Protein AF-0000000083608979 (afdb_homodimer)

Structure (mmCIF, N/CA/C/O backbone):
data_AF-0000000083608979-model_v1
#
loop_
_entity.id
_entity.type
_entity.pdbx_description
1 polymer 'PDZ domain-containing protein'
#
loop_
_atom_site.group_PDB
_atom_site.id
_atom_site.type_symbol
_atom_site.label_atom_id
_atom_site.label_alt_id
_atom_site.label_comp_id
_atom_site.label_asym_id
_atom_site.label_entity_id
_atom_site.label_seq_id
_atom_site.pdbx_PDB_ins_code
_atom_site.Cartn_x
_atom_site.Cartn_y
_atom_site.Cartn_z
_atom_site.occupancy
_atom_site.B_iso_or_equiv
_atom_site.auth_seq_id
_atom_site.auth_comp_id
_atom_site.auth_asym_id
_atom_site.auth_atom_id
_atom_site.pdbx_PDB_model_num
ATOM 1 N N . MET A 1 1 ? -14.203 8.484 -12.984 1 26.94 1 MET A N 1
ATOM 2 C CA . MET A 1 1 ? -12.914 8.047 -12.461 1 26.94 1 MET A CA 1
ATOM 3 C C . MET A 1 1 ? -12.672 6.574 -12.781 1 26.94 1 MET A C 1
ATOM 5 O O . MET A 1 1 ? -13.586 5.754 -12.656 1 26.94 1 MET A O 1
ATOM 9 N N . PRO A 1 2 ? -11.672 6.344 -13.438 1 26.47 2 PRO A N 1
ATOM 10 C CA . PRO A 1 2 ? -11.617 4.941 -13.859 1 26.47 2 PRO A CA 1
ATOM 11 C C . PRO A 1 2 ? -11.516 3.975 -12.68 1 26.47 2 PRO A C 1
ATOM 13 O O . PRO A 1 2 ? -10.891 4.293 -11.672 1 26.47 2 PRO A O 1
ATOM 16 N N . ALA A 1 3 ? -12.555 3.27 -12.516 1 31.02 3 ALA A N 1
ATOM 17 C CA . ALA A 1 3 ? -12.617 2.189 -11.531 1 31.02 3 ALA A CA 1
ATOM 18 C C . ALA A 1 3 ? -11.352 1.342 -11.57 1 31.02 3 ALA A C 1
ATOM 20 O O . ALA A 1 3 ? -10.711 1.218 -12.617 1 31.02 3 ALA A O 1
ATOM 21 N N . GLN A 1 4 ? -10.586 1.137 -10.508 1 33.25 4 GLN A N 1
ATOM 22 C CA . GLN A 1 4 ? -9.484 0.177 -10.461 1 33.25 4 GLN A CA 1
ATOM 23 C C . GLN A 1 4 ? -9.898 -1.164 -11.055 1 33.25 4 GLN A C 1
ATOM 25 O O . GLN A 1 4 ? -11.07 -1.535 -11.008 1 33.25 4 GLN A O 1
ATOM 30 N N . SER A 1 5 ? -9.109 -1.757 -11.891 1 32.31 5 SER A N 1
ATOM 31 C CA . SER A 1 5 ? -9.406 -3.043 -12.516 1 32.31 5 SER A CA 1
ATOM 32 C C . SER A 1 5 ? -9.789 -4.086 -11.477 1 32.31 5 SER A C 1
ATOM 34 O O . SER A 1 5 ? -9.211 -4.137 -10.391 1 32.31 5 SER A O 1
ATOM 36 N N . SER A 1 6 ? -11.078 -4.602 -11.57 1 34.38 6 SER A N 1
ATOM 37 C CA . SER A 1 6 ? -11.609 -5.625 -10.68 1 34.38 6 SER A CA 1
ATOM 38 C C . SER A 1 6 ? -11.664 -6.984 -11.367 1 34.38 6 SER A C 1
ATOM 40 O O . SER A 1 6 ? -11.641 -7.062 -12.594 1 34.38 6 SER A O 1
ATOM 42 N N . LEU A 1 7 ? -11.445 -8.031 -10.648 1 36.66 7 LEU A N 1
ATOM 43 C CA . LEU A 1 7 ? -11.617 -9.391 -11.164 1 36.66 7 LEU A CA 1
ATOM 44 C C . LEU A 1 7 ? -12.906 -9.508 -11.961 1 36.66 7 LEU A C 1
ATOM 46 O O . LEU A 1 7 ? -12.938 -10.156 -13.008 1 36.66 7 LEU A O 1
ATOM 50 N N . GLU A 1 8 ? -13.891 -8.867 -11.438 1 40.06 8 GLU A N 1
ATOM 51 C CA . GLU A 1 8 ? -15.188 -8.93 -12.109 1 40.06 8 GLU A CA 1
ATOM 52 C C . GLU A 1 8 ? -15.102 -8.336 -13.516 1 40.06 8 GLU A C 1
ATOM 54 O O . GLU A 1 8 ? -15.695 -8.867 -14.453 1 40.06 8 GLU A O 1
ATOM 59 N N . GLY A 1 9 ? -14.383 -7.234 -13.492 1 37.88 9 GLY A N 1
ATOM 60 C CA . GLY A 1 9 ? -14.203 -6.605 -14.797 1 37.88 9 GLY A CA 1
ATOM 61 C C . GLY A 1 9 ? -13.469 -7.488 -15.781 1 37.88 9 GLY A C 1
ATOM 62 O O . GLY A 1 9 ? -13.859 -7.59 -16.953 1 37.88 9 GLY A O 1
ATOM 63 N N . VAL A 1 10 ? -12.477 -8.188 -15.281 1 40.25 10 VAL A N 1
ATOM 64 C CA . VAL A 1 10 ? -11.688 -9.062 -16.141 1 40.25 10 VAL A CA 1
ATOM 65 C C . VAL A 1 10 ? -12.539 -10.234 -16.609 1 40.25 10 VAL A C 1
ATOM 67 O O . VAL A 1 10 ? -12.5 -10.602 -17.781 1 40.25 10 VAL A O 1
ATOM 70 N N . ILE A 1 11 ? -13.289 -10.773 -15.742 1 42.16 11 ILE A N 1
ATOM 71 C CA . ILE A 1 11 ? -14.125 -11.914 -16.078 1 42.16 11 ILE A CA 1
ATOM 72 C C . ILE A 1 11 ? -15.188 -11.5 -17.078 1 42.16 11 ILE A C 1
ATOM 74 O O . ILE A 1 11 ? -15.445 -12.211 -18.062 1 42.16 11 ILE A O 1
ATOM 78 N N . ALA A 1 12 ? -15.758 -10.344 -16.797 1 42.16 12 ALA A N 1
ATOM 79 C CA . ALA A 1 12 ? -16.797 -9.852 -17.688 1 42.16 12 ALA A CA 1
ATOM 80 C C . ALA A 1 12 ? -16.25 -9.602 -19.094 1 42.16 12 ALA A C 1
ATOM 82 O O . ALA A 1 12 ? -16.906 -9.898 -20.094 1 42.16 12 ALA A O 1
ATOM 83 N N . ALA A 1 13 ? -15.031 -9.047 -19.078 1 39.06 13 ALA A N 1
ATOM 84 C CA . ALA A 1 13 ? -14.406 -8.766 -20.375 1 39.06 13 ALA A CA 1
ATOM 85 C C . ALA A 1 13 ? -14.148 -10.055 -21.141 1 39.06 13 ALA A C 1
ATOM 87 O O . ALA A 1 13 ? -14.297 -10.086 -22.375 1 39.06 13 ALA A O 1
ATOM 88 N N . LYS A 1 14 ? -13.82 -11.023 -20.406 1 43.75 14 LYS A N 1
ATOM 89 C CA . LYS A 1 14 ? -13.57 -12.312 -21.047 1 43.75 14 LYS A CA 1
ATOM 90 C C . LYS A 1 14 ? -14.859 -12.922 -21.594 1 43.75 14 LYS A C 1
ATOM 92 O O . LYS A 1 14 ? -14.875 -13.516 -22.672 1 43.75 14 LYS A O 1
ATOM 97 N N . GLU A 1 15 ? -15.875 -12.922 -20.75 1 41.62 15 GLU A N 1
ATOM 98 C CA . GLU A 1 15 ? -17.156 -13.484 -21.172 1 41.62 15 GLU A CA 1
ATOM 99 C C . GLU A 1 15 ? -17.688 -12.766 -22.422 1 41.62 15 GLU A C 1
ATOM 101 O O . GLU A 1 15 ? -18.25 -13.406 -23.312 1 41.62 15 GLU A O 1
ATOM 106 N N . ASN A 1 16 ? -17.438 -11.523 -22.453 1 40.31 16 ASN A N 1
ATOM 107 C CA . ASN A 1 16 ? -17.875 -10.75 -23.609 1 40.31 16 ASN A CA 1
ATOM 108 C C . ASN A 1 16 ? -17.062 -11.078 -24.844 1 40.31 16 ASN A C 1
ATOM 110 O O . ASN A 1 16 ? -17.594 -11.148 -25.953 1 40.31 16 ASN A O 1
ATOM 114 N N . ALA A 1 17 ? -15.703 -11.383 -24.625 1 39.22 17 ALA A N 1
ATOM 115 C CA . ALA A 1 17 ? -14.844 -11.727 -25.766 1 39.22 17 ALA A CA 1
ATOM 116 C C . ALA A 1 17 ? -15.203 -13.094 -26.328 1 39.22 17 ALA A C 1
ATOM 118 O O . ALA A 1 17 ? -15.133 -13.305 -27.547 1 39.22 17 ALA A O 1
ATOM 119 N N . LYS A 1 18 ? -15.555 -13.977 -25.531 1 40.38 18 LYS A N 1
ATOM 120 C CA . LYS A 1 18 ? -15.969 -15.305 -25.984 1 40.38 18 LYS A CA 1
ATOM 121 C C . LYS A 1 18 ? -17.281 -15.227 -26.766 1 40.38 18 LYS A C 1
ATOM 123 O O . LYS A 1 18 ? -17.453 -15.922 -27.766 1 40.38 18 LYS A O 1
ATOM 128 N N . ASN A 1 19 ? -18.234 -14.523 -26.188 1 36.91 19 ASN A N 1
ATOM 129 C CA . ASN A 1 19 ? -19.531 -14.422 -26.844 1 36.91 19 ASN A CA 1
ATOM 130 C C . ASN A 1 19 ? -19.422 -13.711 -28.188 1 36.91 19 ASN A C 1
ATOM 132 O O . ASN A 1 19 ? -20.266 -13.914 -29.078 1 36.91 19 ASN A O 1
ATOM 136 N N . ASN A 1 20 ? -18.5 -12.789 -28.359 1 34.84 20 ASN A N 1
ATOM 137 C CA . ASN A 1 20 ? -18.406 -12.07 -29.641 1 34.84 20 ASN A CA 1
ATOM 138 C C . ASN A 1 20 ? -17.766 -12.93 -30.719 1 34.84 20 ASN A C 1
ATOM 140 O O . ASN A 1 20 ? -17.641 -12.5 -31.859 1 34.84 20 ASN A O 1
ATOM 144 N N . SER A 1 21 ? -17.062 -13.984 -30.609 1 32.53 21 SER A N 1
ATOM 145 C CA . SER A 1 21 ? -16.531 -14.711 -31.75 1 32.53 21 SER A CA 1
ATOM 146 C C . SER A 1 21 ? -17.656 -15.422 -32.5 1 32.53 21 SER A C 1
ATOM 148 O O . SER A 1 21 ? -17.5 -15.766 -33.688 1 32.53 21 SER A O 1
ATOM 150 N N . ASN A 1 22 ? -18.656 -16.109 -32.062 1 29.25 22 ASN A N 1
ATOM 151 C CA . ASN A 1 22 ? -19.562 -16.875 -32.938 1 29.25 22 ASN A CA 1
ATOM 152 C C . ASN A 1 22 ? -20.562 -15.953 -33.625 1 29.25 22 ASN A C 1
ATOM 154 O O . ASN A 1 22 ? -21.094 -16.297 -34.688 1 29.25 22 ASN A O 1
ATOM 158 N N . ASP A 1 23 ? -21.75 -15.375 -33.156 1 29.44 23 ASP A N 1
ATOM 159 C CA . ASP A 1 23 ? -22.859 -14.82 -33.906 1 29.44 23 ASP A CA 1
ATOM 160 C C . ASP A 1 23 ? -22.422 -13.594 -34.719 1 29.44 23 ASP A C 1
ATOM 162 O O . ASP A 1 23 ? -21.688 -12.758 -34.219 1 29.44 23 ASP A O 1
ATOM 166 N N . SER A 1 24 ? -22.594 -13.383 -36.281 1 27.92 24 SER A N 1
ATOM 167 C CA . SER A 1 24 ? -22.938 -12.383 -37.281 1 27.92 24 SER A CA 1
ATOM 168 C C . SER A 1 24 ? -23.828 -11.289 -36.719 1 27.92 24 SER A C 1
ATOM 170 O O . SER A 1 24 ? -23.562 -10.102 -36.875 1 27.92 24 SER A O 1
ATOM 172 N N . GLN A 1 25 ? -25.375 -11.422 -37.062 1 26.45 25 GLN A N 1
ATOM 173 C CA . GLN A 1 25 ? -26.438 -10.414 -37.031 1 26.45 25 GLN A CA 1
ATOM 174 C C . GLN A 1 25 ? -26.531 -9.742 -35.688 1 26.45 25 GLN A C 1
ATOM 176 O O . GLN A 1 25 ? -27.016 -8.609 -35.562 1 26.45 25 GLN A O 1
ATOM 181 N N . LYS A 1 26 ? -27.156 -10.531 -34.812 1 26.34 26 LYS A N 1
ATOM 182 C CA . LYS A 1 26 ? -28.078 -10.102 -33.781 1 26.34 26 LYS A CA 1
ATOM 183 C C . LYS A 1 26 ? -27.422 -9.109 -32.812 1 26.34 26 LYS A C 1
ATOM 185 O O . LYS A 1 26 ? -26.234 -9.234 -32.5 1 26.34 26 LYS A O 1
ATOM 190 N N . SER A 1 27 ? -28.156 -7.906 -32.688 1 27.09 27 SER A N 1
ATOM 191 C CA . SER A 1 27 ? -28.047 -6.621 -32 1 27.09 27 SER A CA 1
ATOM 192 C C . SER A 1 27 ? -27.719 -6.805 -30.531 1 27.09 27 SER A C 1
ATOM 194 O O . SER A 1 27 ? -28.578 -7.168 -29.734 1 27.09 27 SER A O 1
ATOM 196 N N . ASN A 1 28 ? -27.047 -7.664 -30.219 1 25.19 28 ASN A N 1
ATOM 197 C CA . ASN A 1 28 ? -26.797 -8.07 -28.844 1 25.19 28 ASN A CA 1
ATOM 198 C C . ASN A 1 28 ? -26.609 -6.863 -27.922 1 25.19 28 ASN A C 1
ATOM 200 O O . ASN A 1 28 ? -25.672 -6.09 -28.094 1 25.19 28 ASN A O 1
ATOM 204 N N . THR A 1 29 ? -27.75 -6.277 -27.391 1 26.02 29 THR A N 1
ATOM 205 C CA . THR A 1 29 ? -28.094 -5.254 -26.422 1 26.02 29 THR A CA 1
ATOM 206 C C . THR A 1 29 ? -27.234 -5.383 -25.156 1 26.02 29 THR A C 1
ATOM 208 O O . THR A 1 29 ? -27.391 -6.34 -24.391 1 26.02 29 THR A O 1
ATOM 211 N N . PHE A 1 30 ? -26.094 -5.574 -25.078 1 26.06 30 PHE A N 1
ATOM 212 C CA . PHE A 1 30 ? -25.234 -5.82 -23.922 1 26.06 30 PHE A CA 1
ATOM 213 C C . PHE A 1 30 ? -24.906 -4.512 -23.203 1 26.06 30 PHE A C 1
ATOM 215 O O . PHE A 1 30 ? -24.438 -3.562 -23.828 1 26.06 30 PHE A O 1
ATOM 222 N N . LEU A 1 31 ? -25.062 -4.262 -21.938 1 28.84 31 LEU A N 1
ATOM 223 C CA . LEU A 1 31 ? -24.938 -3.242 -20.906 1 28.84 31 LEU A CA 1
ATOM 224 C C . LEU A 1 31 ? -26.047 -2.201 -21.016 1 28.84 31 LEU A C 1
ATOM 226 O O . LEU A 1 31 ? -25.766 -0.998 -20.984 1 28.84 31 LEU A O 1
ATOM 230 N N . GLY A 1 32 ? -27.562 -2.838 -21.156 1 29.17 32 GLY A N 1
ATOM 231 C CA . GLY A 1 32 ? -28.906 -2.303 -21.297 1 29.17 32 GLY A CA 1
ATOM 232 C C . GLY A 1 32 ? -29.172 -1.709 -22.672 1 29.17 32 GLY A C 1
ATOM 233 O O . GLY A 1 32 ? -30.234 -1.149 -22.922 1 29.17 32 GLY A O 1
ATOM 234 N N . LEU A 1 33 ? -28.109 -1.417 -23.344 1 28.31 33 LEU A N 1
ATOM 235 C CA . LEU A 1 33 ? -28.422 -0.936 -24.688 1 28.31 33 LEU A CA 1
ATOM 236 C C . LEU A 1 33 ? -28.781 -2.096 -25.609 1 28.31 33 LEU A C 1
ATOM 238 O O . LEU A 1 33 ? -28.062 -3.1 -25.656 1 28.31 33 LEU A O 1
ATOM 242 N N . ASP A 1 34 ? -30.078 -2.539 -25.625 1 28.5 34 ASP A N 1
ATOM 243 C CA . ASP A 1 34 ? -30.672 -3.457 -26.594 1 28.5 34 ASP A CA 1
ATOM 244 C 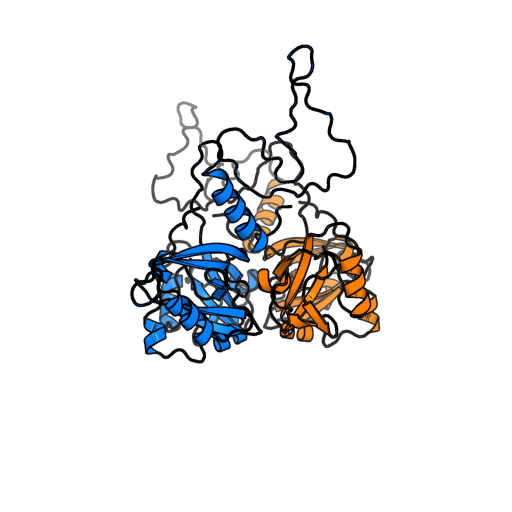C . ASP A 1 34 ? -30.281 -3.08 -28.016 1 28.5 34 ASP A C 1
ATOM 246 O O . ASP A 1 34 ? -30.734 -2.062 -28.547 1 28.5 34 ASP A O 1
ATOM 250 N N . TRP A 1 35 ? -29.25 -3.465 -28.516 1 28.09 35 TRP A N 1
ATOM 251 C CA . TRP A 1 35 ? -28.922 -3.164 -29.906 1 28.09 35 TRP A CA 1
ATOM 252 C C . TRP A 1 35 ? -29.953 -3.773 -30.859 1 28.09 35 TRP A C 1
ATOM 254 O O . TRP A 1 35 ? -29.969 -3.451 -32.062 1 28.09 35 TRP A O 1
ATOM 264 N N . ASN A 1 36 ? -30.5 -4.855 -30.484 1 29.59 36 ASN A N 1
ATOM 265 C CA . ASN A 1 36 ? -31.266 -5.523 -31.531 1 29.59 36 ASN A CA 1
ATOM 266 C C . ASN A 1 36 ? -32.5 -4.73 -31.922 1 29.59 36 ASN A C 1
ATOM 268 O O . ASN A 1 36 ? -33.156 -5.023 -32.938 1 29.59 36 ASN A O 1
ATOM 272 N N . ASN A 1 37 ? -33.156 -4.188 -30.891 1 30.67 37 ASN A N 1
ATOM 273 C CA . ASN A 1 37 ? -34.5 -3.73 -31.266 1 30.67 37 ASN A CA 1
ATOM 274 C C . ASN A 1 37 ? -34.438 -2.451 -32.094 1 30.67 37 ASN A C 1
ATOM 276 O O . ASN A 1 37 ? -34.875 -1.394 -31.641 1 30.67 37 ASN A O 1
ATOM 280 N N . LEU A 1 38 ? -33.438 -2.297 -32.906 1 29.14 38 LEU A N 1
ATOM 281 C CA . LEU A 1 38 ? -33.562 -1.244 -33.906 1 29.14 38 LEU A CA 1
ATOM 282 C C . LEU A 1 38 ? -34.562 -1.628 -34.969 1 29.14 38 LEU A C 1
ATOM 284 O O . LEU A 1 38 ? -34.312 -2.557 -35.75 1 29.14 38 LEU A O 1
ATOM 288 N N . LYS A 1 39 ? -35.812 -1.814 -34.594 1 28.31 39 LYS A N 1
ATOM 289 C CA . LYS A 1 39 ? -36.781 -2.025 -35.688 1 28.31 39 LYS A CA 1
ATOM 290 C C . LYS A 1 39 ? -36.812 -0.816 -36.625 1 28.31 39 LYS A C 1
ATOM 292 O O . LYS A 1 39 ? -36.531 0.305 -36.219 1 28.31 39 LYS A O 1
ATOM 297 N N . ASN A 1 40 ? -37 -1.123 -37.906 1 30.22 40 ASN A N 1
ATOM 298 C CA . ASN A 1 40 ? -37.188 -0.237 -39.062 1 30.22 40 ASN A CA 1
ATOM 299 C C . ASN A 1 40 ? -38.438 0.624 -38.906 1 30.22 40 ASN A C 1
ATOM 301 O O . ASN A 1 40 ? -39.469 0.158 -38.375 1 30.22 40 ASN A O 1
ATOM 305 N N . ASN A 1 41 ? -38.406 1.827 -38.594 1 30.7 41 ASN A N 1
ATOM 306 C CA . ASN A 1 41 ? -39.656 2.562 -38.719 1 30.7 41 ASN A CA 1
ATOM 307 C C . ASN A 1 41 ? -40.281 2.426 -40.094 1 30.7 41 ASN A C 1
ATOM 309 O O . ASN A 1 41 ? -39.625 1.933 -41.031 1 30.7 41 ASN A O 1
ATOM 313 N N . GLU A 1 42 ? -41.531 2.512 -40.344 1 32.53 42 GLU A N 1
ATOM 314 C CA . GLU A 1 42 ? -42.281 2.408 -41.594 1 32.53 42 GLU A CA 1
ATOM 315 C C . GLU A 1 42 ? -41.5 3.066 -42.75 1 32.53 42 GLU A C 1
ATOM 317 O O . GLU A 1 42 ? -41.594 2.637 -43.875 1 32.53 42 GLU A O 1
ATOM 322 N N . ASN A 1 43 ? -41.312 4.375 -42.531 1 34.75 43 ASN A N 1
ATOM 323 C CA . ASN A 1 43 ? -40.844 5.168 -43.656 1 34.75 43 ASN A CA 1
ATOM 324 C C . ASN A 1 43 ? -39.375 4.875 -43.938 1 34.75 43 ASN A C 1
ATOM 326 O O . ASN A 1 43 ? -38.719 5.609 -44.688 1 34.75 43 ASN A O 1
ATOM 330 N N . GLY A 1 44 ? -38.781 3.543 -43.781 1 31.22 44 GLY A N 1
ATOM 331 C CA . GLY A 1 44 ? -37.5 2.854 -43.906 1 31.22 44 GLY A CA 1
ATOM 332 C C . GLY A 1 44 ? -36.469 3.33 -42.906 1 31.22 44 GLY A C 1
ATOM 333 O O . GLY A 1 44 ? -35.312 2.908 -42.938 1 31.22 44 GLY A O 1
ATOM 334 N N . ASP A 1 45 ? -36.594 4.496 -42.375 1 27.92 45 ASP A N 1
ATOM 335 C CA . ASP A 1 45 ? -35.531 5.168 -41.625 1 27.92 45 ASP A CA 1
ATOM 336 C C . ASP A 1 45 ? -35.375 4.566 -40.219 1 27.92 45 ASP A C 1
ATOM 338 O O . ASP A 1 45 ? -36.375 4.273 -39.562 1 27.92 45 ASP A O 1
ATOM 342 N N . LYS A 1 46 ? -34.531 3.812 -40 1 27.28 46 LYS A N 1
ATOM 343 C CA . LYS A 1 46 ? -34.375 3.152 -38.719 1 27.28 46 LYS A CA 1
ATOM 344 C C . LYS A 1 46 ? -34.406 4.168 -37.562 1 27.28 46 LYS A C 1
ATOM 346 O O . LYS A 1 46 ? -33.625 5.133 -37.594 1 27.28 46 LYS A O 1
ATOM 351 N N . VAL A 1 47 ? -35.438 4.703 -37 1 25.23 47 VAL A N 1
ATOM 352 C CA . VAL A 1 47 ? -35.5 5.773 -36 1 25.23 47 VAL A CA 1
ATOM 353 C C . VAL A 1 47 ? -35.125 5.227 -34.625 1 25.23 47 VAL A C 1
ATOM 355 O O . VAL A 1 47 ? -35.625 4.188 -34.219 1 25.23 47 VAL A O 1
ATOM 358 N N . HIS A 1 48 ? -33.938 5.445 -34.188 1 24.73 48 HIS A N 1
ATOM 359 C CA . HIS A 1 48 ? -33.344 5.02 -32.906 1 24.73 48 HIS A CA 1
ATOM 360 C C . HIS A 1 48 ? -34.094 5.582 -31.719 1 24.73 48 HIS A C 1
ATOM 362 O O . HIS A 1 48 ? -34.531 6.742 -31.734 1 24.73 48 HIS A O 1
ATOM 368 N N . PHE A 1 49 ? -34.812 4.836 -31.016 1 25.23 49 PHE A N 1
ATOM 369 C CA . PHE A 1 49 ? -35.625 5.328 -29.922 1 25.23 49 PHE A CA 1
ATOM 370 C C . PHE A 1 49 ? -34.781 6.098 -28.906 1 25.23 49 PHE A C 1
ATOM 372 O O . PHE A 1 49 ? -33.625 5.75 -28.672 1 25.23 49 PHE A O 1
ATOM 379 N N . PRO A 1 50 ? -35.219 7.285 -28.406 1 25.3 50 PRO A N 1
ATOM 380 C CA . PRO A 1 50 ? -34.719 8.281 -27.453 1 25.3 50 PRO A CA 1
ATOM 381 C C . PRO A 1 50 ? -34.562 7.727 -26.047 1 25.3 50 PRO A C 1
ATOM 383 O O . PRO A 1 50 ? -35.562 7.258 -25.469 1 25.3 50 PRO A O 1
ATOM 386 N N . MET A 1 51 ? -33.625 6.918 -25.672 1 25.97 51 MET A N 1
ATOM 387 C CA . MET A 1 51 ? -33.5 6.371 -24.312 1 25.97 51 MET A CA 1
ATOM 388 C C . MET A 1 51 ? -33.719 7.445 -23.266 1 25.97 51 MET A C 1
ATOM 390 O O . MET A 1 51 ? -33.25 8.578 -23.406 1 25.97 51 MET A O 1
ATOM 394 N N . PRO A 1 52 ? -34.562 7.27 -22.297 1 25.59 52 PRO A N 1
ATOM 395 C CA . PRO A 1 52 ? -34.969 8.328 -21.375 1 25.59 52 PRO A CA 1
ATOM 396 C C . PRO A 1 52 ? -33.781 8.992 -20.688 1 25.59 52 PRO A C 1
ATOM 398 O O . PRO A 1 52 ? -32.688 8.406 -20.594 1 25.59 52 PRO A O 1
ATOM 401 N N . GLU A 1 53 ? -33.719 10.312 -20.266 1 24.19 53 GLU A N 1
ATOM 402 C CA . GLU A 1 53 ? -32.906 11.445 -19.812 1 24.19 53 GLU A CA 1
ATOM 403 C C . GLU A 1 53 ? -32.188 11.141 -18.5 1 24.19 53 GLU A C 1
ATOM 405 O O . GLU A 1 53 ? -31.312 11.883 -18.078 1 24.19 53 GLU A O 1
ATOM 410 N N . ASN A 1 54 ? -32.781 10.484 -17.5 1 25.11 54 ASN A N 1
ATOM 411 C CA . ASN A 1 54 ? -32.469 10.68 -16.078 1 25.11 54 ASN A CA 1
ATOM 412 C C . ASN A 1 54 ? -31.047 10.203 -15.75 1 25.11 54 ASN A C 1
ATOM 414 O O . ASN A 1 54 ? -30.438 9.492 -16.547 1 25.11 54 ASN A O 1
ATOM 418 N N . GLY A 1 55 ? -30.703 9.969 -14.258 1 24.02 55 GLY A N 1
ATOM 419 C CA . GLY A 1 55 ? -29.406 10.125 -13.602 1 24.02 55 GLY A CA 1
ATOM 420 C C . GLY A 1 55 ? -28.406 9.055 -13.992 1 24.02 55 GLY A C 1
ATOM 421 O O . GLY A 1 55 ? -28.484 7.914 -13.523 1 24.02 55 GLY A O 1
ATOM 422 N N . ALA A 1 56 ? -28.031 8.828 -15.141 1 23.77 56 ALA A N 1
ATOM 423 C CA . ALA A 1 56 ? -27.062 7.953 -15.797 1 23.77 56 ALA A CA 1
ATOM 424 C C . ALA A 1 56 ? -25.719 7.98 -15.07 1 23.77 56 ALA A C 1
ATOM 426 O O . ALA A 1 56 ? -25.062 9.016 -15.016 1 23.77 56 ALA A O 1
ATOM 427 N N . THR A 1 57 ? -25.766 7.293 -13.969 1 25.31 57 THR A N 1
ATOM 428 C CA . THR A 1 57 ? -24.5 7.16 -13.25 1 25.31 57 THR A CA 1
ATOM 429 C C . THR A 1 57 ? -23.375 6.742 -14.203 1 25.31 57 THR A C 1
ATOM 431 O O . THR A 1 57 ? -23.453 5.684 -14.82 1 25.31 57 THR A O 1
ATOM 434 N N . LEU A 1 58 ? -22.828 7.641 -14.953 1 22.81 58 LEU A N 1
ATOM 435 C CA . LEU A 1 58 ? -21.625 7.574 -15.789 1 22.81 58 LEU A CA 1
ATOM 436 C C . LEU A 1 58 ? -20.562 6.699 -15.148 1 22.81 58 LEU A C 1
ATOM 438 O O . LEU A 1 58 ? -20.078 7 -14.055 1 22.81 58 LEU A O 1
ATOM 442 N N . PHE A 1 59 ? -20.781 5.441 -15.266 1 24.38 59 PHE A N 1
ATOM 443 C CA . PHE A 1 59 ? -19.609 4.59 -15.047 1 24.38 59 PHE A CA 1
ATOM 444 C C . PHE A 1 59 ? -18.391 5.16 -15.75 1 24.38 59 PHE A C 1
ATOM 446 O O . PHE A 1 59 ? -18.406 5.375 -16.969 1 24.38 59 PHE A O 1
ATOM 453 N N . ASN A 1 60 ? -17.812 6.168 -15.289 1 24.16 60 ASN A N 1
ATOM 454 C CA . ASN A 1 60 ? -16.516 6.602 -15.82 1 24.16 60 ASN A CA 1
ATOM 455 C C . ASN A 1 60 ? -15.648 5.414 -16.219 1 24.16 60 ASN A C 1
ATOM 457 O O . ASN A 1 60 ? -15.289 4.59 -15.367 1 24.16 60 ASN A O 1
ATOM 461 N N . THR A 1 61 ? -15.867 4.836 -17.469 1 24.27 61 THR A N 1
ATOM 462 C CA . THR A 1 61 ? -14.992 4.055 -18.344 1 24.27 61 THR A CA 1
ATOM 463 C C . THR A 1 61 ? -13.531 4.461 -18.156 1 24.27 61 THR A C 1
ATOM 465 O O . THR A 1 61 ? -13.141 5.57 -18.516 1 24.27 61 THR A O 1
ATOM 468 N N . MET A 1 62 ? -12.844 4.441 -17.172 1 25.73 62 MET A N 1
ATOM 469 C CA . MET A 1 62 ? -11.391 4.523 -17.297 1 25.73 62 MET A CA 1
ATOM 470 C C . MET A 1 62 ? -10.922 3.922 -18.609 1 25.73 62 MET A C 1
ATOM 472 O O . MET A 1 62 ? -11.609 3.088 -19.203 1 25.73 62 MET A O 1
ATOM 476 N N . GLY A 1 63 ? -9.57 4.027 -19.172 1 25.67 63 GLY A N 1
ATOM 477 C CA . GLY A 1 63 ? -9 3.891 -20.5 1 25.67 63 GLY A CA 1
ATOM 478 C C . GLY A 1 63 ? -9.32 2.559 -21.156 1 25.67 63 GLY A C 1
ATOM 479 O O . GLY A 1 63 ? -8.742 1.53 -20.781 1 25.67 63 GLY A O 1
ATOM 480 N N . ILE A 1 64 ? -10.422 2.051 -21.25 1 23.09 64 ILE A N 1
ATOM 481 C CA . ILE A 1 64 ? -10.445 1.302 -22.516 1 23.09 64 ILE A CA 1
ATOM 482 C C . ILE A 1 64 ? -9.984 2.197 -23.656 1 23.09 64 ILE A C 1
ATOM 484 O O . ILE A 1 64 ? -10.648 3.186 -23.984 1 23.09 64 ILE A O 1
ATOM 488 N N . ALA A 1 65 ? -8.672 2.434 -23.859 1 26.05 65 ALA A N 1
ATOM 489 C CA . ALA A 1 65 ? -8.312 2.828 -25.219 1 26.05 65 ALA A CA 1
ATOM 490 C C . ALA A 1 65 ? -9.188 2.113 -26.25 1 26.05 65 ALA A C 1
ATOM 492 O O . ALA A 1 65 ? -9.25 0.881 -26.281 1 26.05 65 ALA A O 1
ATOM 493 N N . ILE A 1 66 ? -10.289 2.355 -26.516 1 25.17 66 ILE A N 1
ATOM 494 C CA . ILE A 1 66 ? -10.586 2.135 -27.922 1 25.17 66 ILE A CA 1
ATOM 495 C C . ILE A 1 66 ? -9.383 2.535 -28.781 1 25.17 66 ILE A C 1
ATOM 497 O O . ILE A 1 66 ? -8.914 3.672 -28.703 1 25.17 66 ILE A O 1
ATOM 501 N N . PRO A 1 67 ? -8.539 1.484 -29.281 1 26.56 67 PRO A N 1
ATOM 502 C CA . PRO A 1 67 ? -7.52 1.779 -30.281 1 26.56 67 PRO A CA 1
ATOM 503 C C . PRO A 1 67 ? -8.008 2.768 -31.344 1 26.56 67 PRO A C 1
ATOM 505 O O . PRO A 1 67 ? -9.07 2.568 -31.938 1 26.56 67 PRO A O 1
ATOM 508 N N . GLY A 1 68 ? -8.172 3.881 -31.344 1 27.91 68 GLY A N 1
ATOM 509 C CA . GLY A 1 68 ? -7.594 4.113 -32.656 1 27.91 68 GLY A CA 1
ATOM 510 C C . GLY A 1 68 ? -6.426 3.197 -32.969 1 27.91 68 GLY A C 1
ATOM 511 O O . GLY A 1 68 ? -5.922 2.502 -32.094 1 27.91 68 GLY A O 1
ATOM 512 N N . ASN A 1 69 ? -5.883 2.883 -34.219 1 29.8 69 ASN A N 1
ATOM 513 C CA . ASN A 1 69 ? -4.789 1.993 -34.594 1 29.8 69 ASN A CA 1
ATOM 514 C C . ASN A 1 69 ? -3.703 1.955 -33.531 1 29.8 69 ASN A C 1
ATOM 516 O O . ASN A 1 69 ? -2.547 1.642 -33.812 1 29.8 69 ASN A O 1
ATOM 520 N N . LYS A 1 70 ? -3.762 2.693 -32.406 1 31.75 70 LYS A N 1
ATOM 521 C CA . LYS A 1 70 ? -2.463 2.629 -31.734 1 31.75 70 LYS A CA 1
ATOM 522 C C . LYS A 1 70 ? -2.314 1.336 -30.938 1 31.75 70 LYS A C 1
ATOM 524 O O . LYS A 1 70 ? -3.262 0.892 -30.297 1 31.75 70 LYS A O 1
ATOM 529 N N . THR A 1 71 ? -1.514 0.367 -31.094 1 33.66 71 THR A N 1
ATOM 530 C CA . THR A 1 71 ? -1.011 -0.879 -30.531 1 33.66 71 THR A CA 1
ATOM 531 C C . THR A 1 71 ? -0.926 -0.787 -29.016 1 33.66 71 THR A C 1
ATOM 533 O O . THR A 1 71 ? -0.408 0.192 -28.469 1 33.66 71 THR A O 1
ATOM 536 N N . PRO A 1 72 ? -1.786 -1.372 -28.203 1 43.72 72 PRO A N 1
ATOM 537 C CA . PRO A 1 72 ? -1.666 -1.439 -26.75 1 43.72 72 PRO A CA 1
ATOM 538 C C . PRO A 1 72 ? -0.221 -1.315 -26.266 1 43.72 72 PRO A C 1
ATOM 540 O O . PRO A 1 72 ? 0.665 -2.002 -26.781 1 43.72 72 PRO A O 1
ATOM 543 N N . GLU A 1 73 ? 0.228 -0.148 -25.859 1 46.19 73 GLU A N 1
ATOM 544 C CA . GLU A 1 73 ? 1.603 0.037 -25.406 1 46.19 73 GLU A CA 1
ATOM 545 C C . GLU A 1 73 ? 1.927 -0.893 -24.25 1 46.19 73 GLU A C 1
ATOM 547 O O . GLU A 1 73 ? 1.063 -1.176 -23.406 1 46.19 73 GLU A O 1
ATOM 552 N N . PRO A 1 74 ? 2.877 -1.667 -24.391 1 54.22 74 PRO A N 1
ATOM 553 C CA . PRO A 1 74 ? 3.383 -2.537 -23.312 1 54.22 74 PRO A CA 1
ATOM 554 C C . PRO A 1 74 ? 3.467 -1.828 -21.969 1 54.22 74 PRO A C 1
ATOM 556 O O . PRO A 1 74 ? 3.789 -0.639 -21.906 1 54.22 74 PRO A O 1
ATOM 559 N N . ARG A 1 75 ? 2.791 -2.385 -21 1 60.16 75 ARG A N 1
ATOM 560 C CA . ARG A 1 75 ? 2.758 -1.847 -19.641 1 60.16 75 ARG A CA 1
ATOM 561 C C . ARG A 1 75 ? 4.117 -1.979 -18.969 1 60.16 75 ARG A C 1
ATOM 563 O O . ARG A 1 75 ? 4.805 -2.99 -19.125 1 60.16 75 ARG A O 1
ATOM 570 N N . ASP A 1 76 ? 4.57 -0.89 -18.312 1 65.94 76 ASP A N 1
ATOM 571 C CA . ASP A 1 76 ? 5.754 -0.942 -17.453 1 65.94 76 ASP A CA 1
ATOM 572 C C . ASP A 1 76 ? 5.48 -1.735 -16.188 1 65.94 76 ASP A C 1
ATOM 574 O O . ASP A 1 76 ? 4.586 -1.386 -15.406 1 65.94 76 ASP A O 1
ATOM 578 N N . PRO A 1 77 ? 6.066 -2.787 -15.977 1 71.5 77 PRO A N 1
ATOM 579 C CA . PRO A 1 77 ? 5.785 -3.639 -14.82 1 71.5 77 PRO A CA 1
ATOM 580 C C . PRO A 1 77 ? 6.344 -3.068 -13.516 1 71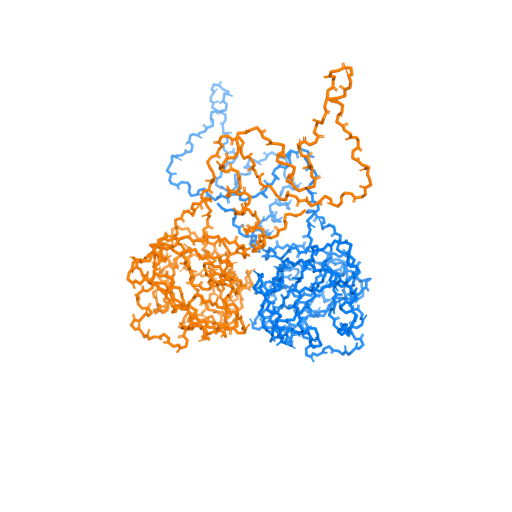.5 77 PRO A C 1
ATOM 582 O O . PRO A 1 77 ? 6.094 -3.617 -12.445 1 71.5 77 PRO A O 1
ATOM 585 N N . ILE A 1 78 ? 6.945 -1.987 -13.531 1 72.56 78 ILE A N 1
ATOM 586 C CA . ILE A 1 78 ? 7.629 -1.503 -12.344 1 72.56 78 ILE A CA 1
ATOM 587 C C . ILE A 1 78 ? 6.621 -0.832 -11.406 1 72.56 78 ILE A C 1
ATOM 589 O O . ILE A 1 78 ? 6.559 -1.154 -10.219 1 72.56 78 ILE A O 1
ATOM 593 N N . PRO A 1 79 ? 5.789 -0.043 -11.992 1 73.06 79 PRO A N 1
ATOM 594 C CA . PRO A 1 79 ? 4.816 0.582 -11.094 1 73.06 79 PRO A CA 1
ATOM 595 C C . PRO A 1 79 ? 3.84 -0.425 -10.484 1 73.06 79 PRO A C 1
ATOM 597 O O . PRO A 1 79 ? 3.439 -1.381 -11.148 1 73.06 79 PRO A O 1
ATOM 600 N N . VAL A 1 80 ? 3.645 -0.248 -9.227 1 78.19 80 VAL A N 1
ATOM 601 C CA . VAL A 1 80 ? 2.656 -1.05 -8.516 1 78.19 80 VAL A CA 1
ATOM 602 C C . VAL A 1 80 ? 1.303 -0.343 -8.539 1 78.19 80 VAL A C 1
ATOM 604 O O . VAL A 1 80 ? 1.086 0.622 -7.801 1 78.19 80 VAL A O 1
ATOM 607 N N . ASN A 1 81 ? 0.474 -0.748 -9.438 1 70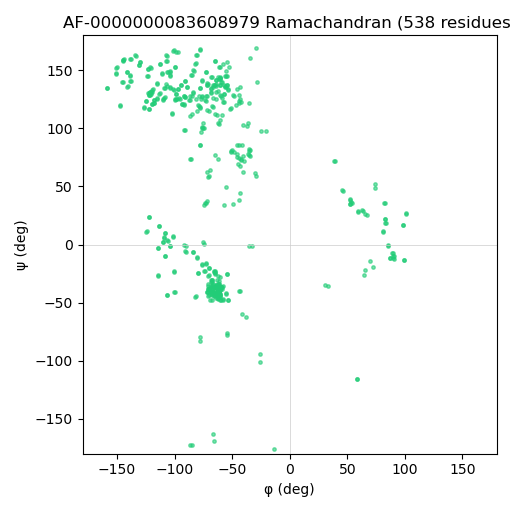.69 81 ASN A N 1
ATOM 608 C CA . ASN A 1 81 ? -0.806 -0.07 -9.609 1 70.69 81 ASN A CA 1
ATOM 609 C C . ASN A 1 81 ? -1.955 -0.879 -9.016 1 70.69 81 ASN A C 1
ATOM 611 O O . ASN A 1 81 ? -3.113 -0.465 -9.086 1 70.69 81 ASN A O 1
ATOM 615 N N . GLN A 1 82 ? -1.714 -1.993 -8.484 1 76.81 82 GLN A N 1
ATOM 616 C CA . GLN A 1 82 ? -2.691 -2.859 -7.836 1 76.81 82 GLN A CA 1
ATOM 617 C C . GLN A 1 82 ? -3.803 -3.258 -8.805 1 76.81 82 GLN A C 1
ATOM 619 O O . GLN A 1 82 ? -4.93 -3.527 -8.383 1 76.81 82 GLN A O 1
ATOM 624 N N . GLU A 1 83 ? -3.496 -3.303 -10.016 1 73.56 83 GLU A N 1
ATOM 625 C CA . GLU A 1 83 ? -4.477 -3.691 -11.023 1 73.56 83 GLU A CA 1
ATOM 626 C C . GLU A 1 83 ? -4.609 -5.211 -11.109 1 73.56 83 GLU A C 1
ATOM 628 O O . GLU A 1 83 ? -3.688 -5.938 -10.742 1 73.56 83 GLU A O 1
ATOM 633 N N . VAL A 1 84 ? -5.836 -5.562 -11.617 1 80.5 84 VAL A N 1
ATOM 634 C CA . VAL A 1 84 ? -6.086 -6.98 -11.836 1 80.5 84 VAL A CA 1
ATOM 635 C C . VAL A 1 84 ? -5.828 -7.328 -13.305 1 80.5 84 VAL A C 1
ATOM 637 O O . VAL A 1 84 ? -6.238 -6.59 -14.203 1 80.5 84 VAL A O 1
ATOM 640 N N . ARG A 1 85 ? -5.09 -8.461 -13.508 1 79.31 85 ARG A N 1
ATOM 641 C CA . ARG A 1 85 ? -4.824 -8.891 -14.883 1 79.31 85 ARG A CA 1
ATOM 642 C C . ARG A 1 85 ? -4.812 -10.406 -14.992 1 79.31 85 ARG A C 1
ATOM 644 O O . ARG A 1 85 ? -4.609 -11.109 -14 1 79.31 85 ARG A O 1
ATOM 651 N N . GLU A 1 86 ? -5.051 -10.812 -16.234 1 84.75 86 GLU A N 1
ATOM 652 C CA . GLU A 1 86 ? -5.023 -12.25 -16.5 1 84.75 86 GLU A CA 1
ATOM 653 C C . GLU A 1 86 ? -3.703 -12.664 -17.141 1 84.75 86 GLU A C 1
ATOM 655 O O . GLU A 1 86 ? -3.203 -11.992 -18.031 1 84.75 86 GLU A O 1
ATOM 660 N N . LEU A 1 87 ? -3.154 -13.758 -16.578 1 87.44 87 LEU A N 1
ATOM 661 C CA . LEU A 1 87 ? -1.953 -14.367 -17.141 1 87.44 87 LEU A CA 1
ATOM 662 C C . LEU A 1 87 ? -2.225 -15.805 -17.578 1 87.44 87 LEU A C 1
ATOM 664 O O . LEU A 1 87 ? -2.896 -16.562 -16.859 1 87.44 87 LEU A O 1
ATOM 668 N N . ILE A 1 88 ? -1.756 -16.078 -18.781 1 90.31 88 ILE A N 1
ATOM 669 C CA . ILE A 1 88 ? -1.81 -17.453 -19.25 1 90.31 88 ILE A CA 1
ATOM 670 C C . ILE A 1 88 ? -0.426 -18.094 -19.141 1 90.31 88 ILE A C 1
ATOM 672 O O . ILE A 1 88 ? 0.501 -17.703 -19.859 1 90.31 88 ILE A O 1
ATOM 676 N N . ILE A 1 89 ? -0.323 -19.047 -18.266 1 92.62 89 ILE A N 1
ATOM 677 C CA . ILE A 1 89 ? 0.974 -19.656 -17.984 1 92.62 89 ILE A CA 1
ATOM 678 C C . ILE A 1 89 ? 1.005 -21.078 -18.547 1 92.62 89 ILE A C 1
ATOM 680 O O . ILE A 1 89 ? 0.132 -21.891 -18.25 1 92.62 89 ILE A O 1
ATOM 684 N N . LYS A 1 90 ? 1.984 -21.281 -19.312 1 90.81 90 LYS A N 1
ATOM 685 C CA . LYS A 1 90 ? 2.15 -22.609 -19.891 1 90.81 90 LYS A CA 1
ATOM 686 C C . LYS A 1 90 ? 2.598 -23.609 -18.828 1 90.81 90 LYS A C 1
ATOM 688 O O . LYS A 1 90 ? 3.451 -23.312 -18 1 90.81 90 LYS A O 1
ATOM 693 N N . SER A 1 91 ? 1.897 -24.609 -18.797 1 80.88 91 SER A N 1
ATOM 694 C CA . SER A 1 91 ? 2.158 -25.641 -17.797 1 80.88 91 SER A CA 1
ATOM 695 C C . SER A 1 91 ? 3.211 -26.625 -18.266 1 80.88 91 SER A C 1
ATOM 697 O O . SER A 1 91 ? 2.959 -27.406 -19.188 1 80.88 91 SER A O 1
ATOM 699 N N . LYS A 1 92 ? 4.434 -26.125 -18.25 1 67.44 92 LYS A N 1
ATOM 700 C CA . LYS A 1 92 ? 5.488 -27.094 -18.531 1 67.44 92 LYS A CA 1
ATOM 701 C C . LYS A 1 92 ? 5.922 -27.797 -17.25 1 67.44 92 LYS A C 1
ATOM 703 O O . LYS A 1 92 ? 6.699 -27.266 -16.469 1 67.44 92 LYS A O 1
ATOM 708 N N . CYS A 1 93 ? 5.621 -29.172 -17.047 1 68.62 93 CYS A N 1
ATOM 709 C CA . CYS A 1 93 ? 5.891 -30 -15.883 1 68.62 93 CYS A CA 1
ATOM 710 C C . CYS A 1 93 ? 5.801 -29.188 -14.594 1 68.62 93 CYS A C 1
ATOM 712 O O . CYS A 1 93 ? 5.344 -29.703 -13.57 1 68.62 93 CYS A O 1
ATOM 714 N N . ASN A 1 94 ? 6.238 -27.797 -14.57 1 86 94 ASN A N 1
ATOM 715 C CA . ASN A 1 94 ? 6.141 -26.906 -13.414 1 86 94 ASN A CA 1
ATOM 716 C C . ASN A 1 94 ? 5.98 -25.453 -13.836 1 86 94 ASN A C 1
ATOM 718 O O . ASN A 1 94 ? 6.5 -25.047 -14.875 1 86 94 ASN A O 1
ATOM 722 N N . PHE A 1 95 ? 5.289 -24.641 -13.117 1 93.81 95 PHE A N 1
ATOM 723 C CA . PHE A 1 95 ? 5.066 -23.234 -13.453 1 93.81 95 PHE A CA 1
ATOM 724 C C . PHE A 1 95 ? 6.281 -22.391 -13.086 1 93.81 95 PHE A C 1
ATOM 726 O O . PHE A 1 95 ? 6.484 -21.312 -13.641 1 93.81 95 PHE A O 1
ATOM 733 N N . GLY A 1 96 ? 7.078 -22.891 -12.102 1 94.69 96 GLY A N 1
ATOM 734 C CA . GLY A 1 96 ? 8.258 -22.156 -11.656 1 94.69 96 GLY A CA 1
ATOM 735 C C . GLY A 1 96 ? 7.949 -21.062 -10.664 1 94.69 96 GLY A C 1
ATOM 736 O O . GLY A 1 96 ? 8.555 -19.984 -10.703 1 94.69 96 GLY A O 1
ATOM 737 N N . MET A 1 97 ? 6.984 -21.375 -9.836 1 95.62 97 MET A N 1
ATOM 738 C CA . MET A 1 97 ? 6.609 -20.391 -8.82 1 95.62 97 MET A CA 1
ATOM 739 C C . MET A 1 97 ? 6.348 -21.062 -7.48 1 95.62 97 MET A C 1
ATOM 741 O O . MET A 1 97 ? 6.125 -22.281 -7.418 1 95.62 97 MET A O 1
ATOM 745 N N . THR A 1 98 ? 6.422 -20.297 -6.453 1 96.62 98 THR A N 1
ATOM 746 C CA . THR A 1 98 ? 6.02 -20.703 -5.113 1 96.62 98 THR A CA 1
ATOM 747 C C . THR A 1 98 ? 4.914 -19.797 -4.578 1 96.62 98 THR A C 1
ATOM 749 O O . THR A 1 98 ? 4.984 -18.578 -4.715 1 96.62 98 THR A O 1
ATOM 752 N N . LEU A 1 99 ? 3.902 -20.438 -4.082 1 97.38 99 LEU A N 1
ATOM 753 C CA . LEU A 1 99 ? 2.764 -19.703 -3.547 1 97.38 99 LEU A CA 1
ATOM 754 C C . LEU A 1 99 ? 2.684 -19.859 -2.031 1 97.38 99 LEU A C 1
ATOM 756 O O . LEU A 1 99 ? 2.994 -20.922 -1.487 1 97.38 99 LEU A O 1
ATOM 760 N N . ARG A 1 100 ? 2.211 -18.797 -1.401 1 97.44 100 ARG A N 1
ATOM 761 C CA . ARG A 1 100 ? 2.01 -18.781 0.044 1 97.44 100 ARG A CA 1
ATOM 762 C C . ARG A 1 100 ? 0.691 -18.094 0.404 1 97.44 100 ARG A C 1
ATOM 764 O O . ARG A 1 100 ? 0.257 -17.172 -0.281 1 97.44 100 ARG A O 1
ATOM 771 N N . ASN A 1 101 ? 0.101 -18.641 1.468 1 96.12 101 ASN A N 1
ATOM 772 C CA . ASN A 1 101 ? -1.118 -18.016 1.974 1 96.12 101 ASN A CA 1
ATOM 773 C C . ASN A 1 101 ? -0.811 -16.969 3.039 1 96.12 101 ASN A C 1
ATOM 775 O O . ASN A 1 101 ? 0.098 -17.156 3.852 1 96.12 101 ASN A O 1
ATOM 779 N N . PHE A 1 102 ? -1.526 -15.922 2.979 1 94.44 102 PHE A N 1
ATOM 780 C CA . PHE A 1 102 ? -1.462 -14.852 3.967 1 94.44 102 PHE A CA 1
ATOM 781 C C . PHE A 1 102 ? -2.826 -14.195 4.145 1 94.44 102 PHE A C 1
ATOM 783 O O . PHE A 1 102 ? -3.373 -13.617 3.201 1 94.44 102 PHE A O 1
ATOM 790 N N . GLU A 1 103 ? -3.396 -14.242 5.344 1 92.94 103 GLU A N 1
ATOM 791 C CA . GLU A 1 103 ? -4.645 -13.578 5.703 1 92.94 103 GLU A CA 1
ATOM 792 C C . GLU A 1 103 ? -5.719 -13.805 4.645 1 92.94 103 GLU A C 1
ATOM 794 O O . GLU A 1 103 ? -6.316 -12.859 4.137 1 92.94 103 GLU A O 1
ATOM 799 N N . ASN A 1 104 ? -5.879 -14.945 4.223 1 92.94 104 ASN A N 1
ATOM 800 C CA . ASN A 1 104 ? -6.945 -15.414 3.34 1 92.94 104 ASN A CA 1
ATOM 801 C C . ASN A 1 104 ? -6.594 -15.188 1.872 1 92.94 104 ASN A C 1
ATOM 803 O O . ASN A 1 104 ? -7.434 -15.383 0.992 1 92.94 104 ASN A O 1
ATOM 807 N N . GLY A 1 105 ? -5.449 -14.625 1.602 1 94.38 105 GLY A N 1
ATOM 808 C CA . GLY A 1 105 ? -4.984 -14.438 0.235 1 94.38 105 GLY A CA 1
ATOM 809 C C . GLY A 1 105 ? -3.848 -15.375 -0.139 1 94.38 105 GLY A C 1
ATOM 810 O O . GLY A 1 105 ? -3.219 -15.977 0.734 1 94.38 105 GLY A O 1
ATOM 811 N N . ILE A 1 106 ? -3.715 -15.562 -1.446 1 96.69 106 ILE A N 1
ATOM 812 C CA . ILE A 1 106 ? -2.602 -16.344 -1.987 1 96.69 106 ILE A CA 1
ATOM 813 C C . ILE A 1 106 ? -1.635 -15.414 -2.719 1 96.69 106 ILE A C 1
ATOM 815 O O . ILE A 1 106 ? -2.033 -14.68 -3.629 1 96.69 106 ILE A O 1
ATOM 819 N N . PHE A 1 107 ? -0.374 -15.484 -2.289 1 97.81 107 PHE A N 1
ATOM 820 C CA . PHE A 1 107 ? 0.621 -14.562 -2.834 1 97.81 107 PHE A CA 1
ATOM 821 C C . PHE A 1 107 ? 1.79 -15.336 -3.439 1 97.81 107 PHE A C 1
ATOM 823 O O . PHE A 1 107 ? 2.113 -16.438 -2.992 1 97.81 107 PHE A O 1
ATOM 830 N N . VAL A 1 108 ? 2.389 -14.703 -4.438 1 97.88 108 VAL A N 1
ATOM 831 C CA . VAL A 1 108 ? 3.588 -15.258 -5.059 1 97.88 108 VAL A CA 1
ATOM 832 C C . VAL A 1 108 ? 4.805 -14.961 -4.184 1 97.88 108 VAL A C 1
ATOM 834 O O . VAL A 1 108 ? 5.141 -13.797 -3.953 1 97.88 108 VAL A O 1
ATOM 837 N N . SER A 1 109 ? 5.469 -15.992 -3.74 1 97.88 109 SER A N 1
ATOM 838 C CA . SER A 1 109 ? 6.617 -15.836 -2.855 1 97.88 109 SER A CA 1
ATOM 839 C C . SER A 1 109 ? 7.93 -15.977 -3.621 1 97.88 109 SER A C 1
ATOM 841 O O . SER A 1 109 ? 8.969 -15.5 -3.172 1 97.88 109 SER A O 1
ATOM 843 N N . HIS A 1 110 ? 7.848 -16.641 -4.719 1 97.5 110 HIS A N 1
ATOM 844 C CA . HIS A 1 110 ? 9.055 -16.906 -5.496 1 97.5 110 HIS A CA 1
ATOM 845 C C . HIS A 1 110 ? 8.719 -17.219 -6.949 1 97.5 110 HIS A C 1
ATOM 847 O O . HIS A 1 110 ? 7.762 -17.938 -7.23 1 97.5 110 HIS A O 1
ATOM 853 N N . VAL A 1 111 ? 9.461 -16.609 -7.816 1 96.94 111 VAL A N 1
ATOM 854 C CA . VAL A 1 111 ? 9.422 -16.906 -9.242 1 96.94 111 VAL A CA 1
ATOM 855 C C . VAL A 1 111 ? 10.82 -17.266 -9.742 1 96.94 111 VAL A C 1
ATOM 857 O O . VAL A 1 111 ? 11.734 -16.438 -9.672 1 96.94 111 VAL A O 1
ATOM 860 N N . ARG A 1 112 ? 10.93 -18.375 -10.297 1 95.81 112 ARG A N 1
ATOM 861 C CA . ARG A 1 112 ? 12.234 -18.875 -10.727 1 95.81 112 ARG A CA 1
ATOM 862 C C . ARG A 1 112 ? 12.586 -18.344 -12.117 1 95.81 112 ARG A C 1
ATOM 864 O O . ARG A 1 112 ? 11.719 -18.266 -12.992 1 95.81 112 ARG A O 1
ATOM 871 N N . ALA A 1 113 ? 13.883 -18.125 -12.289 1 95 113 ALA A N 1
ATOM 872 C CA . ALA A 1 113 ? 14.375 -17.641 -13.578 1 95 113 ALA A CA 1
ATOM 873 C C . ALA A 1 113 ? 14.164 -18.688 -14.672 1 95 113 ALA A C 1
ATOM 875 O O . ALA A 1 113 ? 14.344 -19.891 -14.445 1 95 113 ALA A O 1
ATOM 876 N N . GLY A 1 114 ? 13.719 -18.203 -15.836 1 92.31 114 GLY A N 1
ATOM 877 C CA . GLY A 1 114 ? 13.641 -19.062 -17 1 92.31 114 GLY A CA 1
ATOM 878 C C . GLY A 1 114 ? 12.406 -19.938 -17.016 1 92.31 114 GLY A C 1
ATOM 879 O O . GLY A 1 114 ? 12.32 -20.891 -17.797 1 92.31 114 GLY A O 1
ATOM 880 N N . THR A 1 115 ? 11.477 -19.734 -16.188 1 93.62 115 THR A N 1
ATOM 881 C CA . THR A 1 115 ? 10.266 -20.547 -16.109 1 93.62 115 THR A CA 1
ATOM 882 C C . THR A 1 115 ? 9.102 -19.844 -16.812 1 93.62 115 THR A C 1
ATOM 884 O O . THR A 1 115 ? 9.18 -18.672 -17.141 1 93.62 115 THR A O 1
ATOM 887 N N . PRO A 1 116 ? 8.031 -20.609 -17.031 1 93.44 116 PRO A N 1
ATOM 888 C CA . PRO A 1 116 ? 6.844 -20 -17.656 1 93.44 116 PRO A CA 1
ATOM 889 C C . PRO A 1 116 ? 6.281 -18.844 -16.844 1 93.44 116 PRO A C 1
ATOM 891 O O . PRO A 1 116 ? 5.844 -17.828 -17.406 1 93.44 116 PRO A O 1
ATOM 894 N N . ALA A 1 117 ? 6.305 -18.969 -15.547 1 94.19 117 ALA A N 1
ATOM 895 C CA . ALA A 1 117 ? 5.824 -17.891 -14.688 1 94.19 117 ALA A CA 1
ATOM 896 C C . ALA A 1 117 ? 6.633 -16.609 -14.906 1 94.19 117 ALA A C 1
ATOM 898 O O . ALA A 1 117 ? 6.066 -15.523 -14.984 1 94.19 117 ALA A O 1
ATOM 899 N N . ALA A 1 118 ? 7.941 -16.781 -15.008 1 93.25 118 ALA A N 1
ATOM 900 C CA . ALA A 1 118 ? 8.812 -15.633 -15.242 1 93.25 118 ALA A CA 1
ATOM 901 C C . ALA A 1 118 ? 8.539 -15 -16.609 1 93.25 118 ALA A C 1
ATOM 903 O O . ALA A 1 118 ? 8.539 -13.773 -16.734 1 93.25 118 ALA A O 1
ATOM 904 N N . LYS A 1 119 ? 8.258 -15.797 -17.562 1 89.5 119 LYS A N 1
ATOM 905 C CA . LYS A 1 119 ? 8.086 -15.336 -18.938 1 89.5 119 LYS A CA 1
ATOM 906 C C . LYS A 1 119 ? 6.84 -14.469 -19.078 1 89.5 119 LYS A C 1
ATOM 908 O O . LYS A 1 119 ? 6.805 -13.555 -19.891 1 89.5 119 LYS A O 1
ATOM 913 N N . VAL A 1 120 ? 5.879 -14.789 -18.25 1 88.94 120 VAL A N 1
ATOM 914 C CA . VAL A 1 120 ? 4.629 -14.047 -18.375 1 88.94 120 VAL A CA 1
ATOM 915 C C . VAL A 1 120 ? 4.664 -12.812 -17.469 1 88.94 120 VAL A C 1
ATOM 917 O O . VAL A 1 120 ? 3.686 -12.062 -17.391 1 88.94 120 VAL A O 1
ATOM 920 N N . GLY A 1 121 ? 5.676 -12.656 -16.656 1 89.94 121 GLY A N 1
ATOM 921 C CA . GLY A 1 121 ? 5.852 -11.43 -15.898 1 89.94 121 GLY A CA 1
ATOM 922 C C . GLY A 1 121 ? 5.34 -11.539 -14.469 1 89.94 121 GLY A C 1
ATOM 923 O O . GLY A 1 121 ? 5.098 -10.523 -13.812 1 89.94 121 GLY A O 1
ATOM 924 N N . LEU A 1 122 ? 5.141 -12.68 -14.008 1 92.88 122 LEU A N 1
ATOM 925 C CA . LEU A 1 122 ? 4.777 -12.852 -12.602 1 92.88 122 LEU A CA 1
ATOM 926 C C . LEU A 1 122 ? 5.902 -12.391 -11.688 1 92.88 122 LEU A C 1
ATOM 928 O O . LEU A 1 122 ? 7.078 -12.617 -11.977 1 92.88 122 LEU A O 1
ATOM 932 N N . ARG A 1 123 ? 5.535 -11.773 -10.617 1 94.12 123 ARG A N 1
ATOM 933 C CA . ARG A 1 123 ? 6.543 -11.211 -9.719 1 94.12 123 ARG A CA 1
ATOM 934 C C . ARG A 1 123 ? 6.234 -11.57 -8.266 1 94.12 123 ARG A C 1
ATOM 936 O O . ARG A 1 123 ? 5.105 -11.93 -7.934 1 94.12 123 ARG A O 1
ATOM 943 N N . PHE A 1 124 ? 7.281 -11.414 -7.457 1 96.25 124 PHE A N 1
ATOM 944 C CA . PHE A 1 124 ? 7.105 -11.531 -6.016 1 96.25 124 PHE A CA 1
ATOM 945 C C . PHE A 1 124 ? 6.059 -10.539 -5.516 1 96.25 124 PHE A C 1
ATOM 947 O O . PHE A 1 124 ? 6.082 -9.367 -5.883 1 96.25 124 PHE A O 1
ATOM 954 N N . GLY A 1 125 ? 5.109 -11.031 -4.746 1 96.38 125 GLY A N 1
ATOM 955 C CA . GLY A 1 125 ? 4.145 -10.141 -4.125 1 96.38 125 GLY A CA 1
ATOM 956 C C . GLY A 1 125 ? 2.826 -10.07 -4.871 1 96.38 125 GLY A C 1
ATOM 957 O O . GLY A 1 125 ? 1.836 -9.555 -4.348 1 96.38 125 GLY A O 1
ATOM 958 N N . ASP A 1 126 ? 2.816 -10.57 -6.059 1 94.62 126 ASP A N 1
ATOM 959 C CA . ASP A 1 126 ? 1.54 -10.664 -6.762 1 94.62 126 ASP A CA 1
ATOM 960 C C . ASP A 1 126 ? 0.544 -11.516 -5.98 1 94.62 126 ASP A C 1
ATOM 962 O O . ASP A 1 126 ? 0.915 -12.539 -5.402 1 94.62 126 ASP A O 1
ATOM 966 N N . GLN A 1 127 ? -0.671 -11.055 -5.996 1 95 127 GLN A N 1
ATOM 967 C CA . GLN A 1 127 ? -1.73 -11.836 -5.371 1 95 127 GLN A CA 1
ATOM 968 C C . GLN A 1 127 ? -2.52 -12.62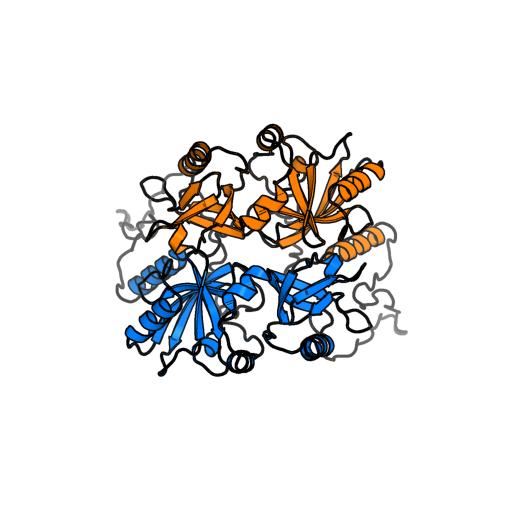5 -6.414 1 95 127 GLN A C 1
ATOM 970 O O . GLN A 1 127 ? -3.02 -12.047 -7.383 1 95 127 GLN A O 1
ATOM 975 N N . ILE A 1 128 ? -2.613 -13.953 -6.223 1 95.69 128 ILE A N 1
ATOM 976 C CA . ILE A 1 128 ? -3.412 -14.789 -7.109 1 95.69 128 ILE A CA 1
ATOM 977 C C . ILE A 1 128 ? -4.859 -14.828 -6.621 1 95.69 128 ILE A C 1
ATOM 979 O O . ILE A 1 128 ? -5.125 -15.211 -5.48 1 95.69 128 ILE A O 1
ATOM 983 N N . LEU A 1 129 ? -5.719 -14.469 -7.516 1 91.81 129 LEU A N 1
ATOM 984 C CA . LEU A 1 129 ? -7.129 -14.414 -7.152 1 91.81 129 LEU A CA 1
ATOM 985 C C . LEU A 1 129 ? -7.863 -15.656 -7.637 1 91.81 129 LEU A C 1
ATOM 987 O O . LEU A 1 129 ? -8.695 -16.219 -6.91 1 91.81 129 LEU A O 1
ATOM 991 N N . ARG A 1 130 ? -7.52 -16.047 -8.82 1 90.62 130 ARG A N 1
ATOM 992 C CA . ARG A 1 130 ? -8.219 -17.156 -9.461 1 90.62 130 ARG A CA 1
ATOM 993 C C . ARG A 1 130 ? -7.258 -17.984 -10.312 1 90.62 130 ARG A C 1
ATOM 995 O O . ARG A 1 130 ? -6.375 -17.438 -10.977 1 90.62 130 ARG A O 1
ATOM 1002 N N . ILE A 1 131 ? -7.414 -19.234 -10.258 1 93.56 131 ILE A N 1
ATOM 1003 C CA . ILE A 1 131 ? -6.738 -20.188 -11.141 1 93.56 131 ILE A CA 1
ATOM 1004 C C . ILE A 1 131 ? -7.77 -20.984 -11.938 1 93.56 131 ILE A C 1
ATOM 1006 O O . ILE A 1 131 ? -8.602 -21.688 -11.352 1 93.56 131 ILE A O 1
ATOM 1010 N N . GLY A 1 132 ? -7.621 -20.844 -13.211 1 90.25 132 GLY A N 1
ATOM 1011 C CA . GLY A 1 132 ? -8.695 -21.453 -13.984 1 90.25 132 GLY A CA 1
ATOM 1012 C C . GLY A 1 132 ? -10.062 -20.891 -13.641 1 90.25 132 GLY A C 1
ATOM 1013 O O . GLY A 1 132 ? -10.305 -19.688 -13.789 1 90.25 132 GLY A O 1
ATOM 1014 N N . ASP A 1 133 ? -10.93 -21.688 -13.117 1 86 133 ASP A N 1
ATOM 1015 C CA . ASP A 1 133 ? -12.289 -21.266 -12.797 1 86 133 ASP A CA 1
ATOM 1016 C C . ASP A 1 133 ? -12.523 -21.281 -11.289 1 86 133 ASP A C 1
ATOM 1018 O O . ASP A 1 133 ? -13.664 -21.156 -10.836 1 86 133 ASP A O 1
ATOM 1022 N N . LYS A 1 134 ? -11.438 -21.328 -10.602 1 89.88 134 LYS A N 1
ATOM 1023 C CA . LYS A 1 134 ? -11.594 -21.438 -9.148 1 89.88 134 LYS A CA 1
ATOM 1024 C C . LYS A 1 134 ? -10.93 -20.266 -8.43 1 89.88 134 LYS A C 1
ATOM 1026 O O . LYS A 1 134 ? -9.766 -19.953 -8.688 1 89.88 134 LYS A O 1
ATOM 1031 N N . ASN A 1 135 ? -11.734 -19.672 -7.559 1 89.69 135 ASN A N 1
ATOM 1032 C CA . ASN A 1 135 ? -11.148 -18.719 -6.637 1 89.69 135 ASN A CA 1
ATOM 1033 C C . ASN A 1 135 ? -10.281 -19.391 -5.582 1 89.69 135 ASN A C 1
ATOM 1035 O O . ASN A 1 135 ? -10.68 -20.406 -5.012 1 89.69 135 ASN A O 1
ATOM 1039 N N . VAL A 1 136 ? -9.172 -18.781 -5.324 1 93.69 136 VAL A N 1
ATOM 1040 C CA . VAL A 1 136 ? -8.227 -19.531 -4.508 1 93.69 136 VAL A CA 1
ATOM 1041 C C . VAL A 1 136 ? -8.125 -18.906 -3.119 1 93.69 136 VAL A C 1
ATOM 1043 O O . VAL A 1 136 ? -7.367 -19.391 -2.27 1 93.69 136 VAL A O 1
ATOM 1046 N N . ALA A 1 137 ? -8.883 -17.891 -2.898 1 91.56 137 ALA A N 1
ATOM 1047 C CA . ALA A 1 137 ? -8.859 -17.266 -1.577 1 91.56 137 ALA A CA 1
ATOM 1048 C C . ALA A 1 137 ? -9.195 -18.281 -0.49 1 91.56 137 ALA A C 1
ATOM 1050 O O . ALA A 1 137 ? -10.109 -19.094 -0.653 1 91.56 137 ALA A O 1
ATOM 1051 N N . GLY A 1 138 ? -8.406 -18.203 0.614 1 91.25 138 GLY A N 1
ATOM 1052 C CA . GLY A 1 138 ? -8.68 -19.078 1.741 1 91.25 138 GLY A CA 1
ATOM 1053 C C . GLY A 1 138 ? -7.934 -20.391 1.666 1 91.25 138 GLY A C 1
ATOM 1054 O O . GLY A 1 138 ? -7.859 -21.125 2.654 1 91.25 138 GLY A O 1
ATOM 1055 N N . MET A 1 139 ? -7.352 -20.719 0.555 1 93.88 139 MET A N 1
ATOM 1056 C CA . MET A 1 139 ? -6.562 -21.938 0.407 1 93.88 139 MET A CA 1
ATOM 1057 C C . MET A 1 139 ? -5.18 -21.766 1.035 1 93.88 139 MET A C 1
ATOM 1059 O O . MET A 1 139 ? -4.781 -20.656 1.376 1 93.88 139 MET A O 1
ATOM 1063 N N . LYS A 1 140 ? -4.578 -22.891 1.142 1 96.19 140 LYS A N 1
ATOM 1064 C CA . LYS A 1 140 ? -3.143 -22.875 1.4 1 96.19 140 LYS A CA 1
ATOM 1065 C C . LYS A 1 140 ? -2.355 -22.688 0.106 1 96.19 140 LYS A C 1
ATOM 1067 O O . LYS A 1 140 ? -2.803 -23.109 -0.962 1 96.19 140 LYS A O 1
ATOM 1072 N N . GLY A 1 141 ? -1.222 -22.047 0.263 1 96.25 141 GLY A N 1
ATOM 1073 C CA . GLY A 1 141 ? -0.39 -21.828 -0.908 1 96.25 141 GLY A CA 1
ATOM 1074 C C . GLY A 1 141 ? -0.081 -23.094 -1.678 1 96.25 141 GLY A C 1
ATOM 1075 O O . GLY A 1 141 ? -0.25 -23.141 -2.898 1 96.25 141 GLY A O 1
ATOM 1076 N N . LYS A 1 142 ? 0.328 -24.109 -0.961 1 95.44 142 LYS A N 1
ATOM 1077 C CA . LYS A 1 142 ? 0.669 -25.391 -1.58 1 95.44 142 LYS A CA 1
ATOM 1078 C C . LYS A 1 142 ? -0.541 -26 -2.279 1 95.44 142 LYS A C 1
ATOM 1080 O O . LYS A 1 142 ? -0.417 -26.562 -3.373 1 95.44 142 LYS A O 1
ATOM 1085 N N . ASP A 1 143 ? -1.675 -25.875 -1.653 1 97 143 ASP A N 1
ATOM 1086 C CA . ASP A 1 143 ? -2.898 -26.438 -2.219 1 97 143 ASP A CA 1
ATOM 1087 C C . ASP A 1 143 ? -3.293 -25.703 -3.502 1 97 143 ASP A C 1
ATOM 1089 O O . ASP A 1 143 ? -3.75 -26.344 -4.461 1 97 143 ASP A O 1
ATOM 1093 N N . ALA A 1 144 ? -3.143 -24.422 -3.475 1 96.56 144 ALA A N 1
ATOM 1094 C CA . ALA A 1 144 ? -3.436 -23.641 -4.676 1 96.56 144 ALA A CA 1
ATOM 1095 C C . ALA A 1 144 ? -2.525 -24.062 -5.832 1 96.56 144 ALA A C 1
ATOM 1097 O O . ALA A 1 144 ? -2.982 -24.219 -6.965 1 96.56 144 ALA A O 1
ATOM 1098 N N . TYR A 1 145 ? -1.288 -24.234 -5.535 1 95.81 145 TYR A N 1
ATOM 1099 C CA . TYR A 1 145 ? -0.33 -24.641 -6.551 1 95.81 145 TYR A CA 1
ATOM 1100 C C . TYR A 1 145 ? -0.675 -26.031 -7.09 1 95.81 145 TYR A C 1
ATOM 1102 O O . TYR A 1 145 ? -0.667 -26.25 -8.305 1 95.81 145 TYR A O 1
ATOM 1110 N N . GLU A 1 146 ? -0.96 -26.938 -6.199 1 95 146 GLU A N 1
ATOM 1111 C CA . GLU A 1 146 ? -1.322 -28.297 -6.59 1 95 146 GLU A CA 1
ATOM 1112 C C . GLU A 1 146 ? -2.598 -28.312 -7.426 1 95 146 GLU A C 1
ATOM 1114 O O . GLU A 1 146 ? -2.732 -29.125 -8.352 1 95 146 GLU A O 1
ATOM 1119 N N . TYR A 1 147 ? -3.461 -27.469 -7.074 1 95.5 147 TYR A N 1
ATOM 1120 C CA . TYR A 1 147 ? -4.676 -27.344 -7.875 1 95.5 147 TYR A CA 1
ATOM 1121 C C . TYR A 1 147 ? -4.348 -26.938 -9.305 1 95.5 147 TYR A C 1
ATOM 1123 O O . TYR A 1 147 ? -4.867 -27.516 -10.258 1 95.5 147 TYR A O 1
ATOM 1131 N N . ALA A 1 148 ? -3.531 -25.953 -9.484 1 94.62 148 ALA A N 1
ATOM 1132 C CA . ALA A 1 148 ? -3.119 -25.5 -10.82 1 94.62 148 ALA A CA 1
ATOM 1133 C C . ALA A 1 148 ? -2.521 -26.656 -11.617 1 94.62 148 ALA A C 1
ATOM 1135 O O . ALA A 1 148 ? -2.824 -26.812 -12.805 1 94.62 148 ALA A O 1
ATOM 1136 N N . LEU A 1 149 ? -1.714 -27.469 -10.969 1 93.06 149 LEU A N 1
ATOM 1137 C CA . LEU A 1 149 ? -1.083 -28.609 -11.625 1 93.06 149 LEU A CA 1
ATOM 1138 C C . LEU A 1 149 ? -2.119 -29.656 -12 1 93.06 149 LEU A C 1
ATOM 1140 O O . LEU A 1 149 ? -2.002 -30.312 -13.039 1 93.06 149 LEU A O 1
ATOM 1144 N N . SER A 1 150 ? -3.07 -29.781 -11.188 1 93.25 150 SER A N 1
ATOM 1145 C CA . SER A 1 150 ? -4.059 -30.844 -11.352 1 93.25 150 SER A CA 1
ATOM 1146 C C . SER A 1 150 ? -4.945 -30.578 -12.57 1 93.25 150 SER A C 1
ATOM 1148 O O . SER A 1 150 ? -5.609 -31.484 -13.062 1 93.25 150 SER A O 1
ATOM 1150 N N . LEU A 1 151 ? -4.996 -29.375 -13 1 91.19 151 LEU A N 1
ATOM 1151 C CA . LEU A 1 151 ? -5.824 -29.047 -14.156 1 91.19 151 LEU A CA 1
ATOM 1152 C C . LEU A 1 151 ? -5.305 -29.734 -15.414 1 91.19 151 LEU A C 1
ATOM 1154 O O . LEU A 1 151 ? -6.059 -29.938 -16.359 1 91.19 151 LEU A O 1
ATOM 1158 N N . LYS A 1 152 ? -4.047 -30.141 -15.547 1 89.56 152 LYS A N 1
ATOM 1159 C CA . LYS A 1 152 ? -3.428 -30.891 -16.641 1 89.56 152 LYS A CA 1
ATOM 1160 C C . LYS A 1 152 ? -3.699 -30.219 -17.984 1 89.56 152 LYS A C 1
ATOM 1162 O O . LYS A 1 152 ? -4.07 -30.875 -18.953 1 89.56 152 LYS A O 1
ATOM 1167 N N . LEU A 1 153 ? -3.662 -28.922 -17.969 1 89.38 153 LEU A N 1
ATOM 1168 C CA . LEU A 1 153 ? -3.803 -28.125 -19.188 1 89.38 153 LEU A CA 1
ATOM 1169 C C . LEU A 1 153 ? -2.439 -27.672 -19.703 1 89.38 153 LEU A C 1
ATOM 1171 O O . LEU A 1 153 ? -1.476 -27.609 -18.938 1 89.38 153 LEU A O 1
ATOM 1175 N N . ARG A 1 154 ? -2.416 -27.484 -20.984 1 90.19 154 ARG A N 1
ATOM 1176 C CA . ARG A 1 154 ? -1.179 -26.984 -21.578 1 90.19 154 ARG A CA 1
ATOM 1177 C C . ARG A 1 154 ? -0.856 -25.578 -21.078 1 90.19 154 ARG A C 1
ATOM 1179 O O . ARG A 1 154 ? 0.314 -25.219 -20.953 1 90.19 154 ARG A O 1
ATOM 1186 N N . ALA A 1 155 ? -1.944 -24.875 -20.891 1 92.81 155 ALA A N 1
ATOM 1187 C CA . ALA A 1 155 ? -1.823 -23.531 -20.344 1 92.81 155 ALA A CA 1
ATOM 1188 C C . ALA A 1 155 ? -2.949 -23.234 -19.344 1 92.81 155 ALA A C 1
ATOM 1190 O O . ALA A 1 155 ? -4.098 -23.625 -19.578 1 92.81 155 ALA A O 1
ATOM 1191 N N . VAL A 1 156 ? -2.564 -22.656 -18.297 1 93.94 156 VAL A N 1
ATOM 1192 C CA . VAL A 1 156 ? -3.531 -22.375 -17.234 1 93.94 156 VAL A CA 1
ATOM 1193 C C . VAL A 1 156 ? -3.684 -20.859 -17.062 1 93.94 156 VAL A C 1
ATOM 1195 O O . VAL A 1 156 ? -2.693 -20.125 -17.094 1 93.94 156 VAL A O 1
ATOM 1198 N N . SER A 1 157 ? -4.875 -20.438 -16.891 1 90 157 SER A N 1
ATOM 1199 C CA . SER A 1 157 ? -5.184 -19.031 -16.672 1 90 157 SER A CA 1
ATOM 1200 C C . SER A 1 157 ? -5.055 -18.656 -15.195 1 90 157 SER A C 1
ATOM 1202 O O . SER A 1 157 ? -5.605 -19.344 -14.328 1 90 157 SER A O 1
ATOM 1204 N N . PHE A 1 158 ? -4.301 -17.625 -14.961 1 90.94 158 PHE A N 1
ATOM 1205 C CA . PHE A 1 158 ? -4.168 -17.031 -13.641 1 90.94 158 PHE A CA 1
ATOM 1206 C C . PHE A 1 158 ? -4.668 -15.586 -13.648 1 90.94 158 PHE A C 1
ATOM 1208 O O . PHE A 1 158 ? -4.23 -14.781 -14.469 1 90.94 158 PHE A O 1
ATOM 1215 N N . ILE A 1 159 ? -5.582 -15.281 -12.812 1 87.94 159 ILE A N 1
ATOM 1216 C CA . ILE A 1 159 ? -5.965 -13.891 -12.586 1 87.94 159 ILE A CA 1
ATOM 1217 C C . ILE A 1 159 ? -5.273 -13.367 -11.328 1 87.94 159 ILE A C 1
ATOM 1219 O O . ILE A 1 159 ? -5.402 -13.953 -10.25 1 87.94 159 ILE A O 1
ATOM 1223 N N . ILE A 1 160 ? -4.562 -12.266 -11.523 1 90.69 160 ILE A N 1
ATOM 1224 C CA . ILE A 1 160 ? -3.725 -11.82 -10.414 1 90.69 160 ILE A CA 1
ATOM 1225 C C . ILE A 1 160 ? -3.959 -10.328 -10.164 1 90.69 160 ILE A C 1
ATOM 1227 O O . ILE A 1 160 ? -4.465 -9.617 -11.031 1 90.69 160 ILE A O 1
ATOM 1231 N N . ARG A 1 161 ? -3.713 -9.938 -8.977 1 88.44 161 ARG A N 1
ATOM 1232 C CA . ARG A 1 161 ? -3.625 -8.523 -8.617 1 88.44 161 ARG A CA 1
ATOM 1233 C C . ARG A 1 161 ? -2.174 -8.102 -8.422 1 88.44 161 ARG A C 1
ATOM 1235 O O . ARG A 1 161 ? -1.409 -8.781 -7.734 1 88.44 161 ARG A O 1
ATOM 1242 N N . ASP A 1 162 ? -1.849 -7.016 -8.969 1 88.69 162 ASP A N 1
ATOM 1243 C CA . ASP A 1 162 ? -0.474 -6.527 -9 1 88.69 162 ASP A CA 1
ATOM 1244 C C . ASP A 1 162 ? -0.047 -5.988 -7.641 1 88.69 162 ASP A C 1
ATOM 1246 O O . ASP A 1 162 ? -0.33 -4.84 -7.301 1 88.69 162 ASP A O 1
ATOM 1250 N N . ARG A 1 163 ? 0.685 -6.777 -6.898 1 91.75 163 ARG A N 1
ATOM 1251 C CA . ARG A 1 163 ? 1.475 -6.5 -5.703 1 91.75 163 ARG A CA 1
ATOM 1252 C C . ARG A 1 163 ? 0.758 -5.508 -4.789 1 91.75 163 ARG A C 1
ATOM 1254 O O . ARG A 1 163 ? 1.277 -4.426 -4.512 1 91.75 163 ARG A O 1
ATOM 1261 N N . PRO A 1 164 ? -0.301 -5.969 -4.148 1 88.88 164 PRO A N 1
ATOM 1262 C CA . PRO A 1 164 ? -1.138 -5.051 -3.373 1 88.88 164 PRO A CA 1
ATOM 1263 C C . PRO A 1 164 ? -0.465 -4.586 -2.08 1 88.88 164 PRO A C 1
ATOM 1265 O O . PRO A 1 164 ? -0.887 -3.596 -1.481 1 88.88 164 PRO A O 1
ATOM 1268 N N . LEU A 1 165 ? 0.546 -5.254 -1.665 1 90.75 165 LEU A N 1
ATOM 1269 C CA . LEU A 1 165 ? 1.16 -4.906 -0.389 1 90.75 165 LEU A CA 1
ATOM 1270 C C . LEU A 1 165 ? 2.494 -4.203 -0.602 1 90.75 165 LEU A C 1
ATOM 1272 O O . LEU A 1 165 ? 3.199 -3.893 0.362 1 90.75 165 LEU A O 1
ATOM 1276 N N . GLU A 1 166 ? 2.803 -3.979 -1.811 1 92.81 166 GLU A N 1
ATOM 1277 C CA . GLU A 1 166 ? 4.055 -3.305 -2.145 1 92.81 166 GLU A CA 1
ATOM 1278 C C . GLU A 1 166 ? 3.803 -1.876 -2.615 1 92.81 166 GLU A C 1
ATOM 1280 O O . GLU A 1 166 ? 2.67 -1.514 -2.939 1 92.81 166 GLU A O 1
ATOM 1285 N N . ARG A 1 167 ? 4.824 -1.11 -2.586 1 89.44 167 ARG A N 1
ATOM 1286 C CA . ARG A 1 167 ? 4.777 0.222 -3.178 1 89.44 167 ARG A CA 1
ATOM 1287 C C . ARG A 1 167 ? 6.113 0.586 -3.816 1 89.44 167 ARG A C 1
ATOM 1289 O O . ARG A 1 167 ? 7.145 -0.001 -3.484 1 89.44 167 ARG A O 1
ATOM 1296 N N . VAL A 1 168 ? 6.055 1.504 -4.676 1 88.38 168 VAL A N 1
ATOM 1297 C CA . VAL A 1 168 ? 7.254 1.975 -5.359 1 88.38 168 VAL A CA 1
ATOM 1298 C C . VAL A 1 168 ? 7.605 3.379 -4.879 1 88.38 168 VAL A C 1
ATOM 1300 O O . VAL A 1 168 ? 6.727 4.23 -4.727 1 88.38 168 VAL A O 1
ATOM 1303 N N . VAL A 1 169 ? 8.844 3.564 -4.617 1 86.88 169 VAL A N 1
ATOM 1304 C CA . VAL A 1 169 ? 9.352 4.883 -4.262 1 86.88 169 VAL A CA 1
ATOM 1305 C C . VAL A 1 169 ? 10.461 5.285 -5.23 1 86.88 169 VAL A C 1
ATOM 1307 O O . VAL A 1 169 ? 11.375 4.504 -5.492 1 86.88 169 VAL A O 1
ATOM 1310 N N . ASP A 1 170 ? 10.367 6.422 -5.742 1 84.44 170 ASP A N 1
ATOM 1311 C CA . ASP A 1 170 ? 11.398 6.965 -6.617 1 84.44 170 ASP A CA 1
ATOM 1312 C C . ASP A 1 170 ? 12.43 7.766 -5.82 1 84.44 170 ASP A C 1
ATOM 1314 O O . ASP A 1 170 ? 12.078 8.742 -5.152 1 84.44 170 ASP A O 1
ATOM 1318 N N . LEU A 1 171 ? 13.633 7.34 -5.914 1 87.19 171 LEU A N 1
ATOM 1319 C CA .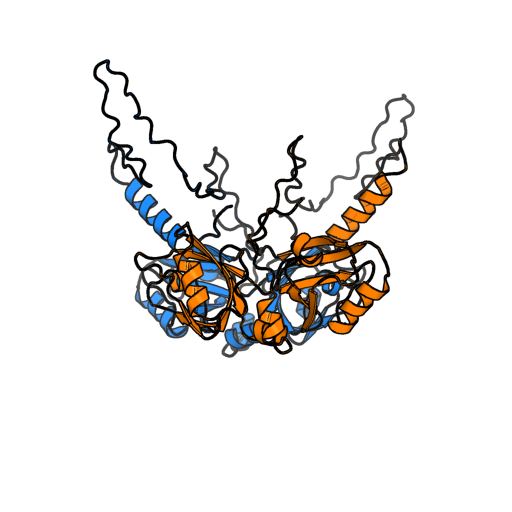 LEU A 1 171 ? 14.711 7.965 -5.16 1 87.19 171 LEU A CA 1
ATOM 1320 C C . LEU A 1 171 ? 15.797 8.492 -6.098 1 87.19 171 LEU A C 1
ATOM 1322 O O . LEU A 1 171 ? 16 7.945 -7.184 1 87.19 171 LEU A O 1
ATOM 1326 N N . THR A 1 172 ? 16.469 9.5 -5.602 1 87 172 THR A N 1
ATOM 1327 C CA . THR A 1 172 ? 17.562 10.078 -6.367 1 87 172 THR A CA 1
ATOM 1328 C C . THR A 1 172 ? 18.891 9.828 -5.664 1 87 172 THR A C 1
ATOM 1330 O O . THR A 1 172 ? 19.031 10.102 -4.473 1 87 172 THR A O 1
ATOM 1333 N N . ARG A 1 173 ? 19.766 9.336 -6.426 1 89.31 173 ARG A N 1
ATOM 1334 C CA . ARG A 1 173 ? 21.094 9.109 -5.887 1 89.31 173 ARG A CA 1
ATOM 1335 C C . ARG A 1 173 ? 21.875 10.414 -5.762 1 89.31 173 ARG A C 1
ATOM 1337 O O . ARG A 1 173 ? 21.797 11.273 -6.645 1 89.31 173 ARG A O 1
ATOM 1344 N N . ASN A 1 174 ? 22.594 10.516 -4.699 1 85.56 174 ASN A N 1
ATOM 1345 C CA . ASN A 1 174 ? 23.469 11.672 -4.543 1 85.56 174 ASN A CA 1
ATOM 1346 C C . ASN A 1 174 ? 24.812 11.453 -5.223 1 85.56 174 ASN A C 1
ATOM 1348 O O . ASN A 1 174 ? 25 10.461 -5.93 1 85.56 174 ASN A O 1
ATOM 1352 N N . ASP A 1 175 ? 25.75 12.398 -5.008 1 85.5 175 ASP A N 1
ATOM 1353 C CA . ASP A 1 175 ? 27.047 12.375 -5.676 1 85.5 175 ASP A CA 1
ATOM 1354 C C . ASP A 1 175 ? 27.859 11.164 -5.238 1 85.5 175 ASP A C 1
ATOM 1356 O O . ASP A 1 175 ? 28.734 10.695 -5.984 1 85.5 175 ASP A O 1
ATOM 1360 N N . GLN A 1 176 ? 27.609 10.633 -4.082 1 86.38 176 GLN A N 1
ATOM 1361 C CA . GLN A 1 176 ? 28.328 9.477 -3.557 1 86.38 176 GLN A CA 1
ATOM 1362 C C . GLN A 1 176 ? 27.656 8.172 -3.963 1 86.38 176 GLN A C 1
ATOM 1364 O O . GLN A 1 176 ? 28.094 7.09 -3.564 1 86.38 176 GLN A O 1
ATOM 1369 N N . GLY A 1 177 ? 26.547 8.312 -4.688 1 87.88 177 GLY A N 1
ATOM 1370 C CA . GLY A 1 177 ? 25.828 7.133 -5.148 1 87.88 177 GLY A CA 1
ATOM 1371 C C . GLY A 1 177 ? 24.891 6.562 -4.109 1 87.88 177 GLY A C 1
ATOM 1372 O O . GLY A 1 177 ? 24.469 5.406 -4.207 1 87.88 177 GLY A O 1
ATOM 1373 N N . GLN A 1 178 ? 24.594 7.371 -3.158 1 89.25 178 GLN A N 1
ATOM 1374 C CA . GLN A 1 178 ? 23.75 6.898 -2.066 1 89.25 178 GLN A CA 1
ATOM 1375 C C . GLN A 1 178 ? 22.328 7.469 -2.172 1 89.25 178 GLN A C 1
ATOM 1377 O O . GLN A 1 178 ? 22.141 8.578 -2.674 1 89.25 178 GLN A O 1
ATOM 1382 N N . VAL A 1 179 ? 21.375 6.645 -1.695 1 92.31 179 VAL A N 1
ATOM 1383 C CA . VAL A 1 179 ? 20 7.098 -1.714 1 92.31 179 VAL A CA 1
ATOM 1384 C C . VAL A 1 179 ? 19.531 7.414 -0.292 1 92.31 179 VAL A C 1
ATOM 1386 O O . VAL A 1 179 ? 18.438 7.934 -0.09 1 92.31 179 VAL A O 1
ATOM 1389 N N . GLY A 1 180 ? 20.297 7.066 0.708 1 93.25 180 GLY A N 1
ATOM 1390 C CA . GLY A 1 180 ? 20.047 7.492 2.074 1 93.25 180 GLY A CA 1
ATOM 1391 C C . GLY A 1 180 ? 19.391 6.41 2.92 1 93.25 180 GLY A C 1
ATOM 1392 O O . GLY A 1 180 ? 18.688 6.711 3.887 1 93.25 180 GLY A O 1
ATOM 1393 N N . MET A 1 181 ? 19.578 5.18 2.615 1 94.75 181 MET A N 1
ATOM 1394 C CA . MET A 1 181 ? 19.047 4.07 3.395 1 94.75 181 MET A CA 1
ATOM 1395 C C . MET A 1 181 ? 20.156 3.178 3.924 1 94.75 181 MET A C 1
ATOM 1397 O O . MET A 1 181 ? 21.094 2.859 3.195 1 94.75 181 MET A O 1
ATOM 1401 N N . PHE A 1 182 ? 20.047 2.916 5.156 1 95.88 182 PHE A N 1
ATOM 1402 C CA . PHE A 1 182 ? 20.875 1.853 5.73 1 95.88 182 PHE A CA 1
ATOM 1403 C C . PHE A 1 182 ? 20.094 0.543 5.789 1 95.88 182 PHE A C 1
ATOM 1405 O O . PHE A 1 182 ? 19 0.49 6.355 1 95.88 182 PHE A O 1
ATOM 1412 N N . ILE A 1 183 ? 20.719 -0.484 5.184 1 97 183 ILE A N 1
ATOM 1413 C CA . ILE A 1 183 ? 19.953 -1.718 5.047 1 97 183 ILE A CA 1
ATOM 1414 C C . ILE A 1 183 ? 20.719 -2.871 5.699 1 97 183 ILE A C 1
ATOM 1416 O O . ILE A 1 183 ? 21.938 -2.855 5.758 1 97 183 ILE A O 1
ATOM 1420 N N . VAL A 1 184 ? 20.031 -3.77 6.281 1 97.38 184 VAL A N 1
ATOM 1421 C CA . VAL A 1 184 ? 20.5 -5.055 6.777 1 97.38 184 VAL A CA 1
ATOM 1422 C C . VAL A 1 184 ? 19.641 -6.184 6.199 1 97.38 184 VAL A C 1
ATOM 1424 O O . VAL A 1 184 ? 18.438 -6.25 6.457 1 97.38 184 VAL A O 1
ATOM 1427 N N . LYS A 1 185 ? 20.266 -7.043 5.441 1 95.88 185 LYS A N 1
ATOM 1428 C CA . LYS A 1 185 ? 19.562 -8.125 4.754 1 95.88 185 LYS A CA 1
ATOM 1429 C C . LYS A 1 185 ? 18.406 -7.594 3.912 1 95.88 185 LYS A C 1
ATOM 1431 O O . LYS A 1 185 ? 17.297 -8.117 3.975 1 95.88 185 LYS A O 1
ATOM 1436 N N . GLY A 1 186 ? 18.625 -6.441 3.342 1 96.81 186 GLY A N 1
ATOM 1437 C CA . GLY A 1 186 ? 17.656 -5.848 2.428 1 96.81 186 GLY A CA 1
ATOM 1438 C C . GLY A 1 186 ? 16.609 -5.016 3.129 1 96.81 186 GLY A C 1
ATOM 1439 O O . GLY A 1 186 ? 15.797 -4.355 2.477 1 96.81 186 GLY A O 1
ATOM 1440 N N . GLY A 1 187 ? 16.547 -5.117 4.453 1 97.5 187 GLY A N 1
ATOM 1441 C CA . GLY A 1 187 ? 15.594 -4.352 5.238 1 97.5 187 GLY A CA 1
ATOM 1442 C C . GLY A 1 187 ? 16.125 -2.998 5.668 1 97.5 187 GLY A C 1
ATOM 1443 O O . GLY A 1 187 ? 17.281 -2.887 6.102 1 97.5 187 GLY A O 1
ATOM 1444 N N . VAL A 1 188 ? 15.344 -1.987 5.547 1 97.25 188 VAL A N 1
ATOM 1445 C CA . VAL A 1 188 ? 15.734 -0.634 5.93 1 97.25 188 VAL A CA 1
ATOM 1446 C C . VAL A 1 188 ? 15.75 -0.514 7.453 1 97.25 188 VAL A C 1
ATOM 1448 O O . VAL A 1 188 ? 14.727 -0.714 8.109 1 97.25 188 VAL A O 1
ATOM 1451 N N . VAL A 1 189 ? 16.828 -0.13 7.98 1 97.19 189 VAL A N 1
ATOM 1452 C CA . VAL A 1 189 ? 16.953 -0.073 9.43 1 97.19 189 VAL A CA 1
ATOM 1453 C C . VAL A 1 189 ? 17.125 1.376 9.883 1 97.19 189 VAL A C 1
ATOM 1455 O O . VAL A 1 189 ? 16.859 1.712 11.039 1 97.19 189 VAL A O 1
ATOM 1458 N N . GLU A 1 190 ? 17.656 2.156 9 1 95.69 190 GLU A N 1
ATOM 1459 C CA . GLU A 1 190 ? 17.859 3.572 9.297 1 95.69 190 GLU A CA 1
ATOM 1460 C C . GLU A 1 190 ? 17.781 4.418 8.031 1 95.69 190 GLU A C 1
ATOM 1462 O O . GLU A 1 190 ? 18.031 3.922 6.93 1 95.69 190 GLU A O 1
ATOM 1467 N N . ILE A 1 191 ? 17.406 5.594 8.227 1 93.81 191 ILE A N 1
ATOM 1468 C CA . ILE A 1 191 ? 17.281 6.547 7.129 1 93.81 191 ILE A CA 1
ATOM 1469 C C . ILE A 1 191 ? 18.156 7.766 7.395 1 93.81 191 ILE A C 1
ATOM 1471 O O . ILE A 1 191 ? 18.125 8.336 8.484 1 93.81 191 ILE A O 1
ATOM 1475 N N . LEU A 1 192 ? 18.938 8.086 6.449 1 91.25 192 LEU A N 1
ATOM 1476 C CA . LEU A 1 192 ? 19.828 9.234 6.574 1 91.25 192 LEU A CA 1
ATOM 1477 C C . LEU A 1 192 ? 19.047 10.539 6.508 1 91.25 192 LEU A C 1
ATOM 1479 O O . LEU A 1 192 ? 18.141 10.695 5.676 1 91.25 192 LEU A O 1
ATOM 1483 N N . ASN A 1 193 ? 19.406 11.453 7.387 1 87.12 193 ASN A N 1
ATOM 1484 C CA . ASN A 1 193 ? 18.766 12.766 7.371 1 87.12 193 ASN A CA 1
ATOM 1485 C C . ASN A 1 193 ? 19.062 13.508 6.074 1 87.12 193 ASN A C 1
ATOM 1487 O O . ASN A 1 193 ? 20.188 13.461 5.559 1 87.12 193 ASN A O 1
ATOM 1491 N N . GLU A 1 194 ? 18.016 14.164 5.547 1 83.81 194 GLU A N 1
ATOM 1492 C CA . GLU A 1 194 ? 18.125 14.977 4.34 1 83.81 194 GLU A CA 1
ATOM 1493 C C . GLU A 1 194 ? 18.516 14.125 3.135 1 83.81 194 GLU A C 1
ATOM 1495 O O . GLU A 1 194 ? 19.359 14.531 2.338 1 83.81 194 GLU A O 1
ATOM 1500 N N . SER A 1 195 ? 18.141 12.984 3.18 1 87.19 195 SER A N 1
ATOM 1501 C CA . SER A 1 195 ? 18.375 12.078 2.062 1 87.19 195 SER A CA 1
ATOM 1502 C C . SER A 1 195 ? 17.141 11.945 1.176 1 87.19 195 SER A C 1
ATOM 1504 O O . SER A 1 195 ? 16.062 12.414 1.54 1 87.19 195 SER A O 1
ATOM 1506 N N . SER A 1 196 ? 17.391 11.383 0.019 1 88.69 196 SER A N 1
ATOM 1507 C CA . SER A 1 196 ? 16.281 11.133 -0.89 1 88.69 196 SER A CA 1
ATOM 1508 C C . SER A 1 196 ? 15.266 10.18 -0.272 1 88.69 196 SER A C 1
ATOM 1510 O O . SER A 1 196 ? 14.062 10.344 -0.449 1 88.69 196 SER A O 1
ATOM 1512 N N . ALA A 1 197 ? 15.758 9.234 0.468 1 90.75 197 ALA A N 1
ATOM 1513 C CA . ALA A 1 197 ? 14.883 8.273 1.141 1 90.75 197 ALA A CA 1
ATOM 1514 C C . ALA A 1 197 ? 13.977 8.977 2.15 1 90.75 197 ALA A C 1
ATOM 1516 O O . ALA A 1 197 ? 12.773 8.719 2.197 1 90.75 197 ALA A O 1
ATOM 1517 N N . GLU A 1 198 ? 14.547 9.805 2.893 1 87.62 198 GLU A N 1
ATOM 1518 C CA . GLU A 1 198 ? 13.758 10.562 3.861 1 87.62 198 GLU A CA 1
ATOM 1519 C C . GLU A 1 198 ? 12.742 11.461 3.164 1 87.62 198 GLU A C 1
ATOM 1521 O O . GLU A 1 198 ? 11.57 11.484 3.535 1 87.62 198 GLU A O 1
ATOM 1526 N N . ASN A 1 199 ? 13.227 12.094 2.1 1 82.31 199 ASN A N 1
ATOM 1527 C CA . ASN A 1 199 ? 12.398 13.047 1.372 1 82.31 199 ASN A CA 1
ATOM 1528 C C . ASN A 1 199 ? 11.203 12.367 0.71 1 82.31 199 ASN A C 1
ATOM 1530 O O . ASN A 1 199 ? 10.156 12.992 0.512 1 82.31 199 ASN A O 1
ATOM 1534 N N . ASN A 1 200 ? 11.398 11.102 0.485 1 85.88 200 ASN A N 1
ATOM 1535 C CA . ASN A 1 200 ? 10.344 10.406 -0.246 1 85.88 200 ASN A CA 1
ATOM 1536 C C . ASN A 1 200 ? 9.562 9.461 0.659 1 85.88 200 ASN A C 1
ATOM 1538 O O . ASN A 1 200 ? 8.812 8.609 0.176 1 85.88 200 ASN A O 1
ATOM 1542 N N . GLY A 1 201 ? 9.805 9.57 1.89 1 87.94 201 GLY A N 1
ATOM 1543 C CA . GLY A 1 201 ? 8.922 8.945 2.859 1 87.94 201 GLY A CA 1
ATOM 1544 C C . GLY A 1 201 ? 9.219 7.469 3.068 1 87.94 201 GLY A C 1
ATOM 1545 O O . GLY A 1 201 ? 8.328 6.699 3.436 1 87.94 201 GLY A O 1
ATOM 1546 N N . VAL A 1 202 ? 10.375 7.078 2.758 1 91.88 202 VAL A N 1
ATOM 1547 C CA . VAL A 1 202 ? 10.75 5.707 3.084 1 91.88 202 VAL A CA 1
ATOM 1548 C C . VAL A 1 202 ? 10.664 5.492 4.594 1 91.88 202 VAL A C 1
ATOM 1550 O O . VAL A 1 202 ? 11.078 6.352 5.371 1 91.88 202 VAL A O 1
ATOM 1553 N N . ILE A 1 203 ? 10.102 4.324 4.941 1 92.62 203 ILE A N 1
ATOM 1554 C CA . ILE A 1 203 ? 9.977 4.043 6.367 1 92.62 203 ILE A CA 1
ATOM 1555 C C . ILE A 1 203 ? 10.891 2.887 6.75 1 92.62 203 ILE A C 1
ATOM 1557 O O . ILE A 1 203 ? 11.266 2.076 5.902 1 92.62 203 ILE A O 1
ATOM 1561 N N . LYS A 1 204 ? 11.234 2.9 8.031 1 95.5 204 LYS A N 1
ATOM 1562 C CA . LYS A 1 204 ? 11.984 1.754 8.539 1 95.5 204 LYS A CA 1
ATOM 1563 C C . LYS A 1 204 ? 11.148 0.481 8.477 1 95.5 204 LYS A C 1
ATOM 1565 O O . LYS A 1 204 ? 9.922 0.542 8.312 1 95.5 204 LYS A O 1
ATOM 1570 N N . ARG A 1 205 ? 11.867 -0.648 8.469 1 95.25 205 ARG A N 1
ATOM 1571 C CA . ARG A 1 205 ? 11.25 -1.971 8.445 1 95.25 205 ARG A CA 1
ATOM 1572 C C . ARG A 1 205 ? 10.523 -2.211 7.129 1 95.25 205 ARG A C 1
ATOM 1574 O O . ARG A 1 205 ? 9.461 -2.836 7.109 1 95.25 205 ARG A O 1
ATOM 1581 N N . SER A 1 206 ? 10.992 -1.526 6.176 1 96.56 206 SER A N 1
ATOM 1582 C CA . SER A 1 206 ? 10.648 -1.858 4.797 1 96.56 206 SER A CA 1
ATOM 1583 C C . SER A 1 206 ? 11.695 -2.764 4.164 1 96.56 206 SER A C 1
ATOM 1585 O O . SER A 1 206 ? 12.891 -2.607 4.418 1 96.56 206 SER A O 1
ATOM 1587 N N . GLN A 1 207 ? 11.242 -3.715 3.469 1 97.75 207 GLN A N 1
ATOM 1588 C CA . GLN A 1 207 ? 12.133 -4.605 2.73 1 97.75 207 GLN A CA 1
ATOM 1589 C C . GLN A 1 207 ? 12.219 -4.203 1.262 1 97.75 207 GLN A C 1
ATOM 1591 O O . GLN A 1 207 ? 11.188 -4.02 0.602 1 97.75 207 GLN A O 1
ATOM 1596 N N . ILE A 1 208 ? 13.422 -4.074 0.754 1 97.69 208 ILE A N 1
ATOM 1597 C CA . ILE A 1 208 ? 13.617 -3.785 -0.662 1 97.69 208 ILE A CA 1
ATOM 1598 C C . ILE A 1 208 ? 13.375 -5.047 -1.486 1 97.69 208 ILE A C 1
ATOM 1600 O O . ILE A 1 208 ? 13.984 -6.086 -1.236 1 97.69 208 ILE A O 1
ATOM 1604 N N . CYS A 1 209 ? 12.523 -4.93 -2.473 1 97.44 209 CYS A N 1
ATOM 1605 C CA . CYS A 1 209 ? 12.188 -6.074 -3.312 1 97.44 209 CYS A CA 1
ATOM 1606 C C . CYS A 1 209 ? 12.828 -5.949 -4.688 1 97.44 209 CYS A C 1
ATOM 1608 O O . CYS A 1 209 ? 13.328 -6.934 -5.234 1 97.44 209 CYS A O 1
ATOM 1610 N N . GLU A 1 210 ? 12.766 -4.758 -5.262 1 96 210 GLU A N 1
ATOM 1611 C CA . GLU A 1 210 ? 13.273 -4.523 -6.609 1 96 210 GLU A CA 1
ATOM 1612 C C . GLU A 1 210 ? 13.961 -3.162 -6.711 1 96 210 GLU A C 1
ATOM 1614 O O . GLU A 1 210 ? 13.555 -2.209 -6.043 1 96 210 GLU A O 1
ATOM 1619 N N . ILE A 1 211 ? 14.914 -3.094 -7.52 1 94.81 211 ILE A N 1
ATOM 1620 C CA . ILE A 1 211 ? 15.562 -1.849 -7.922 1 94.81 211 ILE A CA 1
ATOM 1621 C C . ILE A 1 211 ? 15.477 -1.69 -9.438 1 94.81 211 ILE A C 1
ATOM 1623 O O . ILE A 1 211 ? 16.016 -2.514 -10.188 1 94.81 211 ILE A O 1
ATOM 1627 N N . ASN A 1 212 ? 14.781 -0.661 -9.828 1 90.56 212 ASN A N 1
ATOM 1628 C CA . ASN A 1 212 ? 14.531 -0.428 -11.25 1 90.56 212 ASN A CA 1
ATOM 1629 C C . ASN A 1 212 ? 13.938 -1.66 -11.922 1 90.56 212 ASN A C 1
ATOM 1631 O O . ASN A 1 212 ? 14.328 -2.018 -13.031 1 90.56 212 ASN A O 1
ATOM 1635 N N . GLY A 1 213 ? 13.148 -2.326 -11.141 1 90.75 213 GLY A N 1
ATOM 1636 C CA . GLY A 1 213 ? 12.438 -3.467 -11.688 1 90.75 213 GLY A CA 1
ATOM 1637 C C . GLY A 1 213 ? 13.203 -4.77 -11.57 1 90.75 213 GLY A C 1
ATOM 1638 O O . GLY A 1 213 ? 12.68 -5.84 -11.875 1 90.75 213 GLY A O 1
ATOM 1639 N N . ILE A 1 214 ? 14.383 -4.738 -11.172 1 92.75 214 ILE A N 1
ATOM 1640 C CA . ILE A 1 214 ? 15.195 -5.941 -11.008 1 92.75 214 ILE A CA 1
ATOM 1641 C C . ILE A 1 214 ? 15.039 -6.477 -9.586 1 92.75 214 ILE A C 1
ATOM 1643 O O . ILE A 1 214 ? 15.266 -5.75 -8.617 1 92.75 214 ILE A O 1
ATOM 1647 N N . ASN A 1 215 ? 14.695 -7.73 -9.508 1 95.62 215 ASN A N 1
ATOM 1648 C CA . ASN A 1 215 ? 14.516 -8.367 -8.211 1 95.62 215 ASN A CA 1
ATOM 1649 C C . ASN A 1 215 ? 15.836 -8.508 -7.465 1 95.62 215 ASN A C 1
ATOM 1651 O O . ASN A 1 215 ? 16.812 -9.008 -8.023 1 95.62 215 ASN A O 1
ATOM 1655 N N . VAL A 1 216 ? 15.844 -8.07 -6.184 1 96.62 216 VAL A N 1
ATOM 1656 C CA . VAL A 1 216 ? 17.094 -8.125 -5.43 1 96.62 216 VAL A CA 1
ATOM 1657 C C . VAL A 1 216 ? 16.891 -8.93 -4.148 1 96.62 216 VAL A C 1
ATOM 1659 O O . VAL A 1 216 ? 17.719 -8.875 -3.238 1 96.62 216 VAL A O 1
ATOM 1662 N N . ILE A 1 217 ? 15.805 -9.609 -4.039 1 96.75 217 ILE A N 1
ATOM 1663 C CA . ILE A 1 217 ? 15.508 -10.422 -2.863 1 96.75 217 ILE A CA 1
ATOM 1664 C C . ILE A 1 217 ? 16.578 -11.492 -2.693 1 96.75 217 ILE A C 1
ATOM 1666 O O . ILE A 1 217 ? 16.922 -12.195 -3.648 1 96.75 217 ILE A O 1
ATOM 1670 N N . GLY A 1 218 ? 17.141 -11.57 -1.458 1 94.5 218 GLY A N 1
ATOM 1671 C CA . GLY A 1 218 ? 18.141 -12.594 -1.171 1 94.5 218 GLY A CA 1
ATOM 1672 C C . GLY A 1 218 ? 19.562 -12.148 -1.457 1 94.5 218 GLY A C 1
ATOM 1673 O O . GLY A 1 218 ? 20.516 -12.836 -1.096 1 94.5 218 GLY A O 1
ATOM 1674 N N . PHE A 1 219 ? 19.75 -11.047 -2.086 1 95.56 219 PHE A N 1
ATOM 1675 C CA . PHE A 1 219 ? 21.094 -10.516 -2.311 1 95.56 219 PHE A CA 1
ATOM 1676 C C . PHE A 1 219 ? 21.719 -10.07 -0.998 1 95.56 219 PHE A C 1
ATOM 1678 O O . PHE A 1 219 ? 21.031 -9.547 -0.117 1 95.56 219 PHE A O 1
ATOM 1685 N N . PRO A 1 220 ? 23.078 -10.305 -0.937 1 95.94 220 PRO A N 1
ATOM 1686 C CA . PRO A 1 220 ? 23.766 -9.609 0.146 1 95.94 220 PRO A CA 1
ATOM 1687 C C . PRO A 1 220 ? 23.656 -8.086 0.037 1 95.94 220 PRO A C 1
ATOM 1689 O O . PRO A 1 220 ? 23.484 -7.555 -1.063 1 95.94 220 PRO A O 1
ATOM 1692 N N . ASP A 1 221 ? 23.719 -7.387 1.111 1 96.81 221 ASP A N 1
ATOM 1693 C CA . ASP A 1 221 ? 23.531 -5.941 1.148 1 96.81 221 ASP A CA 1
ATOM 1694 C C . ASP A 1 221 ? 24.547 -5.227 0.252 1 96.81 221 ASP A C 1
ATOM 1696 O O . ASP A 1 221 ? 24.203 -4.23 -0.392 1 96.81 221 ASP A O 1
ATOM 1700 N N . GLU A 1 222 ? 25.719 -5.719 0.206 1 96.06 222 GLU A N 1
ATOM 1701 C CA . GLU A 1 222 ? 26.75 -5.117 -0.638 1 96.06 222 GLU A CA 1
ATOM 1702 C C . GLU A 1 222 ? 26.359 -5.164 -2.109 1 96.06 222 GLU A C 1
ATOM 1704 O O . GLU A 1 222 ? 26.625 -4.223 -2.859 1 96.06 222 GLU A O 1
ATOM 1709 N N . LYS A 1 223 ? 25.781 -6.262 -2.508 1 95.56 223 LYS A N 1
ATOM 1710 C CA . LYS A 1 223 ? 25.344 -6.406 -3.895 1 95.56 223 LYS A CA 1
ATOM 1711 C C . LYS A 1 223 ? 24.188 -5.465 -4.211 1 95.56 223 LYS A C 1
ATOM 1713 O O . LYS A 1 223 ? 24.109 -4.918 -5.312 1 95.56 223 LYS A O 1
ATOM 1718 N N . ILE A 1 224 ? 23.297 -5.27 -3.277 1 96.44 224 ILE A N 1
ATOM 1719 C CA . ILE A 1 224 ? 22.203 -4.316 -3.447 1 96.44 224 ILE A CA 1
ATOM 1720 C C . ILE A 1 224 ? 22.766 -2.914 -3.656 1 96.44 224 ILE A C 1
ATOM 1722 O O . ILE A 1 224 ? 22.328 -2.191 -4.559 1 96.44 224 ILE A O 1
ATOM 1726 N N . ALA A 1 225 ? 23.719 -2.57 -2.881 1 94.69 225 ALA A N 1
ATOM 1727 C CA . ALA A 1 225 ? 24.359 -1.271 -3.002 1 94.69 225 ALA A CA 1
ATOM 1728 C C . ALA A 1 225 ? 25.031 -1.116 -4.367 1 94.69 225 ALA A C 1
ATOM 1730 O O . ALA A 1 225 ? 24.984 -0.04 -4.969 1 94.69 225 ALA A O 1
ATOM 1731 N N . GLU A 1 226 ? 25.594 -2.176 -4.805 1 93.69 226 GLU A N 1
ATOM 1732 C CA . GLU A 1 226 ? 26.25 -2.16 -6.109 1 93.69 226 GLU A CA 1
ATOM 1733 C C . GLU A 1 226 ? 25.234 -1.939 -7.234 1 93.69 226 GLU A C 1
ATOM 1735 O O . GLU A 1 226 ? 25.516 -1.227 -8.195 1 93.69 226 GLU A O 1
ATOM 1740 N N . VAL A 1 227 ? 24.125 -2.598 -7.102 1 93.31 227 VAL A N 1
ATOM 1741 C CA . VAL A 1 227 ? 23.078 -2.447 -8.102 1 93.31 227 VAL A CA 1
ATOM 1742 C C . VAL A 1 227 ? 22.609 -0.992 -8.156 1 93.31 227 VAL A C 1
ATOM 1744 O O . VAL A 1 227 ? 22.422 -0.437 -9.242 1 93.31 227 VAL A O 1
ATOM 1747 N N . ILE A 1 228 ? 22.469 -0.37 -7.047 1 93.5 228 ILE A N 1
ATOM 1748 C CA . ILE A 1 228 ? 22.047 1.026 -6.961 1 93.5 228 ILE A CA 1
ATOM 1749 C C . ILE A 1 228 ? 23.125 1.92 -7.586 1 93.5 228 ILE A C 1
ATOM 1751 O O . ILE A 1 228 ? 22.812 2.809 -8.383 1 93.5 228 ILE A O 1
ATOM 1755 N N . LYS A 1 229 ? 24.344 1.66 -7.273 1 91.06 229 LYS A N 1
ATOM 1756 C CA . LYS A 1 229 ? 25.453 2.467 -7.762 1 91.06 229 LYS A CA 1
ATOM 1757 C C . LYS A 1 229 ? 25.641 2.307 -9.273 1 91.06 229 LYS A C 1
ATOM 1759 O O . LYS A 1 229 ? 26 3.262 -9.961 1 91.06 229 LYS A O 1
ATOM 1764 N N . ALA A 1 230 ? 25.328 1.131 -9.734 1 89.06 230 ALA A N 1
ATOM 1765 C CA . ALA A 1 230 ? 25.578 0.793 -11.133 1 89.06 230 ALA A CA 1
ATOM 1766 C C . ALA A 1 230 ? 24.438 1.271 -12.031 1 89.06 230 ALA A C 1
ATOM 1768 O O . ALA A 1 230 ? 24.531 1.206 -13.258 1 89.06 230 ALA A O 1
ATOM 1769 N N . ALA A 1 231 ? 23.438 1.75 -11.352 1 88.12 231 ALA A N 1
ATOM 1770 C CA . ALA A 1 231 ? 22.312 2.201 -12.156 1 88.12 231 ALA A CA 1
ATOM 1771 C C . ALA A 1 231 ? 22.719 3.316 -13.109 1 88.12 231 ALA A C 1
ATOM 1773 O O . ALA A 1 231 ? 23.547 4.168 -12.758 1 88.12 231 ALA A O 1
ATOM 1774 N N . GLU A 1 232 ? 22.156 3.279 -14.258 1 83 232 GLU A N 1
ATOM 1775 C CA . GLU A 1 232 ? 22.5 4.25 -15.289 1 83 232 GLU A CA 1
ATOM 1776 C C . GLU A 1 232 ? 21.984 5.641 -14.938 1 83 232 GLU A C 1
ATOM 1778 O O . GLU A 1 232 ? 22.672 6.641 -15.141 1 83 232 GLU A O 1
ATOM 1783 N N . ASN A 1 233 ? 20.828 5.633 -14.391 1 82 233 ASN A N 1
ATOM 1784 C CA . ASN A 1 233 ? 20.188 6.895 -14.039 1 82 233 ASN A CA 1
ATOM 1785 C C . ASN A 1 233 ? 20.266 7.168 -12.539 1 82 233 ASN A C 1
ATOM 1787 O O . ASN A 1 233 ? 20.328 6.238 -11.734 1 82 233 ASN A O 1
ATOM 1791 N N . ASP A 1 234 ? 20.328 8.477 -12.234 1 83.88 234 ASP A N 1
ATOM 1792 C CA . ASP A 1 234 ? 20.359 8.859 -10.828 1 83.88 234 ASP A CA 1
ATOM 1793 C C . ASP A 1 234 ? 19.016 8.609 -10.156 1 83.88 234 ASP A C 1
ATOM 1795 O O . ASP A 1 234 ? 18.938 8.406 -8.945 1 83.88 234 ASP A O 1
ATOM 1799 N N . LEU A 1 235 ? 18.031 8.648 -10.969 1 86.06 235 LEU A N 1
ATOM 1800 C CA . LEU A 1 235 ? 16.719 8.289 -10.445 1 86.06 235 LEU A CA 1
ATOM 1801 C C . LEU A 1 235 ? 16.562 6.777 -10.328 1 86.06 235 LEU A C 1
ATOM 1803 O O . LEU A 1 235 ? 16.719 6.059 -11.32 1 86.06 235 LEU A O 1
ATOM 1807 N N . ILE A 1 236 ? 16.375 6.363 -9.148 1 88.75 236 ILE A N 1
ATOM 1808 C CA . ILE A 1 236 ? 16.297 4.938 -8.844 1 88.75 236 ILE A CA 1
ATOM 1809 C C . ILE A 1 236 ? 14.891 4.605 -8.344 1 88.75 236 ILE A C 1
ATOM 1811 O O . ILE A 1 236 ? 14.391 5.238 -7.406 1 88.75 236 ILE A O 1
ATOM 1815 N N . ARG A 1 237 ? 14.289 3.684 -8.961 1 90.06 237 ARG A N 1
ATOM 1816 C CA . ARG A 1 237 ? 12.984 3.203 -8.516 1 90.06 237 ARG A CA 1
ATOM 1817 C C . ARG A 1 237 ? 13.133 2 -7.59 1 90.06 237 ARG A C 1
ATOM 1819 O O . ARG A 1 237 ? 13.688 0.974 -7.984 1 90.06 237 ARG A O 1
ATOM 1826 N N . VAL A 1 238 ? 12.633 2.164 -6.434 1 93.44 238 VAL A N 1
ATOM 1827 C CA . VAL A 1 238 ? 12.773 1.114 -5.43 1 93.44 238 VAL A CA 1
ATOM 1828 C C . VAL A 1 238 ? 11.398 0.585 -5.031 1 93.44 238 VAL A C 1
ATOM 1830 O O . VAL A 1 238 ? 10.516 1.359 -4.664 1 93.44 238 VAL A O 1
ATOM 1833 N N . THR A 1 239 ? 11.188 -0.699 -5.199 1 94.44 239 THR A N 1
ATOM 1834 C CA . THR A 1 239 ? 9.977 -1.356 -4.719 1 94.44 239 THR A CA 1
ATOM 1835 C C . THR A 1 239 ? 10.18 -1.909 -3.312 1 94.44 239 THR A C 1
ATOM 1837 O O . THR A 1 239 ? 11.148 -2.629 -3.057 1 94.44 239 THR A O 1
ATOM 1840 N N . ILE A 1 240 ? 9.242 -1.523 -2.436 1 95.81 240 ILE A N 1
ATOM 1841 C CA . ILE A 1 240 ? 9.422 -1.941 -1.05 1 95.81 240 ILE A CA 1
ATOM 1842 C C . ILE A 1 240 ? 8.133 -2.578 -0.536 1 95.81 240 ILE A C 1
ATOM 1844 O O . ILE A 1 240 ? 7.055 -2.359 -1.099 1 95.81 240 ILE A O 1
ATOM 1848 N N . ILE A 1 241 ? 8.258 -3.406 0.481 1 96.06 241 ILE A N 1
ATOM 1849 C CA . ILE A 1 241 ? 7.168 -4.082 1.181 1 96.06 241 ILE A CA 1
ATOM 1850 C C . ILE A 1 241 ? 7.426 -4.055 2.686 1 96.06 241 ILE A C 1
ATOM 1852 O O . ILE A 1 241 ? 8.578 -4.117 3.125 1 96.06 241 ILE A O 1
ATOM 1856 N N . PRO A 1 242 ? 6.414 -3.848 3.494 1 94.62 242 PRO A N 1
ATOM 1857 C CA . PRO A 1 242 ? 6.656 -3.957 4.938 1 94.62 242 PRO A CA 1
ATOM 1858 C C . PRO A 1 242 ? 7.285 -5.289 5.328 1 94.62 242 PRO A C 1
ATOM 1860 O O . PRO A 1 242 ? 6.859 -6.344 4.852 1 94.62 242 PRO A O 1
ATOM 1863 N N . GLN A 1 243 ? 8.211 -5.215 6.164 1 96 243 GLN A N 1
ATOM 1864 C CA . GLN A 1 243 ? 9.07 -6.352 6.465 1 96 243 GLN A CA 1
ATOM 1865 C C . GLN A 1 243 ? 8.266 -7.516 7.035 1 96 243 GLN A C 1
ATOM 1867 O O . GLN A 1 243 ? 8.586 -8.68 6.797 1 96 243 GLN A O 1
ATOM 1872 N N . ASP A 1 244 ? 7.262 -7.23 7.777 1 93.62 244 ASP A N 1
ATOM 1873 C CA . ASP A 1 244 ? 6.449 -8.297 8.359 1 93.62 244 ASP A CA 1
ATOM 1874 C C . ASP A 1 244 ? 5.816 -9.156 7.27 1 93.62 244 ASP A C 1
ATOM 1876 O O . ASP A 1 244 ? 5.77 -10.383 7.387 1 93.62 244 ASP A O 1
ATOM 1880 N N . PHE A 1 245 ? 5.387 -8.539 6.223 1 94.56 245 PHE A N 1
ATOM 1881 C CA . PHE A 1 245 ? 4.793 -9.273 5.113 1 94.56 245 PHE A CA 1
ATOM 1882 C C . PHE A 1 245 ? 5.855 -10.055 4.348 1 94.56 245 PHE A C 1
ATOM 1884 O O . PHE A 1 245 ? 5.645 -11.219 3.994 1 94.56 245 PHE A O 1
ATOM 1891 N N . TYR A 1 246 ? 6.949 -9.398 4.188 1 97.12 246 TYR A N 1
ATOM 1892 C CA . TYR A 1 246 ? 8.07 -10.055 3.521 1 97.12 246 TYR A CA 1
ATOM 1893 C C . TYR A 1 246 ? 8.477 -11.328 4.258 1 97.12 246 TYR A C 1
ATOM 1895 O O . TYR A 1 246 ? 8.641 -12.383 3.643 1 97.12 246 TYR A O 1
ATOM 1903 N N . ARG A 1 247 ? 8.602 -11.219 5.539 1 96.12 247 ARG A N 1
ATOM 1904 C CA . ARG A 1 247 ? 9.031 -12.352 6.355 1 96.12 247 ARG A CA 1
ATOM 1905 C C . ARG A 1 247 ? 8.031 -13.5 6.258 1 96.12 247 ARG A C 1
ATOM 1907 O O . ARG A 1 247 ? 8.422 -14.664 6.18 1 96.12 247 ARG A O 1
ATOM 1914 N N . HIS A 1 248 ? 6.848 -13.141 6.25 1 95.88 248 HIS A N 1
ATOM 1915 C CA . HIS A 1 248 ? 5.824 -14.172 6.125 1 95.88 248 HIS A CA 1
ATOM 1916 C C . HIS A 1 248 ? 5.922 -14.891 4.781 1 95.88 248 HIS A C 1
ATOM 1918 O O . HIS A 1 248 ? 5.828 -16.125 4.719 1 95.88 248 HIS A O 1
ATOM 1924 N N . LEU A 1 249 ? 6.137 -14.148 3.729 1 96.12 249 LEU A N 1
ATOM 1925 C CA . LEU A 1 249 ? 6.133 -14.703 2.381 1 96.12 249 LEU A CA 1
ATOM 1926 C C . LEU A 1 249 ? 7.398 -15.516 2.121 1 96.12 249 LEU A C 1
ATOM 1928 O O . LEU A 1 249 ? 7.398 -16.438 1.294 1 96.12 249 LEU A O 1
ATOM 1932 N N . THR A 1 250 ? 8.477 -15.281 2.834 1 96.12 250 THR A N 1
ATOM 1933 C CA . THR A 1 250 ? 9.75 -15.906 2.494 1 96.12 250 THR A CA 1
ATOM 1934 C C . THR A 1 250 ? 10.188 -16.875 3.596 1 96.12 250 THR A C 1
ATOM 1936 O O . THR A 1 250 ? 11.242 -17.5 3.496 1 96.12 250 THR A O 1
ATOM 1939 N N . LYS A 1 251 ? 9.453 -16.969 4.676 1 93.06 251 LYS A N 1
ATOM 1940 C CA . LYS A 1 251 ? 9.859 -17.703 5.875 1 93.06 251 LYS A CA 1
ATOM 1941 C C . LYS A 1 251 ? 10.227 -19.141 5.539 1 93.06 251 LYS A C 1
ATOM 1943 O O . LYS A 1 251 ? 11.07 -19.75 6.207 1 93.06 251 LYS A O 1
ATOM 1948 N N . ARG A 1 252 ? 9.703 -19.734 4.445 1 91.31 252 ARG A N 1
ATOM 1949 C CA . ARG A 1 252 ? 9.961 -21.141 4.156 1 91.31 252 ARG A CA 1
ATOM 1950 C C . ARG A 1 252 ? 10.883 -21.281 2.947 1 91.31 252 ARG A C 1
ATOM 1952 O O . ARG A 1 252 ? 11.102 -22.391 2.463 1 91.31 252 ARG A O 1
ATOM 1959 N N . LEU A 1 253 ? 11.367 -20.203 2.471 1 93.75 253 LEU A N 1
ATOM 1960 C CA . LEU A 1 253 ? 12.273 -20.281 1.334 1 93.75 253 LEU A CA 1
ATOM 1961 C C . LEU A 1 253 ? 13.703 -20.562 1.798 1 93.75 253 LEU A C 1
ATOM 1963 O O . LEU A 1 253 ? 14.211 -19.891 2.697 1 93.75 253 LEU A O 1
ATOM 1967 N N . THR A 1 254 ? 14.328 -21.531 1.188 1 92.75 254 THR A N 1
ATOM 1968 C CA . THR A 1 254 ? 15.711 -21.859 1.501 1 92.75 254 THR A CA 1
ATOM 1969 C C . THR A 1 254 ? 16.672 -20.922 0.78 1 92.75 254 THR A C 1
ATOM 1971 O O . THR A 1 254 ? 16.266 -20.203 -0.149 1 92.75 254 THR A O 1
ATOM 1974 N N . LYS A 1 255 ? 17.875 -20.922 1.255 1 91 255 LYS A N 1
ATOM 1975 C CA . LYS A 1 255 ? 18.891 -20.062 0.654 1 91 255 LYS A CA 1
ATOM 1976 C C . LYS A 1 255 ? 19.094 -20.406 -0.822 1 91 255 LYS A C 1
ATOM 1978 O O . LYS A 1 255 ? 19.312 -19.516 -1.644 1 91 255 LYS A O 1
ATOM 1983 N N . ASP A 1 256 ? 19 -21.641 -1.089 1 92.88 256 ASP A N 1
ATOM 1984 C CA . ASP A 1 256 ? 19.188 -22.094 -2.469 1 92.88 256 ASP A CA 1
ATOM 1985 C C . ASP A 1 256 ? 18.078 -21.531 -3.369 1 92.88 256 ASP A C 1
ATOM 1987 O O . ASP A 1 256 ? 18.344 -21.125 -4.504 1 92.88 256 ASP A O 1
ATOM 1991 N N . VAL A 1 257 ? 16.906 -21.5 -2.881 1 93.62 257 VAL A N 1
ATOM 1992 C CA . VAL A 1 257 ? 15.766 -21 -3.65 1 93.62 257 VAL A CA 1
ATOM 1993 C C . VAL A 1 257 ? 15.914 -19.5 -3.885 1 93.62 257 VAL A C 1
ATOM 1995 O O . VAL A 1 257 ? 15.602 -19 -4.969 1 93.62 257 VAL A O 1
ATOM 1998 N N . LEU A 1 258 ? 16.391 -18.797 -2.916 1 93.69 258 LEU A N 1
ATOM 1999 C CA . LEU A 1 258 ? 16.547 -17.359 -3.004 1 93.69 258 LEU A CA 1
ATOM 2000 C C . LEU A 1 258 ? 17.5 -16.984 -4.137 1 93.69 258 LEU A C 1
ATOM 2002 O O . LEU A 1 258 ? 17.359 -15.914 -4.738 1 93.69 258 LEU A O 1
ATOM 2006 N N . THR A 1 259 ? 18.422 -17.828 -4.473 1 92.75 259 THR A N 1
ATOM 2007 C CA . THR A 1 259 ? 19.406 -17.531 -5.512 1 92.75 259 THR A CA 1
ATOM 2008 C C . THR A 1 259 ? 18.812 -17.766 -6.898 1 92.75 259 THR A C 1
ATOM 2010 O O . THR A 1 259 ? 19.375 -17.344 -7.902 1 92.75 259 THR A O 1
ATOM 2013 N N . THR A 1 260 ? 17.656 -18.375 -6.977 1 94.88 260 THR A N 1
ATOM 2014 C CA . THR A 1 260 ? 17.109 -18.766 -8.266 1 94.88 260 THR A CA 1
ATOM 2015 C C . THR A 1 260 ? 16.031 -17.781 -8.719 1 94.88 260 THR A C 1
ATOM 2017 O O . THR A 1 260 ? 15.414 -17.969 -9.766 1 94.88 260 THR A O 1
ATOM 2020 N N . PHE A 1 261 ? 15.867 -16.734 -8.016 1 95.38 261 PHE A N 1
ATOM 2021 C CA . PHE A 1 261 ? 14.867 -15.734 -8.375 1 95.38 261 PHE A CA 1
ATOM 2022 C C . PHE A 1 261 ? 15.078 -15.25 -9.805 1 95.38 261 PHE A C 1
ATOM 2024 O O . PHE A 1 261 ? 16.219 -15.125 -10.266 1 95.38 261 PHE A O 1
ATOM 2031 N N . ASN A 1 262 ? 14.023 -14.961 -10.508 1 93.62 262 ASN A N 1
ATOM 2032 C CA . ASN A 1 262 ? 14.109 -14.25 -11.773 1 93.62 262 ASN A CA 1
ATOM 2033 C C . ASN A 1 262 ? 14.57 -12.805 -11.586 1 93.62 262 ASN A C 1
ATOM 2035 O O . ASN A 1 262 ? 13.898 -12.016 -10.93 1 93.62 262 ASN A O 1
ATOM 2039 N N . ARG A 1 263 ? 15.68 -12.453 -12.164 1 92.81 263 ARG A N 1
ATOM 2040 C CA . ARG A 1 263 ? 16.25 -11.125 -11.969 1 92.81 263 ARG A CA 1
ATOM 2041 C C . ARG A 1 263 ? 16.422 -10.406 -13.305 1 92.81 263 ARG A C 1
ATOM 2043 O O . ARG A 1 263 ? 17.203 -9.469 -13.414 1 92.81 263 ARG A O 1
ATOM 2050 N N . LEU A 1 264 ? 15.688 -10.789 -14.227 1 87.25 264 LEU A N 1
ATOM 2051 C CA . LEU A 1 264 ? 15.758 -10.156 -15.539 1 87.25 264 LEU A CA 1
ATOM 2052 C C . LEU A 1 264 ? 15.133 -8.766 -15.5 1 87.25 264 LEU A C 1
ATOM 2054 O O . LEU A 1 264 ? 14.188 -8.523 -14.742 1 87.25 264 LEU A O 1
ATOM 2058 N N . ALA A 1 265 ? 15.695 -7.918 -16.344 1 83.25 265 ALA A N 1
ATOM 2059 C CA . ALA A 1 265 ? 15.141 -6.57 -16.453 1 83.25 265 ALA A CA 1
ATOM 2060 C C . ALA A 1 265 ? 13.695 -6.617 -16.938 1 83.25 265 ALA A C 1
ATOM 2062 O O . ALA A 1 265 ? 13.344 -7.445 -17.781 1 83.25 265 ALA A O 1
ATOM 2063 N N . PRO A 1 266 ? 12.953 -5.711 -16.344 1 78.62 266 PRO A N 1
ATOM 2064 C CA . PRO A 1 266 ? 11.539 -5.723 -16.734 1 78.62 266 PRO A CA 1
ATOM 2065 C C . PRO A 1 266 ? 11.336 -5.418 -18.219 1 78.62 266 PRO A C 1
ATOM 2067 O O . PRO A 1 266 ? 12.047 -4.59 -18.781 1 78.62 266 PRO A O 1
ATOM 2070 N N . VAL A 1 267 ? 10.531 -6.25 -18.812 1 73.06 267 VAL A N 1
ATOM 2071 C CA . VAL A 1 267 ? 10.117 -6.035 -20.203 1 73.06 267 VAL A CA 1
ATOM 2072 C C . VAL A 1 267 ? 8.656 -5.594 -20.234 1 73.06 267 VAL A C 1
ATOM 2074 O O . VAL A 1 267 ? 7.859 -5.984 -19.375 1 73.06 267 VAL A O 1
ATOM 2077 N N . PRO A 1 268 ? 8.414 -4.594 -21.109 1 69.38 268 PRO A N 1
ATOM 2078 C CA . PRO A 1 268 ? 7.012 -4.184 -21.203 1 69.38 268 PRO A CA 1
ATOM 2079 C C . PRO A 1 268 ? 6.062 -5.363 -21.391 1 69.38 268 PRO A C 1
ATOM 2081 O O . PRO A 1 268 ? 6.398 -6.324 -22.094 1 69.38 268 PRO A O 1
ATOM 2084 N N . LEU A 1 269 ? 5.059 -5.402 -20.547 1 61.59 269 LEU A N 1
ATOM 2085 C CA . LEU A 1 269 ? 4.082 -6.488 -20.578 1 61.59 269 LEU A CA 1
ATOM 2086 C C . LEU A 1 269 ? 3.08 -6.285 -21.719 1 61.59 269 LEU A C 1
ATOM 2088 O O . LEU A 1 269 ? 2.746 -5.148 -22.062 1 61.59 269 LEU A O 1
ATOM 2092 N N . ASP A 1 270 ? 2.816 -7.34 -22.438 1 51.09 270 ASP A N 1
ATOM 2093 C CA . ASP A 1 270 ? 1.829 -7.297 -23.516 1 51.09 270 ASP A CA 1
ATOM 2094 C C . ASP A 1 270 ? 0.487 -6.777 -23.016 1 51.09 270 ASP A C 1
ATOM 2096 O O . ASP A 1 270 ? 0.108 -7.039 -21.859 1 51.09 270 ASP A O 1
ATOM 2100 N N . PRO A 1 271 ? -0.201 -5.754 -23.781 1 48.62 271 PRO A N 1
ATOM 2101 C CA . PRO A 1 271 ? -1.51 -5.242 -23.359 1 48.62 271 PRO A CA 1
ATOM 2102 C C . PRO A 1 271 ? -2.539 -6.352 -23.156 1 48.62 271 PRO A C 1
ATOM 2104 O O . PRO A 1 271 ? -2.426 -7.422 -23.766 1 48.62 271 PRO A O 1
ATOM 2107 N N . MET B 1 1 ? 8.312 6.914 -18.516 1 27.36 1 MET B N 1
ATOM 2108 C CA . MET B 1 1 ? 7.359 6.496 -17.5 1 27.36 1 MET B CA 1
ATOM 2109 C C . MET B 1 1 ? 7.184 7.582 -16.438 1 27.36 1 MET B C 1
ATOM 2111 O O . MET B 1 1 ? 8.156 8.188 -16 1 27.36 1 MET B O 1
ATOM 2115 N N . PRO B 1 2 ? 6.027 7.984 -16.297 1 26.81 2 PRO B N 1
ATOM 2116 C CA . PRO B 1 2 ? 6.008 9.141 -15.398 1 26.81 2 PRO B CA 1
ATOM 2117 C C . PRO B 1 2 ? 6.449 8.789 -13.984 1 26.81 2 PRO B C 1
ATOM 2119 O O . PRO B 1 2 ? 6.184 7.684 -13.508 1 26.81 2 PRO B O 1
ATOM 2122 N N . ALA B 1 3 ? 7.555 9.312 -13.648 1 31.25 3 ALA B N 1
ATOM 2123 C CA . ALA B 1 3 ? 8.102 9.203 -12.297 1 31.25 3 ALA B CA 1
ATOM 2124 C C . ALA B 1 3 ? 7.039 9.508 -11.25 1 31.25 3 ALA B C 1
ATOM 2126 O O . ALA B 1 3 ? 6.117 10.289 -11.5 1 31.25 3 ALA B O 1
ATOM 2127 N N . GLN B 1 4 ? 6.688 8.641 -10.352 1 33.47 4 GLN B N 1
ATOM 2128 C CA . GLN B 1 4 ? 5.836 9 -9.227 1 33.47 4 GLN B CA 1
ATOM 2129 C C . GLN B 1 4 ? 6.258 10.336 -8.625 1 33.47 4 GLN B C 1
ATOM 2131 O O . GLN B 1 4 ? 7.434 10.703 -8.68 1 33.47 4 GLN B O 1
ATOM 2136 N N . SER B 1 5 ? 5.352 11.188 -8.328 1 32.66 5 SER B N 1
ATOM 2137 C CA . SER B 1 5 ? 5.645 12.492 -7.742 1 32.66 5 SER B CA 1
ATOM 2138 C C . SER B 1 5 ? 6.527 12.359 -6.504 1 32.66 5 SER B C 1
ATOM 2140 O O . SER B 1 5 ? 6.359 11.43 -5.711 1 32.66 5 SER B O 1
ATOM 2142 N N . SER B 1 6 ? 7.754 12.922 -6.559 1 34 6 SER B N 1
ATOM 2143 C CA . SER B 1 6 ? 8.719 12.93 -5.461 1 34 6 SER B CA 1
ATOM 2144 C C . SER B 1 6 ? 8.773 14.297 -4.785 1 34 6 SER B C 1
ATOM 2146 O O . SER B 1 6 ? 8.352 15.297 -5.363 1 34 6 SER B O 1
ATOM 2148 N N . LEU B 1 7 ? 8.969 14.32 -3.504 1 36.94 7 LEU B N 1
ATOM 2149 C CA . LEU B 1 7 ? 9.195 15.57 -2.773 1 36.94 7 LEU B CA 1
ATOM 2150 C C . LEU B 1 7 ? 10.156 16.469 -3.525 1 36.94 7 LEU B C 1
ATOM 2152 O O . LEU B 1 7 ? 9.953 17.688 -3.586 1 36.94 7 LEU B O 1
ATOM 2156 N N . GLU B 1 8 ? 11.133 15.836 -4.074 1 40.25 8 GLU B N 1
ATOM 2157 C CA . GLU B 1 8 ? 12.125 16.609 -4.809 1 40.25 8 GLU B CA 1
ATOM 2158 C C . GLU B 1 8 ? 11.492 17.359 -5.98 1 40.25 8 GLU B C 1
ATOM 2160 O O . GLU B 1 8 ? 11.828 18.5 -6.254 1 40.25 8 GLU B O 1
ATOM 2165 N N . GLY B 1 9 ? 10.641 16.562 -6.59 1 38.5 9 GLY B N 1
ATOM 2166 C CA . GLY B 1 9 ? 9.945 17.172 -7.707 1 38.5 9 GLY B CA 1
ATOM 2167 C C . GLY B 1 9 ? 9.086 18.359 -7.293 1 38.5 9 GLY B C 1
ATOM 2168 O O . GLY B 1 9 ? 9.094 19.391 -7.957 1 38.5 9 GLY B O 1
ATOM 2169 N N . VAL B 1 10 ? 8.445 18.203 -6.137 1 39.53 10 VAL B N 1
ATOM 2170 C CA . VAL B 1 10 ? 7.574 19.266 -5.645 1 39.53 10 VAL B CA 1
ATOM 2171 C C . VAL B 1 10 ? 8.414 20.484 -5.242 1 39.53 10 VAL B C 1
ATOM 2173 O O . VAL B 1 10 ? 8.055 21.625 -5.559 1 39.53 10 VAL B O 1
ATOM 2176 N N . ILE B 1 11 ? 9.5 20.234 -4.625 1 42.22 11 ILE B N 1
ATOM 2177 C CA . ILE B 1 11 ? 10.359 21.328 -4.168 1 42.22 11 ILE B CA 1
ATOM 2178 C C . ILE B 1 11 ? 10.953 22.047 -5.371 1 42.22 11 ILE B C 1
ATOM 2180 O O . ILE B 1 11 ? 10.992 23.281 -5.398 1 42.22 11 ILE B O 1
ATOM 2184 N N . ALA B 1 12 ? 11.406 21.219 -6.336 1 43.03 12 ALA B N 1
ATOM 2185 C CA . ALA B 1 12 ? 12 21.812 -7.527 1 43.03 12 ALA B CA 1
ATOM 2186 C C . ALA B 1 12 ? 10.992 22.688 -8.266 1 43.03 12 ALA B C 1
ATOM 2188 O O . ALA B 1 12 ? 11.336 23.766 -8.758 1 43.03 12 ALA B O 1
ATOM 2189 N N . ALA B 1 13 ? 9.789 22.172 -8.258 1 39.16 13 ALA B N 1
ATOM 2190 C CA . ALA B 1 13 ? 8.727 22.922 -8.93 1 39.16 13 ALA B CA 1
ATOM 2191 C C . ALA B 1 13 ? 8.469 24.25 -8.219 1 39.16 13 ALA B C 1
ATOM 2193 O O . ALA B 1 13 ? 8.25 25.266 -8.867 1 39.16 13 ALA B O 1
ATOM 2194 N N . LYS B 1 14 ? 8.562 24.219 -6.965 1 44.72 14 LYS B N 1
ATOM 2195 C CA . LYS B 1 14 ? 8.344 25.438 -6.188 1 44.72 14 LYS B CA 1
ATOM 2196 C C . LYS B 1 14 ? 9.469 26.438 -6.395 1 44.72 14 LYS B C 1
ATOM 2198 O O . LYS B 1 14 ? 9.234 27.641 -6.488 1 44.72 14 LYS B O 1
ATOM 2203 N N . GLU B 1 15 ? 10.664 25.938 -6.387 1 43.69 15 GLU B N 1
ATOM 2204 C CA . GLU B 1 15 ? 11.805 26.828 -6.586 1 43.69 15 GLU B CA 1
ATOM 2205 C C . GLU B 1 15 ? 11.766 27.469 -7.965 1 43.69 15 GLU B C 1
ATOM 2207 O O . GLU B 1 15 ? 12.078 28.656 -8.102 1 43.69 15 GLU B O 1
ATOM 2212 N N . ASN B 1 16 ? 11.336 26.703 -8.914 1 40.72 16 ASN B N 1
ATOM 2213 C CA . ASN B 1 16 ? 11.234 27.25 -10.266 1 40.72 16 ASN B CA 1
ATOM 2214 C C . ASN B 1 16 ? 10.125 28.297 -10.352 1 40.72 16 ASN B C 1
ATOM 2216 O O . ASN B 1 16 ? 10.273 29.312 -11.047 1 40.72 16 ASN B O 1
ATOM 2220 N N . ALA B 1 17 ? 9.055 28.094 -9.547 1 39.84 17 ALA B N 1
ATOM 2221 C CA . ALA B 1 17 ? 7.945 29.047 -9.547 1 39.84 17 ALA B CA 1
ATOM 2222 C C . ALA B 1 17 ? 8.336 30.359 -8.859 1 39.84 17 ALA B C 1
ATOM 2224 O O . ALA B 1 17 ? 7.945 31.438 -9.297 1 39.84 17 ALA B O 1
ATOM 2225 N N . LYS B 1 18 ? 9.039 30.406 -7.793 1 41.75 18 LYS B N 1
ATOM 2226 C CA . LYS B 1 18 ? 9.508 31.609 -7.117 1 41.75 18 LYS B CA 1
ATOM 2227 C C . LYS B 1 18 ? 10.461 32.406 -8.008 1 41.75 18 LYS B C 1
ATOM 2229 O O . LYS B 1 18 ? 10.414 33.625 -8.031 1 41.75 18 LYS B O 1
ATOM 2234 N N . ASN B 1 19 ? 11.406 31.719 -8.703 1 38.06 19 ASN B N 1
ATOM 2235 C CA . ASN B 1 19 ? 12.367 32.406 -9.547 1 38.06 19 ASN B CA 1
ATOM 2236 C C . ASN B 1 19 ? 11.688 33.031 -10.773 1 38.06 19 ASN B C 1
ATOM 2238 O O . ASN B 1 19 ? 12.188 34 -11.344 1 38.06 19 ASN B O 1
ATOM 2242 N N . ASN B 1 20 ? 10.633 32.469 -11.273 1 35.28 20 ASN B N 1
ATOM 2243 C CA . ASN B 1 20 ? 9.992 33.062 -12.453 1 35.28 20 ASN B CA 1
ATOM 2244 C C . ASN B 1 20 ? 9.18 34.281 -12.117 1 35.28 20 ASN B C 1
ATOM 2246 O O . ASN B 1 20 ? 8.57 34.906 -13 1 35.28 20 ASN B O 1
ATOM 2250 N N . SER B 1 21 ? 8.727 34.719 -10.977 1 32.31 21 SER B N 1
ATOM 2251 C CA . SER B 1 21 ? 7.977 35.969 -10.805 1 32.31 21 SER B CA 1
ATOM 2252 C C . SER B 1 21 ? 8.867 37.188 -11.016 1 32.31 21 SER B C 1
ATOM 2254 O O . SER B 1 21 ? 8.375 38.312 -11.219 1 32.31 21 SER B O 1
ATOM 2256 N N . ASN B 1 22 ? 10.117 37.438 -10.711 1 29.47 22 ASN B N 1
ATOM 2257 C CA . ASN B 1 22 ? 10.781 38.719 -10.906 1 29.47 22 ASN B CA 1
ATOM 2258 C C . ASN B 1 22 ? 11.172 38.938 -12.367 1 29.47 22 ASN B C 1
ATOM 2260 O O . ASN B 1 22 ? 11.242 40.062 -12.844 1 29.47 22 ASN B O 1
ATOM 2264 N N . ASP B 1 23 ? 12.312 38.469 -13.055 1 29.48 23 ASP B N 1
ATOM 2265 C CA . ASP B 1 23 ? 12.883 38.969 -14.305 1 29.48 23 ASP B CA 1
ATOM 2266 C C . ASP B 1 23 ? 11.93 38.719 -15.469 1 29.48 23 ASP B C 1
ATOM 2268 O O . ASP B 1 23 ? 11.266 37.688 -15.539 1 29.48 23 ASP B O 1
ATOM 2272 N N . SER B 1 24 ? 11.398 39.781 -16.484 1 28.97 24 SER B N 1
ATOM 2273 C CA . SER B 1 24 ? 11.039 40 -17.875 1 28.97 24 SER B CA 1
ATOM 2274 C C . SER B 1 24 ? 11.797 39.031 -18.797 1 28.97 24 SER B C 1
ATOM 2276 O O . SER B 1 24 ? 11.211 38.469 -19.719 1 28.97 24 SER B O 1
ATOM 2278 N N . GLN B 1 25 ? 13.141 39.594 -19.422 1 26.83 25 GLN B N 1
ATOM 2279 C CA . GLN B 1 25 ? 13.836 39.062 -20.594 1 26.83 25 GLN B CA 1
ATOM 2280 C C . GLN B 1 25 ? 14.133 37.562 -20.453 1 26.83 25 GLN B C 1
ATOM 2282 O O . GLN B 1 25 ? 14.203 36.844 -21.438 1 26.83 25 GLN B O 1
ATOM 2287 N N . LYS B 1 26 ? 15.172 37.406 -19.625 1 26.2 26 LYS B N 1
ATOM 2288 C CA . LYS B 1 26 ? 16.25 36.438 -19.781 1 26.2 26 LYS B CA 1
ATOM 2289 C C . LYS B 1 26 ? 15.695 35 -19.844 1 26.2 26 LYS B C 1
ATOM 2291 O O . LYS B 1 26 ? 14.594 34.75 -19.359 1 26.2 26 LYS B O 1
ATOM 2296 N N . SER B 1 27 ? 16.609 34.094 -20.562 1 27.19 27 SER B N 1
ATOM 2297 C CA . SER B 1 27 ? 16.875 32.781 -21.141 1 27.19 27 SER B CA 1
ATOM 2298 C C . SER B 1 27 ? 16.719 31.688 -20.094 1 27.19 27 SER B C 1
ATOM 2300 O O . SER B 1 27 ? 17.594 31.5 -19.25 1 27.19 27 SER B O 1
ATOM 2302 N N . ASN B 1 28 ? 15.969 31.781 -19.312 1 25.8 28 ASN B N 1
ATOM 2303 C CA . ASN B 1 28 ? 15.867 30.891 -18.156 1 25.8 28 ASN B CA 1
ATOM 2304 C C . ASN B 1 28 ? 16.125 29.438 -18.547 1 25.8 28 ASN B C 1
ATOM 2306 O O . ASN B 1 28 ? 15.297 28.797 -19.203 1 25.8 28 ASN B O 1
ATOM 2310 N N . THR B 1 29 ? 17.422 29.047 -18.875 1 26.36 29 THR B N 1
ATOM 2311 C CA . THR B 1 29 ? 18.141 27.812 -19.141 1 26.36 29 THR B CA 1
ATOM 2312 C C . THR B 1 29 ? 17.766 26.734 -18.125 1 26.36 29 THR B C 1
ATOM 2314 O O . THR B 1 29 ? 18.172 26.797 -16.969 1 26.36 29 THR B O 1
ATOM 2317 N N . PHE B 1 30 ? 16.75 26.484 -17.641 1 26.39 30 PHE B N 1
ATOM 2318 C CA . PHE B 1 30 ? 16.312 25.547 -16.609 1 26.39 30 PHE B CA 1
ATOM 2319 C C . PHE B 1 30 ? 16.219 24.125 -17.156 1 26.39 30 PHE B C 1
ATOM 2321 O O . PHE B 1 30 ? 15.57 23.891 -18.172 1 26.39 30 PHE B O 1
ATOM 2328 N N . LEU B 1 31 ? 16.797 23.047 -16.688 1 29.17 31 LEU B N 1
ATOM 2329 C CA . LEU B 1 31 ? 17.047 21.625 -16.891 1 29.17 31 LEU B CA 1
ATOM 2330 C C . LEU B 1 31 ? 18.062 21.406 -18 1 29.17 31 LEU B C 1
ATOM 2332 O O . LEU B 1 31 ? 17.859 20.578 -18.891 1 29.17 31 LEU B O 1
ATOM 2336 N N . GLY B 1 32 ? 19.5 22.297 -17.812 1 29.25 32 GLY B N 1
ATOM 2337 C CA . GLY B 1 32 ? 20.734 22.438 -18.578 1 29.25 32 GLY B CA 1
ATOM 2338 C C . GLY B 1 32 ? 20.547 23.172 -19.891 1 29.25 32 GLY B C 1
ATOM 2339 O O . GLY B 1 32 ? 21.469 23.25 -20.688 1 29.25 32 GLY B O 1
ATOM 2340 N N . LEU B 1 33 ? 19.328 23.297 -20.25 1 28.42 33 LEU B N 1
ATOM 2341 C CA . LEU B 1 33 ? 19.219 24.109 -21.453 1 28.42 33 LEU B CA 1
ATOM 2342 C C . LEU B 1 33 ? 19.359 25.594 -21.141 1 28.42 33 LEU B C 1
ATOM 2344 O O . LEU B 1 33 ? 18.734 26.094 -20.203 1 28.42 33 LEU B O 1
ATOM 2348 N N . ASP B 1 34 ? 20.641 26.125 -21.078 1 28.7 34 ASP B N 1
ATOM 2349 C CA . ASP B 1 34 ? 21.016 27.531 -21.031 1 28.7 34 ASP B CA 1
ATOM 2350 C C . ASP B 1 34 ? 20.203 28.359 -22.031 1 28.7 34 ASP B C 1
ATOM 2352 O O . ASP B 1 34 ? 20.406 28.25 -23.234 1 28.7 34 ASP B O 1
ATOM 2356 N N . TRP B 1 35 ? 19.078 28.812 -21.734 1 28.39 35 TRP B N 1
ATOM 2357 C CA . TRP B 1 35 ? 18.328 29.672 -22.656 1 28.39 35 TRP B CA 1
ATOM 2358 C C . TRP B 1 35 ? 19.094 30.969 -22.922 1 28.39 35 TRP B C 1
ATOM 2360 O O . TRP B 1 35 ? 18.812 31.672 -23.891 1 28.39 35 TRP B O 1
ATOM 2370 N N . ASN B 1 36 ? 19.781 31.438 -21.969 1 29.78 36 ASN B N 1
ATOM 2371 C CA . ASN B 1 36 ? 20.266 32.781 -22.188 1 29.78 36 ASN B CA 1
ATOM 2372 C C . ASN B 1 36 ? 21.359 32.844 -23.25 1 29.78 36 ASN B C 1
ATOM 2374 O O . ASN B 1 36 ? 21.75 33.938 -23.688 1 29.78 36 ASN B O 1
ATOM 2378 N N . ASN B 1 37 ? 22.219 31.828 -23.219 1 31.08 37 ASN B N 1
ATOM 2379 C CA . ASN B 1 37 ? 23.406 32.062 -24.047 1 31.08 37 ASN B CA 1
ATOM 2380 C C . ASN B 1 37 ? 23.078 31.953 -25.531 1 31.08 37 ASN B C 1
ATOM 2382 O O . ASN B 1 37 ? 23.531 31.016 -26.188 1 31.08 37 ASN B O 1
ATOM 2386 N N . LEU B 1 38 ? 21.922 32.375 -25.906 1 29.44 38 LEU B N 1
ATOM 2387 C CA . LEU B 1 38 ? 21.703 32.594 -27.328 1 29.44 38 LEU B CA 1
ATOM 2388 C C . LEU B 1 38 ? 22.469 33.781 -27.828 1 29.44 38 LEU B C 1
ATOM 2390 O O . LEU B 1 38 ? 22.172 34.938 -27.453 1 29.44 38 LEU B O 1
ATOM 2394 N N . LYS B 1 39 ? 23.781 33.812 -27.719 1 28.8 39 LYS B N 1
ATOM 2395 C CA . LYS B 1 39 ? 24.469 34.938 -28.328 1 28.8 39 LYS B CA 1
ATOM 2396 C C . LYS B 1 39 ? 24.25 34.938 -29.844 1 28.8 39 LYS B C 1
ATOM 2398 O O . LYS B 1 39 ? 24.016 33.906 -30.453 1 28.8 39 LYS B O 1
ATOM 2403 N N . ASN B 1 40 ? 24.141 36.156 -30.359 1 30.23 40 ASN B N 1
ATOM 2404 C CA . ASN B 1 40 ? 24 36.562 -31.766 1 30.23 40 ASN B CA 1
ATOM 2405 C C . ASN B 1 40 ? 25.219 36.156 -32.594 1 30.23 40 ASN B C 1
ATOM 2407 O O . ASN B 1 40 ? 26.344 36.219 -32.094 1 30.23 40 ASN B O 1
ATOM 2411 N N . ASN B 1 41 ? 25.219 35.188 -33.406 1 31.03 41 ASN B N 1
ATOM 2412 C CA . ASN B 1 41 ? 26.375 35.062 -34.281 1 31.03 41 ASN B CA 1
ATOM 2413 C C . ASN B 1 41 ? 26.641 36.344 -35.062 1 31.03 41 ASN B C 1
ATOM 2415 O O . ASN B 1 41 ? 25.812 37.25 -35.062 1 31.03 41 ASN B O 1
ATOM 2419 N N . GLU B 1 42 ? 27.812 36.656 -35.562 1 32.94 42 GLU B N 1
ATOM 2420 C CA . GLU B 1 42 ? 28.234 37.812 -36.312 1 32.94 42 GLU B CA 1
ATOM 2421 C C . GLU B 1 42 ? 27.188 38.219 -37.344 1 32.94 42 GLU B C 1
ATOM 2423 O O . GLU B 1 42 ? 27.062 39.406 -37.656 1 32.94 42 GLU B O 1
ATOM 2428 N N . ASN B 1 43 ? 26.953 37.25 -38.219 1 34.56 43 ASN B N 1
ATOM 2429 C CA . ASN B 1 43 ? 26.156 37.625 -39.406 1 34.56 43 ASN B CA 1
ATOM 2430 C C . ASN B 1 43 ? 24.688 37.844 -39 1 34.56 43 ASN B C 1
ATOM 2432 O O . ASN B 1 43 ? 23.828 37.938 -39.875 1 34.56 43 ASN B O 1
ATOM 2436 N N . GLY B 1 44 ? 24.297 38.469 -37.719 1 31.48 44 GLY B N 1
ATOM 2437 C CA . GLY B 1 44 ? 23.094 38.781 -36.969 1 31.48 44 GLY B CA 1
ATOM 2438 C C . GLY B 1 44 ? 22.312 37.562 -36.531 1 31.48 44 GLY B C 1
ATOM 2439 O O . GLY B 1 44 ? 21.234 37.688 -35.938 1 31.48 44 GLY B O 1
ATOM 2440 N N . ASP B 1 45 ? 22.438 36.469 -37.25 1 28.06 45 ASP B N 1
ATOM 2441 C CA . ASP B 1 45 ? 21.531 35.344 -37.062 1 28.06 45 ASP B CA 1
ATOM 2442 C C . ASP B 1 45 ? 21.844 34.562 -35.781 1 28.06 45 ASP B C 1
ATOM 2444 O O . ASP B 1 45 ? 23.016 34.375 -35.438 1 28.06 45 ASP B O 1
ATOM 2448 N N . LYS B 1 46 ? 21.172 34.656 -34.812 1 27.12 46 LYS B N 1
ATOM 2449 C CA . LYS B 1 46 ? 21.438 34.031 -33.531 1 27.12 46 LYS B CA 1
ATOM 2450 C C . LYS B 1 46 ? 21.703 32.531 -33.688 1 27.12 46 LYS B C 1
ATOM 2452 O O . LYS B 1 46 ? 20.891 31.828 -34.281 1 27.12 46 LYS B O 1
ATOM 2457 N N . VAL B 1 47 ? 22.828 31.953 -34.062 1 25.16 47 VAL B N 1
ATOM 2458 C CA . VAL B 1 47 ? 23.062 30.547 -34.344 1 25.16 47 VAL B CA 1
ATOM 2459 C C . VAL B 1 47 ? 23.188 29.75 -33.062 1 25.16 47 VAL B C 1
ATOM 2461 O O . VAL B 1 47 ? 23.922 30.141 -32.156 1 25.16 47 VAL B O 1
ATOM 2464 N N . HIS B 1 48 ? 22.172 29.125 -32.594 1 25.08 48 HIS B N 1
ATOM 2465 C CA . HIS B 1 48 ? 22.047 28.312 -31.391 1 25.08 48 HIS B CA 1
ATOM 2466 C C . HIS B 1 48 ? 23.016 27.141 -31.422 1 25.08 48 HIS B C 1
ATOM 2468 O O . HIS B 1 48 ? 23.234 26.531 -32.469 1 25.08 48 HIS B O 1
ATOM 2474 N N . PHE B 1 49 ? 24 27.094 -30.609 1 25.11 49 PHE B N 1
ATOM 2475 C CA . PHE B 1 49 ? 25.016 26.031 -30.625 1 25.11 49 PHE B CA 1
ATOM 2476 C C . PHE B 1 49 ? 24.359 24.656 -30.484 1 25.11 49 PHE B C 1
ATOM 2478 O O . PHE B 1 49 ? 23.375 24.516 -29.781 1 25.11 49 PHE B O 1
ATOM 2485 N N . PRO B 1 50 ? 24.75 23.594 -31.297 1 25.41 50 PRO B N 1
ATOM 2486 C CA . PRO B 1 50 ? 24.344 22.188 -31.453 1 25.41 50 PRO B CA 1
ATOM 2487 C C . PRO B 1 50 ? 24.641 21.344 -30.219 1 25.41 50 PRO B C 1
ATOM 2489 O O . PRO B 1 50 ? 25.781 21.266 -29.781 1 25.41 50 PRO B O 1
ATOM 2492 N N . MET B 1 51 ? 23.938 21.359 -29.125 1 26.36 51 MET B N 1
ATOM 2493 C CA . MET B 1 51 ? 24.188 20.562 -27.922 1 26.36 51 MET B CA 1
ATOM 2494 C C . MET B 1 51 ? 24.531 19.125 -28.297 1 26.36 51 MET B C 1
ATOM 2496 O O . MET B 1 51 ? 23.891 18.531 -29.172 1 26.36 51 MET B O 1
ATOM 2500 N N . PRO B 1 52 ? 25.609 18.547 -27.891 1 25.84 52 PRO B N 1
ATOM 2501 C CA . PRO B 1 52 ? 26.031 17.25 -28.406 1 25.84 52 PRO B CA 1
ATOM 2502 C C . PRO B 1 52 ? 24.953 16.172 -28.281 1 25.84 52 PRO B C 1
ATOM 2504 O O . PRO B 1 52 ? 24.047 16.297 -27.453 1 25.84 52 PRO B O 1
ATOM 2507 N N . GLU B 1 53 ? 24.719 15.141 -29.188 1 24.33 53 GLU B N 1
ATOM 2508 C CA . GLU B 1 53 ? 23.812 14.094 -29.656 1 24.33 53 GLU B CA 1
ATOM 2509 C C . GLU B 1 53 ? 23.562 13.047 -28.578 1 24.33 53 GLU B C 1
ATOM 2511 O O . GLU B 1 53 ? 22.766 12.125 -28.766 1 24.33 53 GLU B O 1
ATOM 2516 N N . ASN B 1 54 ? 24.5 12.68 -27.719 1 25.17 54 ASN B N 1
ATOM 2517 C CA . ASN B 1 54 ? 24.578 11.375 -27.078 1 25.17 54 ASN B CA 1
ATOM 2518 C C . ASN B 1 54 ? 23.391 11.148 -26.141 1 25.17 54 ASN B C 1
ATOM 2520 O O . ASN B 1 54 ? 22.688 12.102 -25.766 1 25.17 54 ASN B O 1
ATOM 2524 N N . GLY B 1 55 ? 23.438 9.945 -25.203 1 23.91 55 GLY B N 1
ATOM 2525 C CA . GLY B 1 55 ? 22.312 9.156 -24.703 1 23.91 55 GLY B CA 1
ATOM 2526 C C . GLY B 1 55 ? 21.438 9.922 -23.719 1 23.91 55 GLY B C 1
ATOM 2527 O O . GLY B 1 55 ? 21.844 10.164 -22.578 1 23.91 55 GLY B O 1
ATOM 2528 N N . ALA B 1 56 ? 20.797 10.93 -24.031 1 24.09 56 ALA B N 1
ATOM 2529 C CA . ALA B 1 56 ? 19.781 11.766 -23.391 1 24.09 56 ALA B CA 1
ATOM 2530 C C . ALA B 1 56 ? 18.734 10.914 -22.672 1 24.09 56 ALA B C 1
ATOM 2532 O O . ALA B 1 56 ? 17.984 10.188 -23.312 1 24.09 56 ALA B O 1
ATOM 2533 N N . THR B 1 57 ? 19.203 10.375 -21.594 1 25.3 57 THR B N 1
ATOM 2534 C CA . THR B 1 57 ? 18.234 9.641 -20.781 1 25.3 57 THR B CA 1
ATOM 2535 C C . THR B 1 57 ? 16.953 10.445 -20.609 1 25.3 57 THR B C 1
ATOM 2537 O O . THR B 1 57 ? 16.984 11.547 -20.047 1 25.3 57 THR B O 1
ATOM 2540 N N . LEU B 1 58 ? 16.109 10.469 -21.594 1 23.06 58 LEU B N 1
ATOM 2541 C CA . LEU B 1 58 ? 14.734 10.977 -21.641 1 23.06 58 LEU B CA 1
ATOM 2542 C C . LEU B 1 58 ? 14.016 10.711 -20.328 1 23.06 58 LEU B C 1
ATOM 2544 O O . LEU B 1 58 ? 13.859 9.555 -19.906 1 23.06 58 LEU B O 1
ATOM 2548 N N . PHE B 1 59 ? 14.336 11.523 -19.406 1 24.48 59 PHE B N 1
ATOM 2549 C CA . PHE B 1 59 ? 13.375 11.57 -18.312 1 24.48 59 PHE B CA 1
ATOM 2550 C C . PHE B 1 59 ? 11.945 11.578 -18.828 1 24.48 59 PHE B C 1
ATOM 2552 O O . PHE B 1 59 ? 11.578 12.43 -19.641 1 24.48 59 PHE B O 1
ATOM 2559 N N . ASN B 1 60 ? 11.469 10.5 -19.297 1 24.09 60 ASN B N 1
ATOM 2560 C CA . ASN B 1 60 ? 10.047 10.414 -19.625 1 24.09 60 ASN B CA 1
ATOM 2561 C C . ASN B 1 60 ? 9.203 11.242 -18.656 1 24.09 60 ASN B C 1
ATOM 2563 O O . ASN B 1 60 ? 9.148 10.945 -17.453 1 24.09 60 ASN B O 1
ATOM 2567 N N . THR B 1 61 ? 9.086 12.609 -18.859 1 24.03 61 THR B N 1
ATOM 2568 C CA . THR B 1 61 ? 8.062 13.562 -18.469 1 24.03 61 THR B CA 1
ATOM 2569 C C . THR B 1 61 ? 6.691 12.883 -18.406 1 24.03 61 THR B C 1
ATOM 2571 O O . THR B 1 61 ? 6.148 12.477 -19.422 1 24.03 61 THR B O 1
ATOM 2574 N N . MET B 1 62 ? 6.336 11.969 -17.703 1 25.62 62 MET B N 1
ATOM 2575 C CA . MET B 1 62 ? 4.906 11.703 -17.547 1 25.62 62 MET B CA 1
ATOM 2576 C C . MET B 1 62 ? 4.094 12.977 -17.719 1 25.62 62 MET B C 1
ATOM 2578 O O . MET B 1 62 ? 4.551 14.062 -17.359 1 25.62 62 MET B O 1
ATOM 2582 N N . GLY B 1 63 ? 2.896 13.016 -18.391 1 25.28 63 GLY B N 1
ATOM 2583 C CA . GLY B 1 63 ? 2.037 14.07 -18.906 1 25.28 63 GLY B CA 1
ATOM 2584 C C . GLY B 1 63 ? 1.87 15.234 -17.953 1 25.28 63 GLY B C 1
ATOM 2585 O O . GLY B 1 63 ? 1.264 15.078 -16.891 1 25.28 63 GLY B O 1
ATOM 2586 N N . ILE B 1 64 ? 2.738 16.031 -17.625 1 23.08 64 ILE B N 1
ATOM 2587 C CA . ILE B 1 64 ? 2.246 17.406 -17.516 1 23.08 64 ILE B CA 1
ATOM 2588 C C . ILE B 1 64 ? 1.37 17.734 -18.719 1 23.08 64 ILE B C 1
ATOM 2590 O O . ILE B 1 64 ? 1.861 17.812 -19.844 1 23.08 64 ILE B O 1
ATOM 2594 N N . ALA B 1 65 ? 0.176 17.188 -18.906 1 25.64 65 ALA B N 1
ATOM 2595 C CA . ALA B 1 65 ? -0.668 17.969 -19.812 1 25.64 65 ALA B CA 1
ATOM 2596 C C . ALA B 1 65 ? -0.421 19.469 -19.641 1 25.64 65 ALA B C 1
ATOM 2598 O O . ALA B 1 65 ? -0.56 20 -18.531 1 25.64 65 ALA B O 1
ATOM 2599 N N . ILE B 1 66 ? 0.505 20.078 -20.141 1 25.16 66 ILE B N 1
ATOM 2600 C CA . ILE B 1 66 ? 0.182 21.438 -20.594 1 25.16 66 ILE B CA 1
ATOM 2601 C C . ILE B 1 66 ? -1.196 21.438 -21.25 1 25.16 66 ILE B C 1
ATOM 2603 O O . ILE B 1 66 ? -1.376 20.891 -22.328 1 25.16 66 ILE B O 1
ATOM 2607 N N . PRO B 1 67 ? -2.408 21.094 -20.547 1 27.14 67 PRO B N 1
ATOM 2608 C CA . PRO B 1 67 ? -3.58 21.422 -21.359 1 27.14 67 PRO B CA 1
ATOM 2609 C C . PRO B 1 67 ? -3.389 22.688 -22.188 1 27.14 67 PRO B C 1
ATOM 2611 O O . PRO B 1 67 ? -2.564 23.547 -21.844 1 27.14 67 PRO B O 1
ATOM 2614 N N . GLY B 1 68 ? -3.459 22.828 -23.422 1 28.5 68 GLY B N 1
ATOM 2615 C CA . GLY B 1 68 ? -4.176 24.031 -23.781 1 28.5 68 GLY B CA 1
ATOM 2616 C C . GLY B 1 68 ? -4.938 24.641 -22.609 1 28.5 68 GLY B C 1
ATOM 2617 O O . GLY B 1 68 ? -4.992 24.062 -21.531 1 28.5 68 GLY B O 1
ATOM 2618 N N . ASN B 1 69 ? -5.766 25.734 -22.672 1 30.34 69 ASN B N 1
ATOM 2619 C CA . ASN B 1 69 ? -6.617 26.453 -21.734 1 30.34 69 ASN B CA 1
ATOM 2620 C C . ASN B 1 69 ? -7.277 25.5 -20.734 1 30.34 69 ASN B C 1
ATOM 2622 O O . ASN B 1 69 ? -8.359 25.797 -20.219 1 30.34 69 ASN B O 1
ATOM 2626 N N . LYS B 1 70 ? -7.109 24.156 -20.75 1 32.78 70 LYS B N 1
ATOM 2627 C CA . LYS B 1 70 ? -8.117 23.531 -19.891 1 32.78 70 LYS B CA 1
ATOM 2628 C C . LYS B 1 70 ? -7.699 23.578 -18.422 1 32.78 70 LYS B C 1
ATOM 2630 O O . LYS B 1 70 ? -6.52 23.422 -18.109 1 32.78 70 LYS B O 1
ATOM 2635 N N . THR B 1 71 ? -8.328 24.031 -17.469 1 34.91 71 THR B N 1
ATOM 2636 C CA . THR B 1 71 ? -8.406 24.188 -16.016 1 34.91 71 THR B CA 1
ATOM 2637 C C . THR B 1 71 ? -8 22.906 -15.305 1 34.91 71 THR B C 1
ATOM 2639 O O . THR B 1 71 ? -8.461 21.812 -15.672 1 34.91 71 THR B O 1
ATOM 2642 N N . PRO B 1 72 ? -6.801 22.703 -14.711 1 43.69 72 PRO B N 1
ATOM 2643 C CA . PRO B 1 72 ? -6.422 21.562 -13.867 1 43.69 72 PRO B CA 1
ATOM 2644 C C . PRO B 1 72 ? -7.629 20.828 -13.281 1 43.69 72 PRO B C 1
ATOM 2646 O O . PRO B 1 72 ? -8.523 21.469 -12.711 1 43.69 72 PRO B O 1
ATOM 2649 N N . GLU B 1 73 ? -8.07 19.75 -13.867 1 46.53 73 GLU B N 1
ATOM 2650 C CA . GLU B 1 73 ? -9.234 19.031 -13.359 1 46.53 73 GLU B CA 1
ATOM 2651 C C . GLU B 1 73 ? -9.023 18.594 -11.906 1 46.53 73 GLU B C 1
ATOM 2653 O O . GLU B 1 73 ? -7.902 18.266 -11.508 1 46.53 73 GLU B O 1
ATOM 2658 N N . PRO B 1 74 ? -9.836 18.969 -11.07 1 55.16 74 PRO B N 1
ATOM 2659 C CA . PRO B 1 74 ? -9.836 18.562 -9.664 1 55.16 74 PRO B CA 1
ATOM 2660 C C . PRO B 1 74 ? -9.594 17.062 -9.484 1 55.16 74 PRO B C 1
ATOM 2662 O O . PRO B 1 74 ? -10.062 16.25 -10.289 1 55.16 74 PRO B O 1
ATOM 2665 N N . ARG B 1 75 ? -8.555 16.719 -8.75 1 60.78 75 ARG B N 1
ATOM 2666 C CA . ARG B 1 75 ? -8.18 15.344 -8.469 1 60.78 75 ARG B CA 1
ATOM 2667 C C . ARG B 1 75 ? -9.211 14.664 -7.57 1 60.78 75 ARG B C 1
ATOM 2669 O O . ARG B 1 75 ? -9.734 15.289 -6.645 1 60.78 75 ARG B O 1
ATOM 2676 N N . ASP B 1 76 ? -9.578 13.43 -7.953 1 66.19 76 ASP B N 1
ATOM 2677 C CA . ASP B 1 76 ? -10.406 12.594 -7.082 1 66.19 76 ASP B CA 1
ATOM 2678 C C . ASP B 1 76 ? -9.602 12.102 -5.875 1 66.19 76 ASP B C 1
ATOM 2680 O O . ASP B 1 76 ? -8.578 11.438 -6.031 1 66.19 76 ASP B O 1
ATOM 2684 N N . PRO B 1 77 ? -9.93 12.461 -4.75 1 71.56 77 PRO B N 1
ATOM 2685 C CA . PRO B 1 77 ? -9.148 12.094 -3.561 1 71.56 77 PRO B CA 1
ATOM 2686 C C . PRO B 1 77 ? -9.359 10.641 -3.145 1 71.56 77 PRO B C 1
ATOM 2688 O O . PRO B 1 77 ? -8.695 10.164 -2.217 1 71.56 77 PRO B O 1
ATOM 2691 N N . ILE B 1 78 ? -10.094 9.922 -3.824 1 73.31 78 ILE B N 1
ATOM 2692 C CA . ILE B 1 78 ? -10.438 8.578 -3.359 1 73.31 78 ILE B CA 1
ATOM 2693 C C . ILE B 1 78 ? -9.305 7.609 -3.717 1 73.31 78 ILE B C 1
ATOM 2695 O O . ILE B 1 78 ? -8.812 6.883 -2.855 1 73.31 78 ILE B O 1
ATOM 2699 N N . PRO B 1 79 ? -8.852 7.734 -4.922 1 73.56 79 PRO B N 1
ATOM 2700 C CA . PRO B 1 79 ? -7.758 6.812 -5.246 1 73.56 79 PRO B CA 1
ATOM 2701 C C . PRO B 1 79 ? -6.484 7.105 -4.453 1 73.56 79 PRO B C 1
ATOM 2703 O O . PRO B 1 79 ? -6.168 8.266 -4.195 1 73.56 79 PRO B O 1
ATOM 2706 N N . VAL B 1 80 ? -5.91 6.051 -4 1 78.5 80 VAL B N 1
ATOM 2707 C CA . VAL B 1 80 ? -4.629 6.141 -3.312 1 78.5 80 VAL B CA 1
ATOM 2708 C C . VAL B 1 80 ? -3.49 5.965 -4.316 1 78.5 80 VAL B C 1
ATOM 2710 O O . VAL B 1 80 ? -3.209 4.848 -4.75 1 78.5 80 VAL B O 1
ATOM 2713 N N . ASN B 1 81 ? -2.945 7.055 -4.734 1 71.06 81 ASN B N 1
ATOM 2714 C CA . ASN B 1 81 ? -1.92 7 -5.77 1 71.06 81 ASN B CA 1
ATOM 2715 C C . ASN B 1 81 ? -0.523 7.207 -5.191 1 71.06 81 ASN B C 1
ATOM 2717 O O . ASN B 1 81 ? 0.467 7.188 -5.922 1 71.06 81 ASN B O 1
ATOM 2721 N N . GLN B 1 82 ? -0.389 7.418 -3.961 1 76.88 82 GLN B N 1
ATOM 2722 C CA . GLN B 1 82 ? 0.877 7.586 -3.256 1 76.88 82 GLN B CA 1
ATOM 2723 C C . GLN B 1 82 ? 1.668 8.766 -3.812 1 76.88 82 GLN B C 1
ATOM 2725 O O . GLN B 1 82 ? 2.898 8.789 -3.732 1 76.88 82 GLN B O 1
ATOM 2730 N N . GLU B 1 83 ? 0.998 9.695 -4.312 1 73.44 83 GLU B N 1
ATOM 2731 C CA . GLU B 1 83 ? 1.653 10.875 -4.859 1 73.44 83 GLU B CA 1
ATOM 2732 C C . GLU B 1 83 ? 1.999 11.875 -3.76 1 73.44 83 GLU B C 1
ATOM 2734 O O . GLU B 1 83 ? 1.379 11.875 -2.693 1 73.44 83 GLU B O 1
ATOM 2739 N N . VAL B 1 84 ? 3.033 12.68 -4.137 1 80.38 84 VAL B N 1
ATOM 2740 C CA . VAL B 1 84 ? 3.43 13.75 -3.225 1 80.38 84 VAL B CA 1
ATOM 2741 C C . VAL B 1 84 ? 2.777 15.062 -3.648 1 80.38 84 VAL B C 1
ATOM 2743 O O . VAL B 1 84 ? 2.756 15.398 -4.836 1 80.38 84 VAL B O 1
ATOM 2746 N N . ARG B 1 85 ? 2.205 15.773 -2.633 1 79.31 85 ARG B N 1
ATOM 2747 C CA . ARG B 1 85 ? 1.585 17.062 -2.943 1 79.31 85 ARG B CA 1
ATOM 2748 C C . ARG B 1 85 ? 1.788 18.047 -1.806 1 79.31 85 ARG B C 1
ATOM 2750 O O . ARG B 1 85 ? 2.033 17.656 -0.664 1 79.31 85 ARG B O 1
ATOM 2757 N N . GLU B 1 86 ? 1.663 19.297 -2.215 1 84.62 86 GLU B N 1
ATOM 2758 C CA . GLU B 1 86 ? 1.79 20.359 -1.225 1 84.62 86 GLU B CA 1
ATOM 2759 C C . GLU B 1 86 ? 0.422 20.891 -0.808 1 84.62 86 GLU B C 1
ATOM 2761 O O . GLU B 1 86 ? -0.446 21.125 -1.653 1 84.62 86 GLU B O 1
ATOM 2766 N N . LEU B 1 87 ? 0.279 21.031 0.526 1 87.31 87 LEU B N 1
ATOM 2767 C CA . LEU B 1 87 ? -0.919 21.641 1.099 1 87.31 87 LEU B CA 1
ATOM 2768 C C . LEU B 1 87 ? -0.57 22.891 1.902 1 87.31 87 LEU B C 1
ATOM 2770 O O . LEU B 1 87 ? 0.411 22.891 2.65 1 87.31 87 LEU B O 1
ATOM 2774 N N . ILE B 1 88 ? -1.342 23.922 1.624 1 90.25 88 ILE B N 1
ATOM 2775 C CA . ILE B 1 88 ? -1.216 25.125 2.438 1 90.25 88 ILE B CA 1
ATOM 2776 C C . ILE B 1 88 ? -2.365 25.188 3.441 1 90.25 88 ILE B C 1
ATOM 2778 O O . ILE B 1 88 ? -3.523 25.359 3.059 1 90.25 88 ILE B O 1
ATOM 2782 N N . ILE B 1 89 ? -2.02 25.047 4.691 1 92.44 89 ILE B N 1
ATOM 2783 C CA . ILE B 1 89 ? -3.041 24.984 5.73 1 92.44 89 ILE B CA 1
ATOM 2784 C C . ILE B 1 89 ? -3.02 26.266 6.551 1 92.44 89 ILE B C 1
ATOM 2786 O O . ILE B 1 89 ? -1.974 26.656 7.074 1 92.44 89 ILE B O 1
ATOM 2790 N N . LYS B 1 90 ? -4.133 26.812 6.637 1 90.62 90 LYS B N 1
ATOM 2791 C CA . LYS B 1 90 ? -4.258 28.047 7.426 1 90.62 90 LYS B CA 1
ATOM 2792 C C . LYS B 1 90 ? -4.168 27.75 8.922 1 90.62 90 LYS B C 1
ATOM 2794 O O . LYS B 1 90 ? -4.738 26.766 9.398 1 90.62 90 LYS B O 1
ATOM 2799 N N . SER B 1 91 ? -3.34 28.438 9.5 1 80.44 91 SER B N 1
ATOM 2800 C CA . SER B 1 91 ? -3.084 28.219 10.914 1 80.44 91 SER B CA 1
ATOM 2801 C C . SER B 1 91 ? -4.051 29.016 11.781 1 80.44 91 SER B C 1
ATOM 2803 O O . SER B 1 91 ? -3.979 30.25 11.828 1 80.44 91 SER B O 1
ATOM 2805 N N . LYS B 1 92 ? -5.258 28.5 11.773 1 67.25 92 LYS B N 1
ATOM 2806 C CA . LYS B 1 92 ? -6.152 29.109 12.75 1 67.25 92 LYS B CA 1
ATOM 2807 C C . LYS B 1 92 ? -6.008 28.469 14.125 1 67.25 92 LYS B C 1
ATOM 2809 O O . LYS B 1 92 ? -6.508 27.359 14.352 1 67.25 92 LYS B O 1
ATOM 2814 N N . CYS B 1 93 ? -5.465 29.188 15.219 1 68.56 93 CYS B N 1
ATOM 2815 C CA . CYS B 1 93 ? -5.191 28.734 16.578 1 68.56 93 CYS B CA 1
ATOM 2816 C C . CYS B 1 93 ? -4.836 27.25 16.594 1 68.56 93 CYS B C 1
ATOM 2818 O O . CYS B 1 93 ? -4 26.812 17.391 1 68.56 93 CYS B O 1
ATOM 2820 N N . ASN B 1 94 ? -5.48 26.312 15.648 1 85.81 94 ASN B N 1
ATOM 2821 C CA . ASN B 1 94 ? -5.18 24.891 15.539 1 85.81 94 ASN B CA 1
ATOM 2822 C C . ASN B 1 94 ? -5.414 24.375 14.117 1 85.81 94 ASN B C 1
ATOM 2824 O O . ASN B 1 94 ? -6.309 24.859 13.422 1 85.81 94 ASN B O 1
ATOM 2828 N N . PHE B 1 95 ? -4.676 23.438 13.625 1 93.62 95 PHE B N 1
ATOM 2829 C CA . PHE B 1 95 ? -4.812 22.906 12.281 1 93.62 95 PHE B CA 1
ATOM 2830 C C . PHE B 1 95 ? -5.965 21.906 12.203 1 93.62 95 PHE B C 1
ATOM 2832 O O . PHE B 1 95 ? -6.508 21.656 11.125 1 93.62 95 PHE B O 1
ATOM 2839 N N . GLY B 1 96 ? -6.301 21.297 13.367 1 94.62 96 GLY B N 1
ATOM 2840 C CA . GLY B 1 96 ? -7.379 20.328 13.422 1 94.62 96 GLY B CA 1
ATOM 2841 C C . GLY B 1 96 ? -6.945 18.938 12.992 1 94.62 96 GLY B C 1
ATOM 2842 O O . GLY B 1 96 ? -7.703 18.219 12.328 1 94.62 96 GLY B O 1
ATOM 2843 N N . MET B 1 97 ? -5.723 18.641 13.352 1 95.56 97 MET B N 1
ATOM 2844 C CA . MET B 1 97 ? -5.207 17.312 12.992 1 95.56 97 MET B CA 1
ATOM 2845 C C . MET B 1 97 ? -4.422 16.703 14.148 1 95.56 97 MET B C 1
ATOM 2847 O O . MET B 1 97 ? -3.994 17.422 15.062 1 95.56 97 MET B O 1
ATOM 2851 N N . THR B 1 98 ? -4.285 15.43 14.109 1 96.62 98 THR B N 1
ATOM 2852 C CA . THR B 1 98 ? -3.41 14.695 15.016 1 96.62 98 THR B CA 1
ATOM 2853 C C . THR B 1 98 ? -2.355 13.914 14.234 1 96.62 98 THR B C 1
ATOM 2855 O O . THR B 1 98 ? -2.668 13.289 13.219 1 96.62 98 THR B O 1
ATOM 2858 N N . LEU B 1 99 ? -1.159 14.07 14.664 1 97.38 99 LEU B N 1
ATOM 2859 C CA . LEU B 1 99 ? -0.048 13.391 14.008 1 97.38 99 LEU B CA 1
ATOM 2860 C C . LEU B 1 99 ? 0.539 12.305 14.898 1 97.38 99 LEU B C 1
ATOM 2862 O O . LEU B 1 99 ? 0.597 12.461 16.125 1 97.38 99 LEU B O 1
ATOM 2866 N N . ARG B 1 100 ? 1.015 11.273 14.242 1 97.44 100 ARG B N 1
ATOM 2867 C CA . ARG B 1 100 ? 1.665 10.164 14.93 1 97.44 100 ARG B CA 1
ATOM 2868 C C . ARG B 1 100 ? 2.896 9.688 14.164 1 97.44 100 ARG B C 1
ATOM 2870 O O . ARG B 1 100 ? 2.93 9.742 12.938 1 97.44 100 ARG B O 1
ATOM 2877 N N . ASN B 1 101 ? 3.875 9.273 14.977 1 96.06 101 ASN B N 1
ATOM 2878 C CA . ASN B 1 101 ? 5.074 8.703 14.367 1 96.06 101 ASN B CA 1
ATOM 2879 C C . ASN B 1 101 ? 4.957 7.191 14.211 1 96.06 101 ASN B C 1
ATOM 2881 O O . ASN B 1 101 ? 4.406 6.516 15.078 1 96.06 101 ASN B O 1
ATOM 2885 N N . PHE B 1 102 ? 5.441 6.734 13.109 1 94.31 102 PHE B N 1
ATOM 2886 C CA . PHE B 1 102 ? 5.527 5.309 12.812 1 94.31 102 PHE B CA 1
ATOM 2887 C C . PHE B 1 102 ? 6.746 5.004 11.953 1 94.31 102 PHE B C 1
ATOM 2889 O O . PHE B 1 102 ? 6.855 5.488 10.828 1 94.31 102 PHE B O 1
ATOM 2896 N N . GLU B 1 103 ? 7.664 4.168 12.445 1 92.88 103 GLU B N 1
ATOM 2897 C CA . GLU B 1 103 ? 8.836 3.697 11.711 1 92.88 103 GLU B CA 1
ATOM 2898 C C . GLU B 1 103 ? 9.539 4.844 10.992 1 92.88 103 GLU B C 1
ATOM 2900 O O . GLU B 1 103 ? 9.773 4.773 9.781 1 92.88 103 GLU B O 1
ATOM 2905 N N . ASN B 1 104 ? 9.75 5.887 11.617 1 92.88 104 ASN B N 1
ATOM 2906 C CA . ASN B 1 104 ? 10.531 7.035 11.172 1 92.88 104 ASN B CA 1
ATOM 2907 C C . ASN B 1 104 ? 9.695 7.996 10.336 1 92.88 104 ASN B C 1
ATOM 2909 O O . ASN B 1 104 ? 10.227 8.953 9.766 1 92.88 104 ASN B O 1
ATOM 2913 N N . GLY B 1 105 ? 8.438 7.668 10.102 1 94.31 105 GLY B N 1
ATOM 2914 C CA . GLY B 1 105 ? 7.535 8.555 9.383 1 94.31 105 GLY B CA 1
ATOM 2915 C C . GLY B 1 105 ? 6.508 9.219 10.281 1 94.31 105 GLY B C 1
ATOM 2916 O O . GLY B 1 105 ? 6.301 8.789 11.414 1 94.31 105 GLY B O 1
ATOM 2917 N N . ILE B 1 106 ? 6 10.344 9.781 1 96.69 106 ILE B N 1
ATOM 2918 C CA . ILE B 1 106 ? 4.914 11.047 10.461 1 96.69 106 ILE B CA 1
ATOM 2919 C C . ILE B 1 106 ? 3.625 10.914 9.656 1 96.69 106 ILE B C 1
ATOM 2921 O O . ILE B 1 106 ? 3.584 11.25 8.469 1 96.69 106 ILE B O 1
ATOM 2925 N N . PHE B 1 107 ? 2.596 10.406 10.344 1 97.81 107 PHE B N 1
ATOM 2926 C CA . PHE B 1 107 ? 1.342 10.125 9.656 1 97.81 107 PHE B CA 1
ATOM 2927 C C . PHE B 1 107 ? 0.183 10.859 10.312 1 97.81 107 PHE B C 1
ATOM 2929 O O . PHE B 1 107 ? 0.209 11.117 11.523 1 97.81 107 PHE B O 1
ATOM 2936 N N . VAL B 1 108 ? -0.802 11.172 9.484 1 97.88 108 VAL B N 1
ATOM 2937 C CA . VAL B 1 108 ? -2.031 11.789 9.977 1 97.88 108 VAL B CA 1
ATOM 2938 C C . VAL B 1 108 ? -2.932 10.727 10.594 1 97.88 108 VAL B C 1
ATOM 2940 O O . VAL B 1 108 ? -3.359 9.789 9.914 1 97.88 108 VAL B O 1
ATOM 2943 N N . SER B 1 109 ? -3.23 10.883 11.867 1 97.88 109 SER B N 1
ATOM 2944 C CA . SER B 1 109 ? -4.043 9.906 12.578 1 97.88 109 SER B CA 1
ATOM 2945 C C . SER B 1 109 ? -5.488 10.375 12.711 1 97.88 109 SER B C 1
ATOM 2947 O O . SER B 1 109 ? -6.395 9.57 12.914 1 97.88 109 SER B O 1
ATOM 2949 N N . HIS B 1 110 ? -5.66 11.648 12.625 1 97.5 110 HIS B N 1
ATOM 2950 C CA . HIS B 1 110 ? -6.996 12.211 12.812 1 97.5 110 HIS B CA 1
ATOM 2951 C C . HIS B 1 110 ? -7.102 13.594 12.172 1 97.5 110 HIS B C 1
ATOM 2953 O O . HIS B 1 110 ? -6.18 14.406 12.273 1 97.5 110 HIS B O 1
ATOM 2959 N N . VAL B 1 111 ? -8.172 13.781 11.477 1 96.88 111 VAL B N 1
ATOM 2960 C CA . VAL B 1 111 ? -8.539 15.094 10.945 1 96.88 111 VAL B CA 1
ATOM 2961 C C . VAL B 1 111 ? -9.945 15.461 11.414 1 96.88 111 VAL B C 1
ATOM 2963 O O . VAL B 1 111 ? -10.914 14.766 11.102 1 96.88 111 VAL B O 1
ATOM 2966 N N . ARG B 1 112 ? -10.039 16.547 12.031 1 95.81 112 ARG B N 1
ATOM 2967 C CA . ARG B 1 112 ? -11.312 16.969 12.617 1 95.81 112 ARG B CA 1
ATOM 2968 C C . ARG B 1 112 ? -12.172 17.688 11.586 1 95.81 112 ARG B C 1
ATOM 2970 O O . ARG B 1 112 ? -11.664 18.469 10.781 1 95.81 112 ARG B O 1
ATOM 2977 N N . ALA B 1 113 ? -13.469 17.484 11.727 1 94.94 113 ALA B N 1
ATOM 2978 C CA . ALA B 1 113 ? -14.43 18.125 10.828 1 94.94 113 ALA B CA 1
ATOM 2979 C C . ALA B 1 113 ? -14.414 19.641 10.992 1 94.94 113 ALA B C 1
ATOM 2981 O O . ALA B 1 113 ? -14.312 20.141 12.109 1 94.94 113 ALA B O 1
ATOM 2982 N N . GLY B 1 114 ? -14.453 20.328 9.867 1 92.25 114 GLY B N 1
ATOM 2983 C CA . GLY B 1 114 ? -14.617 21.766 9.898 1 92.25 114 GLY B CA 1
ATOM 2984 C C . GLY B 1 114 ? -13.32 22.516 10.18 1 92.25 114 GLY B C 1
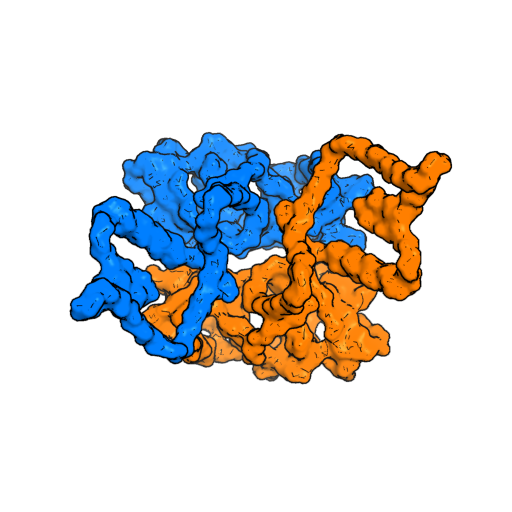ATOM 2985 O O . GLY B 1 114 ? -13.336 23.703 10.492 1 92.25 114 GLY B O 1
ATOM 2986 N N . THR B 1 115 ? -12.219 21.906 10.133 1 93.56 115 THR B N 1
ATOM 2987 C CA . THR B 1 115 ? -10.93 22.516 10.43 1 93.56 115 THR B CA 1
ATOM 2988 C C . THR B 1 115 ? -10.18 22.844 9.141 1 93.56 115 THR B C 1
ATOM 2990 O O . THR B 1 115 ? -10.562 22.391 8.062 1 93.56 115 THR B O 1
ATOM 2993 N N . PRO B 1 116 ? -9.141 23.641 9.258 1 93.38 116 PRO B N 1
ATOM 2994 C CA . PRO B 1 116 ? -8.336 23.953 8.078 1 93.38 116 PRO B CA 1
ATOM 2995 C C . PRO B 1 116 ? -7.742 22.719 7.414 1 93.38 116 PRO B C 1
ATOM 2997 O O . PRO B 1 116 ? -7.691 22.625 6.184 1 93.38 116 PRO B O 1
ATOM 3000 N N . ALA B 1 117 ? -7.328 21.781 8.211 1 94.12 117 ALA B N 1
ATOM 3001 C CA . ALA B 1 117 ? -6.781 20.531 7.664 1 94.12 117 ALA B CA 1
ATOM 3002 C C . ALA B 1 117 ? -7.816 19.812 6.809 1 94.12 117 ALA B C 1
ATOM 3004 O O . ALA B 1 117 ? -7.496 19.312 5.73 1 94.12 117 ALA B O 1
ATOM 3005 N N . ALA B 1 118 ? -9.031 19.781 7.309 1 93.19 118 ALA B N 1
ATOM 3006 C CA . ALA B 1 118 ? -10.109 19.125 6.57 1 93.19 118 ALA B CA 1
ATOM 3007 C C . ALA B 1 118 ? -10.398 19.859 5.262 1 93.19 118 ALA B C 1
ATOM 3009 O O . ALA B 1 118 ? -10.648 19.234 4.23 1 93.19 118 ALA B O 1
ATOM 3010 N N . LYS B 1 119 ? -10.312 21.125 5.293 1 89.44 119 LYS B N 1
ATOM 3011 C CA . LYS B 1 119 ? -10.672 21.953 4.145 1 89.44 119 LYS B CA 1
ATOM 3012 C C . LYS B 1 119 ? -9.703 21.75 2.99 1 89.44 119 LYS B C 1
ATOM 3014 O O . LYS B 1 119 ? -10.078 21.859 1.821 1 89.44 119 LYS B O 1
ATOM 3019 N N . VAL B 1 120 ? -8.492 21.453 3.365 1 88.81 120 VAL B N 1
ATOM 3020 C CA . VAL B 1 120 ? -7.496 21.328 2.309 1 88.81 120 VAL B CA 1
ATOM 3021 C C . VAL B 1 120 ? -7.438 19.875 1.836 1 88.81 120 VAL B C 1
ATOM 3023 O O . VAL B 1 120 ? -6.625 19.531 0.977 1 88.81 120 VAL B O 1
ATOM 3026 N N . GLY B 1 121 ? -8.141 18.984 2.469 1 89.88 121 GLY B N 1
ATOM 3027 C CA . GLY B 1 121 ? -8.258 17.625 1.972 1 89.88 121 GLY B CA 1
ATOM 3028 C C . GLY B 1 121 ? -7.305 16.656 2.646 1 89.88 121 GLY B C 1
ATOM 3029 O O . GLY B 1 121 ? -7.031 15.578 2.119 1 89.88 121 GLY B O 1
ATOM 3030 N N . LEU B 1 122 ? -6.785 17 3.723 1 92.88 122 LEU B N 1
ATOM 3031 C CA . LEU B 1 122 ? -5.965 16.062 4.488 1 92.88 122 LEU B CA 1
ATOM 3032 C C . LEU B 1 122 ? -6.801 14.883 4.977 1 92.88 122 LEU B C 1
ATOM 3034 O O . LEU B 1 122 ? -7.949 15.055 5.387 1 92.88 122 LEU B O 1
ATOM 3038 N N . ARG B 1 123 ? -6.207 13.742 4.945 1 94.06 123 ARG B N 1
ATOM 3039 C CA . ARG B 1 123 ? -6.949 12.539 5.309 1 94.06 123 ARG B CA 1
ATOM 3040 C C . ARG B 1 123 ? -6.137 11.656 6.254 1 94.06 123 ARG B C 1
ATOM 3042 O O . ARG B 1 123 ? -4.914 11.805 6.348 1 94.06 123 ARG B O 1
ATOM 3049 N N . PHE B 1 124 ? -6.879 10.758 6.895 1 96.19 124 PHE B N 1
ATOM 3050 C CA . PHE B 1 124 ? -6.227 9.727 7.691 1 96.19 124 PHE B CA 1
ATOM 3051 C C . PHE B 1 124 ? -5.254 8.914 6.84 1 96.19 124 PHE B C 1
ATOM 3053 O O . PHE B 1 124 ? -5.59 8.5 5.73 1 96.19 124 PHE B O 1
ATOM 3060 N N . GLY B 1 125 ? -4.035 8.766 7.324 1 96.38 125 GLY B N 1
ATOM 3061 C CA . GLY B 1 125 ? -3.086 7.902 6.641 1 96.38 125 GLY B CA 1
ATOM 3062 C C . GLY B 1 125 ? -2.113 8.664 5.762 1 96.38 125 GLY B C 1
ATOM 3063 O O . GLY B 1 125 ? -1.109 8.109 5.309 1 96.38 125 GLY B O 1
ATOM 3064 N N . ASP B 1 126 ? -2.412 9.898 5.535 1 94.56 126 ASP B N 1
ATOM 3065 C CA . ASP B 1 126 ? -1.435 10.711 4.82 1 94.56 126 ASP B CA 1
ATOM 3066 C C . ASP B 1 126 ? -0.112 10.781 5.582 1 94.56 126 ASP B C 1
ATOM 3068 O O . ASP B 1 126 ? -0.1 10.875 6.809 1 94.56 126 ASP B O 1
ATOM 3072 N N . GLN B 1 127 ? 0.944 10.711 4.809 1 95 127 GLN B N 1
ATOM 3073 C CA . GLN B 1 127 ? 2.264 10.859 5.414 1 95 127 GLN B CA 1
ATOM 3074 C C . GLN B 1 127 ? 2.797 12.281 5.219 1 95 127 GLN B C 1
ATOM 3076 O O . GLN B 1 127 ? 2.859 12.773 4.09 1 95 127 GLN B O 1
ATOM 3081 N N . ILE B 1 128 ? 3.158 12.945 6.332 1 95.69 128 ILE B N 1
ATOM 3082 C CA . ILE B 1 128 ? 3.756 14.273 6.262 1 95.69 128 ILE B CA 1
ATOM 3083 C C . ILE B 1 128 ? 5.27 14.148 6.082 1 95.69 128 ILE B C 1
ATOM 3085 O O . ILE B 1 128 ? 5.949 13.523 6.898 1 95.69 128 ILE B O 1
ATOM 3089 N N . LEU B 1 129 ? 5.723 14.773 5.059 1 91.75 129 LEU B N 1
ATOM 3090 C CA . LEU B 1 129 ? 7.148 14.688 4.75 1 91.75 129 LEU B CA 1
ATOM 3091 C C . LEU B 1 129 ? 7.883 15.93 5.23 1 91.75 129 LEU B C 1
ATOM 3093 O O . LEU B 1 129 ? 8.984 15.836 5.777 1 91.75 129 LEU B O 1
ATOM 3097 N N . ARG B 1 130 ? 7.23 17.031 5.02 1 90.56 130 ARG B N 1
ATOM 3098 C CA . ARG B 1 130 ? 7.859 18.312 5.332 1 90.56 130 ARG B CA 1
ATOM 3099 C C . ARG B 1 130 ? 6.832 19.328 5.836 1 90.56 130 ARG B C 1
ATOM 3101 O O . ARG B 1 130 ? 5.703 19.375 5.34 1 90.56 130 ARG B O 1
ATOM 3108 N N . ILE B 1 131 ? 7.195 20.062 6.793 1 93.5 131 ILE B N 1
ATOM 3109 C CA . ILE B 1 131 ? 6.438 21.203 7.285 1 93.5 131 ILE B CA 1
ATOM 3110 C C . ILE B 1 131 ? 7.277 22.484 7.16 1 93.5 131 ILE B C 1
ATOM 3112 O O . ILE B 1 131 ? 8.344 22.578 7.762 1 93.5 131 ILE B O 1
ATOM 3116 N N . GLY B 1 132 ? 6.707 23.375 6.414 1 90.12 132 GLY B N 1
ATOM 3117 C CA . GLY B 1 132 ? 7.555 24.516 6.133 1 90.12 132 GLY B CA 1
ATOM 3118 C C . GLY B 1 132 ? 8.852 24.141 5.441 1 90.12 132 GLY B C 1
ATOM 3119 O O . GLY B 1 132 ? 8.836 23.562 4.352 1 90.12 132 GLY B O 1
ATOM 3120 N N . ASP B 1 133 ? 9.953 24.359 6.07 1 85.75 133 ASP B N 1
ATOM 3121 C CA . ASP B 1 133 ? 11.25 24.078 5.465 1 85.75 133 ASP B CA 1
ATOM 3122 C C . ASP B 1 133 ? 11.969 22.938 6.195 1 85.75 133 ASP B C 1
ATOM 3124 O O . ASP B 1 133 ? 13.156 22.719 5.988 1 85.75 133 ASP B O 1
ATOM 3128 N N . LYS B 1 134 ? 11.195 22.25 6.949 1 89.81 134 LYS B N 1
ATOM 3129 C CA . LYS B 1 134 ? 11.828 21.203 7.762 1 89.81 134 LYS B CA 1
ATOM 3130 C C . LYS B 1 134 ? 11.25 19.828 7.441 1 89.81 134 LYS B C 1
ATOM 3132 O O . LYS B 1 134 ? 10.031 19.656 7.438 1 89.81 134 LYS B O 1
ATOM 3137 N N . ASN B 1 135 ? 12.164 18.922 7.184 1 89.5 135 ASN B N 1
ATOM 3138 C CA . ASN B 1 135 ? 11.758 17.531 7.098 1 89.5 135 ASN B CA 1
ATOM 3139 C C . ASN B 1 135 ? 11.414 16.969 8.477 1 89.5 135 ASN B C 1
ATOM 3141 O O . ASN B 1 135 ? 12.141 17.172 9.445 1 89.5 135 ASN B O 1
ATOM 3145 N N . VAL B 1 136 ? 10.359 16.203 8.492 1 93.56 136 VAL B N 1
ATOM 3146 C CA . VAL B 1 136 ? 9.867 15.867 9.82 1 93.56 136 VAL B CA 1
ATOM 3147 C C . VAL B 1 136 ? 10.117 14.383 10.102 1 93.56 136 VAL B C 1
ATOM 3149 O O . VAL B 1 136 ? 9.766 13.883 11.172 1 93.56 136 VAL B O 1
ATOM 3152 N N . ALA B 1 137 ? 10.727 13.734 9.172 1 91.38 137 ALA B N 1
ATOM 3153 C CA . ALA B 1 137 ? 11.039 12.32 9.391 1 91.38 137 ALA B CA 1
ATOM 3154 C C . ALA B 1 137 ? 11.867 12.133 10.656 1 91.38 137 ALA B C 1
ATOM 3156 O O . ALA B 1 137 ? 12.789 12.906 10.922 1 91.38 137 ALA B O 1
ATOM 3157 N N . GLY B 1 138 ? 11.477 11.086 11.43 1 91.19 138 GLY B N 1
ATOM 3158 C CA . GLY B 1 138 ? 12.234 10.773 12.633 1 91.19 138 GLY B CA 1
ATOM 3159 C C . GLY B 1 138 ? 11.734 11.5 13.867 1 91.19 138 GLY B C 1
ATOM 3160 O O . GLY B 1 138 ? 12.102 11.156 14.984 1 91.19 138 GLY B O 1
ATOM 3161 N N . MET B 1 139 ? 10.883 12.461 13.711 1 93.81 139 MET B N 1
ATOM 3162 C CA . MET B 1 139 ? 10.297 13.172 14.844 1 93.81 139 MET B CA 1
ATOM 3163 C C . MET B 1 139 ? 9.188 12.352 15.492 1 93.81 139 MET B C 1
ATOM 3165 O O . MET B 1 139 ? 8.742 11.352 14.93 1 93.81 139 MET B O 1
ATOM 3169 N N . LYS B 1 140 ? 8.836 12.852 16.625 1 96.19 140 LYS B N 1
ATOM 3170 C CA . LYS B 1 140 ? 7.574 12.391 17.203 1 96.19 140 LYS B CA 1
ATOM 3171 C C . LYS B 1 140 ? 6.391 13.164 16.625 1 96.19 140 LYS B C 1
ATOM 3173 O O . LYS B 1 140 ? 6.531 14.328 16.25 1 96.19 140 LYS B O 1
ATOM 3178 N N . GLY B 1 141 ? 5.289 12.469 16.578 1 96.31 141 GLY B N 1
ATOM 3179 C CA . GLY B 1 141 ? 4.094 13.109 16.047 1 96.31 141 GLY B CA 1
ATOM 3180 C C . GLY B 1 141 ? 3.77 14.422 16.734 1 96.31 141 GLY B C 1
ATOM 3181 O O . GLY B 1 141 ? 3.541 15.438 16.078 1 96.31 141 GLY B O 1
ATOM 3182 N N . LYS B 1 142 ? 3.793 14.406 18.047 1 95.44 142 LYS B N 1
ATOM 3183 C CA . LYS B 1 142 ? 3.486 15.602 18.828 1 95.44 142 LYS B CA 1
ATOM 3184 C C . LYS B 1 142 ? 4.492 16.719 18.547 1 95.44 142 LYS B C 1
ATOM 3186 O O . LYS B 1 142 ? 4.113 17.875 18.453 1 95.44 142 LYS B O 1
ATOM 3191 N N . ASP B 1 143 ? 5.723 16.344 18.422 1 97 143 ASP B N 1
ATOM 3192 C CA . ASP B 1 143 ? 6.773 17.328 18.172 1 97 143 ASP B CA 1
ATOM 3193 C C . ASP B 1 143 ? 6.609 17.969 16.797 1 97 143 ASP B C 1
ATOM 3195 O O . ASP B 1 143 ? 6.832 19.172 16.641 1 97 143 ASP B O 1
ATOM 3199 N N . ALA B 1 144 ? 6.266 17.141 15.852 1 96.56 144 ALA B N 1
ATOM 3200 C CA . ALA B 1 144 ? 6.02 17.672 14.516 1 96.56 144 ALA B CA 1
ATOM 3201 C C . ALA B 1 144 ? 4.871 18.672 14.516 1 96.56 144 ALA B C 1
ATOM 3203 O O . ALA B 1 144 ? 4.953 19.734 13.883 1 96.56 144 ALA B O 1
ATOM 3204 N N . TYR B 1 145 ? 3.834 18.328 15.203 1 95.88 145 TYR B N 1
ATOM 3205 C CA . TYR B 1 145 ? 2.684 19.219 15.297 1 95.88 145 TYR B CA 1
ATOM 3206 C C . TYR B 1 145 ? 3.061 20.531 15.984 1 95.88 145 TYR B C 1
ATOM 3208 O O . TYR B 1 145 ? 2.699 21.609 15.516 1 95.88 145 TYR B O 1
ATOM 3216 N N . GLU B 1 146 ? 3.758 20.422 17.078 1 94.94 146 GLU B N 1
ATOM 3217 C CA . GLU B 1 146 ? 4.195 21.609 17.812 1 94.94 146 GLU B CA 1
ATOM 3218 C C . GLU B 1 146 ? 5.117 22.484 16.969 1 94.94 146 GLU B C 1
ATOM 3220 O O . GLU B 1 146 ? 5.078 23.703 17.078 1 94.94 146 GLU B O 1
ATOM 3225 N N . TYR B 1 147 ? 5.898 21.844 16.234 1 95.44 147 TYR B N 1
ATOM 3226 C CA . TYR B 1 147 ? 6.754 22.594 15.32 1 95.44 147 TYR B CA 1
ATOM 3227 C C . TYR B 1 147 ? 5.922 23.422 14.344 1 95.44 147 TYR B C 1
ATOM 3229 O O . TYR B 1 147 ? 6.195 24.594 14.125 1 95.44 147 TYR B O 1
ATOM 3237 N N . ALA B 1 148 ? 4.945 22.828 13.742 1 94.62 148 ALA B N 1
ATOM 3238 C CA . ALA B 1 148 ? 4.062 23.531 12.812 1 94.62 148 ALA B CA 1
ATOM 3239 C C . ALA B 1 148 ? 3.436 24.75 13.484 1 94.62 148 ALA B C 1
ATOM 3241 O O . ALA B 1 148 ? 3.367 25.828 12.883 1 94.62 148 ALA B O 1
ATOM 3242 N N . LEU B 1 149 ? 3.014 24.594 14.719 1 93.06 149 LEU B N 1
ATOM 3243 C CA . LEU B 1 149 ? 2.4 25.688 15.461 1 93.06 149 LEU B CA 1
ATOM 3244 C C . LEU B 1 149 ? 3.418 26.781 15.758 1 93.06 149 LEU B C 1
ATOM 3246 O O . LEU B 1 149 ? 3.08 27.969 15.758 1 93.06 149 LEU B O 1
ATOM 3250 N N . SER B 1 150 ? 4.586 26.375 15.977 1 93.12 150 SER B N 1
ATOM 3251 C CA . SER B 1 150 ? 5.629 27.312 16.406 1 93.12 150 SER B CA 1
ATOM 3252 C C . SER B 1 150 ? 6.02 28.25 15.273 1 93.12 150 SER B C 1
ATOM 3254 O O . SER B 1 150 ? 6.637 29.297 15.508 1 93.12 150 SER B O 1
ATOM 3256 N N . LEU B 1 151 ? 5.727 27.875 14.078 1 90.94 151 LEU B N 1
ATOM 3257 C CA . LEU B 1 151 ? 6.078 28.719 12.938 1 90.94 151 LEU B CA 1
ATOM 3258 C C . LEU B 1 151 ? 5.301 30.031 12.977 1 90.94 151 LEU B C 1
ATOM 3260 O O . LEU B 1 151 ? 5.734 31.031 12.391 1 90.94 151 LEU B O 1
ATOM 3264 N N . LYS B 1 152 ? 4.148 30.172 13.633 1 89.19 152 LYS B N 1
ATOM 3265 C CA . LYS B 1 152 ? 3.338 31.375 13.828 1 89.19 152 LYS B CA 1
ATOM 3266 C C . LYS B 1 152 ? 3.055 32.062 12.5 1 89.19 152 LYS B C 1
ATOM 3268 O O . LYS B 1 152 ? 3.199 33.281 12.391 1 89.19 152 LYS B O 1
ATOM 3273 N N . LEU B 1 153 ? 2.814 31.297 11.5 1 89.06 153 LEU B N 1
ATOM 3274 C CA . LEU B 1 153 ? 2.428 31.797 10.188 1 89.06 153 LEU B CA 1
ATOM 3275 C C . LEU B 1 153 ? 0.917 31.703 9.992 1 89.06 153 LEU B C 1
ATOM 3277 O O . LEU B 1 153 ? 0.25 30.906 10.656 1 89.06 153 LEU B O 1
ATOM 3281 N N . ARG B 1 154 ? 0.439 32.594 9.164 1 89.94 154 ARG B N 1
ATOM 3282 C CA . ARG B 1 154 ? -0.986 32.531 8.852 1 89.94 154 ARG B CA 1
ATOM 3283 C C . ARG B 1 154 ? -1.354 31.25 8.133 1 89.94 154 ARG B C 1
ATOM 3285 O O . ARG B 1 154 ? -2.467 30.75 8.281 1 89.94 154 ARG B O 1
ATOM 3292 N N . ALA B 1 155 ? -0.389 30.859 7.34 1 92.5 155 ALA B N 1
ATOM 3293 C CA . ALA B 1 155 ? -0.546 29.609 6.613 1 92.5 155 ALA B CA 1
ATOM 3294 C C . ALA B 1 155 ? 0.774 28.844 6.543 1 92.5 155 ALA B C 1
ATOM 3296 O O . ALA B 1 155 ? 1.836 29.438 6.363 1 92.5 155 ALA B O 1
ATOM 3297 N N . VAL B 1 156 ? 0.657 27.594 6.781 1 93.81 156 VAL B N 1
ATOM 3298 C CA . VAL B 1 156 ? 1.851 26.766 6.809 1 93.81 156 VAL B CA 1
ATOM 3299 C C . VAL B 1 156 ? 1.797 25.75 5.668 1 93.81 156 VAL B C 1
ATOM 3301 O O . VAL B 1 156 ? 0.746 25.156 5.398 1 93.81 156 VAL B O 1
ATOM 3304 N N . SER B 1 157 ? 2.898 25.547 5.051 1 89.75 157 SER B N 1
ATOM 3305 C CA . SER B 1 157 ? 3.02 24.578 3.961 1 89.75 157 SER B CA 1
ATOM 3306 C C . SER B 1 157 ? 3.318 23.188 4.492 1 89.75 157 SER B C 1
ATOM 3308 O O . SER B 1 157 ? 4.223 23.016 5.312 1 89.75 157 SER B O 1
ATOM 3310 N N . PHE B 1 158 ? 2.516 22.266 4.051 1 90.75 158 PHE B N 1
ATOM 3311 C CA . PHE B 1 158 ? 2.723 20.844 4.324 1 90.75 158 PHE B CA 1
ATOM 3312 C C . PHE B 1 158 ? 2.943 20.078 3.027 1 90.75 158 PHE B C 1
ATOM 3314 O O . PHE B 1 158 ? 2.137 20.156 2.1 1 90.75 158 PHE B O 1
ATOM 3321 N N . ILE B 1 159 ? 4.016 19.391 2.926 1 87.75 159 ILE B N 1
ATOM 3322 C CA . ILE B 1 159 ? 4.219 18.438 1.837 1 87.75 159 ILE B CA 1
ATOM 3323 C C . ILE B 1 159 ? 3.891 17.031 2.316 1 87.75 159 ILE B C 1
ATOM 3325 O O . ILE B 1 159 ? 4.457 16.562 3.305 1 87.75 159 ILE B O 1
ATOM 3329 N N . ILE B 1 160 ? 2.988 16.406 1.572 1 90.5 160 ILE B N 1
ATOM 3330 C CA . ILE B 1 160 ? 2.488 15.125 2.078 1 90.5 160 ILE B CA 1
ATOM 3331 C C . ILE B 1 160 ? 2.541 14.078 0.97 1 90.5 160 ILE B C 1
ATOM 3333 O O . ILE B 1 160 ? 2.615 14.414 -0.214 1 90.5 160 ILE B O 1
ATOM 3337 N N . ARG B 1 161 ? 2.635 12.883 1.369 1 88.38 161 ARG B N 1
ATOM 3338 C CA . ARG B 1 161 ? 2.432 11.742 0.481 1 88.38 161 ARG B CA 1
ATOM 3339 C C . ARG B 1 161 ? 1.072 11.094 0.724 1 88.38 161 ARG B C 1
ATOM 3341 O O . ARG B 1 161 ? 0.693 10.844 1.87 1 88.38 161 ARG B O 1
ATOM 3348 N N . ASP B 1 162 ? 0.418 10.805 -0.315 1 88.56 162 ASP B N 1
ATOM 3349 C CA . ASP B 1 162 ? -0.958 10.32 -0.275 1 88.56 162 ASP B CA 1
ATOM 3350 C C . ASP B 1 162 ? -1.011 8.859 0.173 1 88.56 162 ASP B C 1
ATOM 3352 O O . ASP B 1 162 ? -0.822 7.949 -0.635 1 88.56 162 ASP B O 1
ATOM 3356 N N . ARG B 1 163 ? -1.326 8.625 1.417 1 91.88 163 ARG B N 1
ATOM 3357 C CA . ARG B 1 163 ? -1.72 7.391 2.09 1 91.88 163 ARG B CA 1
ATOM 3358 C C . ARG B 1 163 ? -0.921 6.203 1.562 1 91.88 163 ARG B C 1
ATOM 3360 O O . ARG B 1 163 ? -1.495 5.25 1.032 1 91.88 163 ARG B O 1
ATOM 3367 N N . PRO B 1 164 ? 0.346 6.152 1.922 1 88.88 164 PRO B N 1
ATOM 3368 C CA . PRO B 1 164 ? 1.222 5.133 1.344 1 88.88 164 PRO B CA 1
ATOM 3369 C C . PRO B 1 164 ? 0.937 3.734 1.888 1 88.88 164 PRO B C 1
ATOM 3371 O O . PRO B 1 164 ? 1.36 2.738 1.295 1 88.88 164 PRO B O 1
ATOM 3374 N N . LEU B 1 165 ? 0.247 3.643 2.963 1 90.69 165 LEU B N 1
ATOM 3375 C CA . LEU B 1 165 ? 0.033 2.334 3.57 1 90.69 165 LEU B CA 1
ATOM 3376 C C . LEU B 1 165 ? -1.394 1.852 3.332 1 90.69 165 LEU B C 1
ATOM 3378 O O . LEU B 1 165 ? -1.785 0.79 3.824 1 90.69 165 LEU B O 1
ATOM 3382 N N . GLU B 1 166 ? -2.117 2.611 2.611 1 92.81 166 GLU B N 1
ATOM 3383 C CA . GLU B 1 166 ? -3.502 2.258 2.312 1 92.81 166 GLU B CA 1
ATOM 3384 C C . GLU B 1 166 ? -3.658 1.812 0.861 1 92.81 166 GLU B C 1
ATOM 3386 O O . GLU B 1 166 ? -2.768 2.039 0.039 1 92.81 166 GLU B O 1
ATOM 3391 N N . ARG B 1 167 ? -4.723 1.172 0.597 1 89.5 167 ARG B N 1
ATOM 3392 C CA . ARG B 1 167 ? -5.09 0.846 -0.776 1 89.5 167 ARG B CA 1
ATOM 3393 C C . ARG B 1 167 ? -6.602 0.905 -0.968 1 89.5 167 ARG B C 1
ATOM 3395 O O . ARG B 1 167 ? -7.359 0.82 0.001 1 89.5 167 ARG B O 1
ATOM 3402 N N . VAL B 1 168 ? -6.977 1.052 -2.162 1 88.5 168 VAL B N 1
ATOM 3403 C CA . VAL B 1 168 ? -8.391 1.104 -2.506 1 88.5 168 VAL B CA 1
ATOM 3404 C C . VAL B 1 168 ? -8.797 -0.178 -3.232 1 88.5 168 VAL B C 1
ATOM 3406 O O . VAL B 1 168 ? -8.062 -0.666 -4.098 1 88.5 168 VAL B O 1
ATOM 3409 N N . VAL B 1 169 ? -9.898 -0.695 -2.832 1 87 169 VAL B N 1
ATOM 3410 C CA . VAL B 1 169 ? -10.484 -1.848 -3.512 1 87 169 VAL B CA 1
ATOM 3411 C C . VAL B 1 169 ? -11.891 -1.511 -3.986 1 87 169 VAL B C 1
ATOM 3413 O O . VAL B 1 169 ? -12.703 -0.979 -3.221 1 87 169 VAL B O 1
ATOM 3416 N N . ASP B 1 170 ? -12.156 -1.78 -5.184 1 84.5 170 ASP B N 1
ATOM 3417 C CA . ASP B 1 170 ? -13.484 -1.589 -5.746 1 84.5 170 ASP B CA 1
ATOM 3418 C C . ASP B 1 170 ? -14.32 -2.861 -5.621 1 84.5 170 ASP B C 1
ATOM 3420 O O . ASP B 1 170 ? -13.953 -3.91 -6.152 1 84.5 170 ASP B O 1
ATOM 3424 N N . LEU B 1 171 ? -15.406 -2.732 -4.934 1 87.5 171 LEU B N 1
ATOM 3425 C CA . LEU B 1 171 ? -16.266 -3.875 -4.672 1 87.5 171 LEU B CA 1
ATOM 3426 C C . LEU B 1 171 ? -17.672 -3.633 -5.23 1 87.5 171 LEU B C 1
ATOM 3428 O O . LEU B 1 171 ? -18.125 -2.488 -5.309 1 87.5 171 LEU B O 1
ATOM 3432 N N . THR B 1 172 ? -18.297 -4.73 -5.555 1 87.25 172 THR B N 1
ATOM 3433 C CA . THR B 1 172 ? -19.656 -4.652 -6.055 1 87.25 172 THR B CA 1
ATOM 3434 C C . THR B 1 172 ? -20.641 -5.277 -5.059 1 87.25 172 THR B C 1
ATOM 3436 O O . THR B 1 172 ? -20.422 -6.402 -4.598 1 87.25 172 THR B O 1
ATOM 3439 N N . ARG B 1 173 ? -21.609 -4.535 -4.809 1 89.44 173 ARG B N 1
ATOM 3440 C CA . ARG B 1 173 ? -22.641 -5.039 -3.904 1 89.44 173 ARG B CA 1
ATOM 3441 C C . ARG B 1 173 ? -23.531 -6.051 -4.609 1 89.44 173 ARG B C 1
ATOM 3443 O O . ARG B 1 173 ? -23.891 -5.863 -5.773 1 89.44 173 ARG B O 1
ATOM 3450 N N . ASN B 1 174 ? -23.906 -7.059 -3.893 1 85.75 174 ASN B N 1
ATOM 3451 C CA . ASN B 1 174 ? -24.859 -8.016 -4.434 1 85.75 174 ASN B CA 1
ATOM 3452 C C . ASN B 1 174 ? -26.297 -7.574 -4.184 1 85.75 174 ASN B C 1
ATOM 3454 O O . ASN B 1 174 ? -26.531 -6.457 -3.725 1 85.75 174 ASN B O 1
ATOM 3458 N N . ASP B 1 175 ? -27.234 -8.461 -4.504 1 85.69 175 ASP B N 1
ATOM 3459 C CA . ASP B 1 175 ? -28.656 -8.141 -4.426 1 85.69 175 ASP B CA 1
ATOM 3460 C C . ASP B 1 175 ? -29.094 -7.891 -2.98 1 85.69 175 ASP B C 1
ATOM 3462 O O . ASP B 1 175 ? -30.047 -7.168 -2.729 1 85.69 175 ASP B O 1
ATOM 3466 N N . GLN B 1 176 ? -28.375 -8.43 -2.029 1 86.38 176 GLN B N 1
ATOM 3467 C CA . GLN B 1 176 ? -28.703 -8.273 -0.614 1 86.38 176 GLN B CA 1
ATOM 3468 C C . GLN B 1 176 ? -27.984 -7.055 -0.026 1 86.38 176 GLN B C 1
ATOM 3470 O O . GLN B 1 176 ? -28.078 -6.793 1.174 1 86.38 176 GLN B O 1
ATOM 3475 N N . GLY B 1 177 ? -27.219 -6.395 -0.881 1 87.94 177 GLY B N 1
ATOM 3476 C CA . GLY B 1 177 ? -26.5 -5.207 -0.433 1 87.94 177 GLY B CA 1
ATOM 3477 C C . GLY B 1 177 ? -25.203 -5.516 0.265 1 87.94 177 GLY B C 1
ATOM 3478 O O . GLY B 1 177 ? -24.656 -4.68 0.989 1 87.94 177 GLY B O 1
ATOM 3479 N N . GLN B 1 178 ? -24.734 -6.699 0.044 1 89.38 178 GLN B N 1
ATOM 3480 C CA . GLN B 1 178 ? -23.516 -7.129 0.728 1 89.38 178 GLN B CA 1
ATOM 3481 C C . GLN B 1 178 ? -22.328 -7.156 -0.23 1 89.38 178 GLN B C 1
ATOM 3483 O O . GLN B 1 178 ? -22.5 -7.391 -1.429 1 89.38 178 GLN B O 1
ATOM 3488 N N . VAL B 1 179 ? -21.156 -6.887 0.348 1 92.44 179 VAL B N 1
ATOM 3489 C CA . VAL B 1 179 ? -19.938 -6.918 -0.466 1 92.44 179 VAL B CA 1
ATOM 3490 C C . VAL B 1 179 ? -19.109 -8.141 -0.104 1 92.44 179 VAL B C 1
ATOM 3492 O O . VAL B 1 179 ? -18.109 -8.43 -0.758 1 92.44 179 VAL B O 1
ATOM 3495 N N . GLY B 1 180 ? -19.438 -8.844 0.95 1 93.38 180 GLY B N 1
ATOM 3496 C CA . GLY B 1 180 ? -18.828 -10.125 1.263 1 93.38 180 GLY B CA 1
ATOM 3497 C C . GLY B 1 180 ? -17.766 -10.031 2.34 1 93.38 180 GLY B C 1
ATOM 3498 O O . GLY B 1 180 ? -16.844 -10.844 2.383 1 93.38 180 GLY B O 1
ATOM 3499 N N . MET B 1 181 ? -17.844 -9.094 3.207 1 94.75 181 MET B N 1
ATOM 3500 C CA . MET B 1 181 ? -16.891 -8.945 4.312 1 94.75 181 MET B CA 1
ATOM 3501 C C . MET B 1 181 ? -17.625 -9.008 5.656 1 94.75 181 MET B C 1
ATOM 3503 O O . MET B 1 181 ? -18.672 -8.391 5.828 1 94.75 181 MET B O 1
ATOM 3507 N N . PHE B 1 182 ? -17.094 -9.805 6.48 1 95.88 182 PHE B N 1
ATOM 3508 C CA . PHE B 1 182 ? -17.484 -9.75 7.879 1 95.88 182 PHE B CA 1
ATOM 3509 C C . PHE B 1 182 ? -16.531 -8.891 8.688 1 95.88 182 PHE B C 1
ATOM 3511 O O . PHE B 1 182 ? -15.32 -9.125 8.68 1 95.88 182 PHE B O 1
ATOM 3518 N N . ILE B 1 183 ? -17.141 -7.914 9.367 1 97 183 ILE B N 1
ATOM 3519 C CA . ILE B 1 183 ? -16.266 -6.941 10.016 1 97 183 ILE B CA 1
ATOM 3520 C C . ILE B 1 183 ? -16.562 -6.887 11.508 1 97 183 ILE B C 1
ATOM 3522 O O . ILE B 1 183 ? -17.703 -7.148 11.93 1 97 183 ILE B O 1
ATOM 3526 N N . VAL B 1 184 ? -15.602 -6.688 12.297 1 97.38 184 VAL B N 1
ATOM 3527 C CA . VAL B 1 184 ? -15.672 -6.387 13.719 1 97.38 184 VAL B CA 1
ATOM 3528 C C . VAL B 1 184 ? -14.875 -5.117 14.016 1 97.38 184 VAL B C 1
ATOM 3530 O O . VAL B 1 184 ? -13.656 -5.074 13.812 1 97.38 184 VAL B O 1
ATOM 3533 N N . LYS B 1 185 ? -15.531 -4.109 14.5 1 95.88 185 LYS B N 1
ATOM 3534 C CA . LYS B 1 185 ? -14.93 -2.807 14.758 1 95.88 185 LYS B CA 1
ATOM 3535 C C . LYS B 1 185 ? -14.211 -2.275 13.523 1 95.88 185 LYS B C 1
ATOM 3537 O O . LYS B 1 185 ? -13.07 -1.825 13.609 1 95.88 185 LYS B O 1
ATOM 3542 N N . GLY B 1 186 ? -14.797 -2.549 12.383 1 96.88 186 GLY B N 1
ATOM 3543 C CA . GLY B 1 186 ? -14.297 -2.027 11.125 1 96.88 186 GLY B CA 1
ATOM 3544 C C . GLY B 1 186 ? -13.227 -2.904 10.5 1 96.88 186 GLY B C 1
ATOM 3545 O O . GLY B 1 186 ? -12.789 -2.656 9.375 1 96.88 186 GLY B O 1
ATOM 3546 N N . GLY B 1 187 ? -12.727 -3.871 11.266 1 97.5 187 GLY B N 1
ATOM 3547 C CA . GLY B 1 187 ? -11.711 -4.789 10.773 1 97.5 187 GLY B CA 1
ATOM 3548 C C . GLY B 1 187 ? -12.297 -6.023 10.117 1 97.5 187 GLY B C 1
ATOM 3549 O O . GLY B 1 187 ? -13.25 -6.617 10.625 1 97.5 187 GLY B O 1
ATOM 3550 N N . VAL B 1 188 ? -11.766 -6.395 8.992 1 97.25 188 VAL B N 1
ATOM 3551 C CA . VAL B 1 188 ? -12.227 -7.574 8.266 1 97.25 188 VAL B CA 1
ATOM 3552 C C . VAL B 1 188 ? -11.773 -8.836 8.984 1 97.25 188 VAL B C 1
ATOM 3554 O O . VAL B 1 188 ? -10.57 -9.062 9.156 1 97.25 188 VAL B O 1
ATOM 3557 N N . VAL B 1 189 ? -12.672 -9.664 9.328 1 97.19 189 VAL B N 1
ATOM 3558 C CA . VAL B 1 189 ? -12.32 -10.859 10.094 1 97.19 189 VAL B CA 1
ATOM 3559 C C . VAL B 1 189 ? -12.578 -12.109 9.25 1 97.19 189 VAL B C 1
ATOM 3561 O O . VAL B 1 189 ? -12 -13.164 9.516 1 97.19 189 VAL B O 1
ATOM 3564 N N . GLU B 1 190 ? -13.477 -11.977 8.336 1 95.81 190 GLU B N 1
ATOM 3565 C CA . GLU B 1 190 ? -13.805 -13.094 7.457 1 95.81 190 GLU B CA 1
ATOM 3566 C C . GLU B 1 190 ? -14.289 -12.594 6.098 1 95.81 190 GLU B C 1
ATOM 3568 O O . GLU B 1 190 ? -14.805 -11.477 5.984 1 95.81 190 GLU B O 1
ATOM 3573 N N . ILE B 1 191 ? -14.07 -13.383 5.141 1 93.94 191 ILE B N 1
ATOM 3574 C CA . ILE B 1 191 ? -14.461 -13.07 3.771 1 93.94 191 ILE B CA 1
ATOM 3575 C C . ILE B 1 191 ? -15.398 -14.156 3.242 1 93.94 191 ILE B C 1
ATOM 3577 O O . ILE B 1 191 ? -15.109 -15.344 3.365 1 93.94 191 ILE B O 1
ATOM 3581 N N . LEU B 1 192 ? -16.484 -13.734 2.74 1 91.38 192 LEU B N 1
ATOM 3582 C CA . LEU B 1 192 ? -17.453 -14.664 2.195 1 91.38 192 LEU B CA 1
ATOM 3583 C C . LEU B 1 192 ? -16.969 -15.266 0.884 1 91.38 192 LEU B C 1
ATOM 3585 O O . LEU B 1 192 ? -16.422 -14.562 0.035 1 91.38 192 LEU B O 1
ATOM 3589 N N . ASN B 1 193 ? -17.172 -16.562 0.751 1 87.5 193 ASN B N 1
ATOM 3590 C CA . ASN B 1 193 ? -16.797 -17.234 -0.49 1 87.5 193 ASN B CA 1
ATOM 3591 C C . ASN B 1 193 ? -17.609 -16.719 -1.673 1 87.5 193 ASN B C 1
ATOM 3593 O O . ASN B 1 193 ? -18.812 -16.484 -1.549 1 87.5 193 ASN B O 1
ATOM 3597 N N . GLU B 1 194 ? -16.922 -16.5 -2.785 1 84.69 194 GLU B N 1
ATOM 3598 C CA . GLU B 1 194 ? -17.531 -16.062 -4.035 1 84.69 194 GLU B CA 1
ATOM 3599 C C . GLU B 1 194 ? -18.156 -14.68 -3.885 1 84.69 194 GLU B C 1
ATOM 3601 O O . GLU B 1 194 ? -19.266 -14.438 -4.371 1 84.69 194 GLU B O 1
ATOM 3606 N N . SER B 1 195 ? -17.609 -13.984 -3.062 1 87.31 195 SER B N 1
ATOM 3607 C CA . SER B 1 195 ? -18.047 -12.602 -2.873 1 87.31 195 SER B CA 1
ATOM 3608 C C . SER B 1 195 ? -17.172 -11.633 -3.65 1 87.31 195 SER B C 1
ATOM 3610 O O . SER B 1 195 ? -16.125 -12.023 -4.172 1 87.31 195 SER B O 1
ATOM 3612 N N . SER B 1 196 ? -17.688 -10.43 -3.75 1 88.88 196 SER B N 1
ATOM 3613 C CA . SER B 1 196 ? -16.891 -9.383 -4.398 1 88.88 196 SER B CA 1
ATOM 3614 C C . SER B 1 196 ? -15.594 -9.125 -3.646 1 88.88 196 SER B C 1
ATOM 3616 O O . SER B 1 196 ? -14.547 -8.891 -4.262 1 88.88 196 SER B O 1
ATOM 3618 N N . ALA B 1 197 ? -15.648 -9.211 -2.348 1 90.81 197 ALA B N 1
ATOM 3619 C CA . ALA B 1 197 ? -14.461 -9.023 -1.525 1 90.81 197 ALA B CA 1
ATOM 3620 C C . ALA B 1 197 ? -13.406 -10.086 -1.83 1 90.81 197 ALA B C 1
ATOM 3622 O O . ALA B 1 197 ? -12.227 -9.773 -1.99 1 90.81 197 ALA B O 1
ATOM 3623 N N . GLU B 1 198 ? -13.836 -11.258 -1.895 1 87.81 198 GLU B N 1
ATOM 3624 C CA . GLU B 1 198 ? -12.922 -12.344 -2.23 1 87.81 198 GLU B CA 1
ATOM 3625 C C . GLU B 1 198 ? -12.344 -12.164 -3.633 1 87.81 198 GLU B C 1
ATOM 3627 O O . GLU B 1 198 ? -11.133 -12.273 -3.834 1 87.81 198 GLU B O 1
ATOM 3632 N N . ASN B 1 199 ? -13.234 -11.789 -4.535 1 82.56 199 ASN B N 1
ATOM 3633 C CA . ASN B 1 199 ? -12.859 -11.656 -5.941 1 82.56 199 ASN B CA 1
ATOM 3634 C C . ASN B 1 199 ? -11.844 -10.531 -6.145 1 82.56 199 ASN B C 1
ATOM 3636 O O . ASN B 1 199 ? -11.047 -10.578 -7.086 1 82.56 199 ASN B O 1
ATOM 3640 N N . ASN B 1 200 ? -11.883 -9.633 -5.215 1 86 200 ASN B N 1
ATOM 3641 C CA . ASN B 1 200 ? -11.023 -8.469 -5.406 1 86 200 ASN B CA 1
ATOM 3642 C C . ASN B 1 200 ? -9.844 -8.484 -4.438 1 86 200 ASN B C 1
ATOM 3644 O O . ASN B 1 200 ? -9.164 -7.469 -4.273 1 86 200 ASN B O 1
ATOM 3648 N N . GLY B 1 201 ? -9.688 -9.547 -3.789 1 88.12 201 GLY B N 1
ATOM 3649 C CA . GLY B 1 201 ? -8.445 -9.789 -3.068 1 88.12 201 GLY B CA 1
ATOM 3650 C C . GLY B 1 201 ? -8.406 -9.117 -1.708 1 88.12 201 GLY B C 1
ATOM 3651 O O . GLY B 1 201 ? -7.336 -8.789 -1.199 1 88.12 201 GLY B O 1
ATOM 3652 N N . VAL B 1 202 ? -9.523 -8.836 -1.195 1 92 202 VAL B N 1
ATOM 3653 C CA . VAL B 1 202 ? -9.539 -8.328 0.174 1 92 202 VAL B CA 1
ATOM 3654 C C . VAL B 1 202 ? -8.93 -9.367 1.114 1 92 202 VAL B C 1
ATOM 3656 O O . VAL B 1 202 ? -9.211 -10.562 0.992 1 92 202 VAL B O 1
ATOM 3659 N N . ILE B 1 203 ? -8.102 -8.852 2.031 1 92.88 203 ILE B N 1
ATOM 3660 C CA . ILE B 1 203 ? -7.473 -9.781 2.965 1 92.88 203 ILE B CA 1
ATOM 3661 C C . ILE B 1 203 ? -8.016 -9.539 4.371 1 92.88 203 ILE B C 1
ATOM 3663 O O . ILE B 1 203 ? -8.508 -8.453 4.68 1 92.88 203 ILE B O 1
ATOM 3667 N N . LYS B 1 204 ? -7.926 -10.594 5.152 1 95.62 204 LYS B N 1
ATOM 3668 C CA . LYS B 1 204 ? -8.273 -10.438 6.562 1 95.62 204 LYS B CA 1
ATOM 3669 C C . LYS B 1 204 ? -7.301 -9.484 7.262 1 95.62 204 LYS B C 1
ATOM 3671 O O . LYS B 1 204 ? -6.23 -9.188 6.73 1 95.62 204 LYS B O 1
ATOM 3676 N N . ARG B 1 205 ? -7.789 -8.938 8.375 1 95.38 205 ARG B N 1
ATOM 3677 C CA . ARG B 1 205 ? -7.012 -8.023 9.203 1 95.38 205 ARG B CA 1
ATOM 3678 C C . ARG B 1 205 ? -6.719 -6.727 8.453 1 95.38 205 ARG B C 1
ATOM 3680 O O . ARG B 1 205 ? -5.641 -6.148 8.602 1 95.38 205 ARG B O 1
ATOM 3687 N N . SER B 1 206 ? -7.582 -6.465 7.562 1 96.5 206 SER B N 1
ATOM 3688 C CA . SER B 1 206 ? -7.648 -5.125 6.98 1 96.5 206 SER B CA 1
ATOM 3689 C C . SER B 1 206 ? -8.68 -4.262 7.695 1 96.5 206 SER B C 1
ATOM 3691 O O . SER B 1 206 ? -9.742 -4.754 8.094 1 96.5 206 SER B O 1
ATOM 3693 N N . GLN B 1 207 ? -8.312 -3.061 7.934 1 97.75 207 GLN B N 1
ATOM 3694 C CA . GLN B 1 207 ? -9.234 -2.098 8.523 1 97.75 207 GLN B CA 1
ATOM 3695 C C . GLN B 1 207 ? -9.859 -1.2 7.461 1 97.75 207 GLN B C 1
ATOM 3697 O O . GLN B 1 207 ? -9.148 -0.622 6.637 1 97.75 207 GLN B O 1
ATOM 3702 N N . ILE B 1 208 ? -11.164 -1.088 7.477 1 97.69 208 ILE B N 1
ATOM 3703 C CA . ILE B 1 208 ? -11.852 -0.185 6.562 1 97.69 208 ILE B CA 1
ATOM 3704 C C . ILE B 1 208 ? -11.688 1.257 7.035 1 97.69 208 ILE B C 1
ATOM 3706 O O . ILE B 1 208 ? -12 1.583 8.18 1 97.69 208 ILE B O 1
ATOM 3710 N N . CYS B 1 209 ? -11.227 2.102 6.152 1 97.5 209 CYS B N 1
ATOM 3711 C CA . CYS B 1 209 ? -10.992 3.498 6.496 1 97.5 209 CYS B CA 1
ATOM 3712 C C . CYS B 1 209 ? -12.055 4.398 5.875 1 97.5 209 CYS B C 1
ATOM 3714 O O . CYS B 1 209 ? -12.539 5.332 6.516 1 97.5 209 CYS B O 1
ATOM 3716 N N . GLU B 1 210 ? -12.383 4.148 4.613 1 96.06 210 GLU B N 1
ATOM 3717 C CA . GLU B 1 210 ? -13.328 4.98 3.877 1 96.06 210 GLU B CA 1
ATOM 3718 C C . GLU B 1 210 ? -14.227 4.133 2.979 1 96.06 210 GLU B C 1
ATOM 3720 O O . GLU B 1 210 ? -13.797 3.102 2.459 1 96.06 210 GLU B O 1
ATOM 3725 N N . ILE B 1 211 ? -15.391 4.566 2.801 1 94.81 211 ILE B N 1
ATOM 3726 C CA . ILE B 1 211 ? -16.328 4.035 1.821 1 94.81 211 ILE B CA 1
ATOM 3727 C C . ILE B 1 211 ? -16.766 5.145 0.866 1 94.81 211 ILE B C 1
ATOM 3729 O O . ILE B 1 211 ? -17.359 6.137 1.287 1 94.81 211 ILE B O 1
ATOM 3733 N N . ASN B 1 212 ? -16.422 4.949 -0.367 1 90.81 212 ASN B N 1
ATOM 3734 C CA . ASN B 1 212 ? -16.688 5.965 -1.383 1 90.81 212 ASN B CA 1
ATOM 3735 C C . ASN B 1 212 ? -16.141 7.328 -0.968 1 90.81 212 ASN B C 1
ATOM 3737 O O . ASN B 1 212 ? -16.812 8.352 -1.148 1 90.81 212 ASN B O 1
ATOM 3741 N N . GLY B 1 213 ? -15.031 7.234 -0.287 1 90.88 213 GLY B N 1
ATOM 3742 C CA . GLY B 1 213 ? -14.352 8.469 0.084 1 90.88 213 GLY B CA 1
ATOM 3743 C C . GLY B 1 213 ? -14.82 9.023 1.418 1 90.88 213 GLY B C 1
ATOM 3744 O O . GLY B 1 213 ? -14.242 9.992 1.925 1 90.88 213 GLY B O 1
ATOM 3745 N N . ILE B 1 214 ? -15.781 8.508 1.987 1 92.88 214 ILE B N 1
ATOM 3746 C CA . ILE B 1 214 ? -16.281 8.961 3.277 1 92.88 214 ILE B CA 1
ATOM 3747 C C . ILE B 1 214 ? -15.602 8.195 4.402 1 92.88 214 ILE B C 1
ATOM 3749 O O . ILE B 1 214 ? -15.609 6.961 4.422 1 92.88 214 ILE B O 1
ATOM 3753 N N . ASN B 1 215 ? -15.055 8.93 5.309 1 95.69 215 ASN B N 1
ATOM 3754 C CA . ASN B 1 215 ? -14.359 8.328 6.441 1 95.69 215 ASN B CA 1
ATOM 3755 C C . ASN B 1 215 ? -15.336 7.605 7.371 1 95.69 215 ASN B C 1
ATOM 3757 O O . ASN B 1 215 ? -16.344 8.18 7.781 1 95.69 215 ASN B O 1
ATOM 3761 N N . VAL B 1 216 ? -14.992 6.348 7.723 1 96.69 216 VAL B N 1
ATOM 3762 C CA . VAL B 1 216 ? -15.906 5.582 8.562 1 96.69 216 VAL B CA 1
ATOM 3763 C C . VAL B 1 216 ? -15.172 5.094 9.812 1 96.69 216 VAL B C 1
ATOM 3765 O O . VAL B 1 216 ? -15.664 4.215 10.523 1 96.69 216 VAL B O 1
ATOM 3768 N N . ILE B 1 217 ? -14.008 5.578 10.047 1 96.81 217 ILE B N 1
ATOM 3769 C CA . ILE B 1 217 ? -13.219 5.195 11.211 1 96.81 217 ILE B CA 1
ATOM 3770 C C . ILE B 1 217 ? -13.984 5.523 12.492 1 96.81 217 ILE B C 1
ATOM 3772 O O . ILE B 1 217 ? -14.5 6.637 12.648 1 96.81 217 ILE B O 1
ATOM 3776 N N . GLY B 1 218 ? -14.109 4.512 13.383 1 94.56 218 GLY B N 1
ATOM 3777 C CA . GLY B 1 218 ? -14.773 4.734 14.656 1 94.56 218 GLY B CA 1
ATOM 3778 C C . GLY B 1 218 ? -16.266 4.461 14.617 1 94.56 218 GLY B C 1
ATOM 3779 O O . GLY B 1 218 ? -16.922 4.434 15.656 1 94.56 218 GLY B O 1
ATOM 3780 N N . PHE B 1 219 ? -16.828 4.266 13.484 1 95.5 219 PHE B N 1
ATOM 3781 C CA . PHE B 1 219 ? -18.234 3.904 13.375 1 95.5 219 PHE B CA 1
ATOM 3782 C C . PHE B 1 219 ? -18.484 2.506 13.93 1 95.5 219 PHE B C 1
ATOM 3784 O O . PHE B 1 219 ? -17.641 1.614 13.773 1 95.5 219 PHE B O 1
ATOM 3791 N N . PRO B 1 220 ? -19.688 2.373 14.578 1 95.88 220 PRO B N 1
ATOM 3792 C CA . PRO B 1 220 ? -20.109 0.993 14.828 1 95.88 220 PRO B CA 1
ATOM 3793 C C . PRO B 1 220 ? -20.281 0.188 13.547 1 95.88 220 PRO B C 1
ATOM 3795 O O . PRO B 1 220 ? -20.562 0.76 12.492 1 95.88 220 PRO B O 1
ATOM 3798 N N . ASP B 1 221 ? -20.125 -1.087 13.594 1 96.81 221 ASP B N 1
ATOM 3799 C CA . ASP B 1 221 ? -20.172 -1.95 12.422 1 96.81 221 ASP B CA 1
ATOM 3800 C C . ASP B 1 221 ? -21.516 -1.839 11.711 1 96.81 221 ASP B C 1
ATOM 3802 O O . ASP B 1 221 ? -21.578 -1.875 10.477 1 96.81 221 ASP B O 1
ATOM 3806 N N . GLU B 1 222 ? -22.547 -1.695 12.445 1 96.06 222 GLU B N 1
ATOM 3807 C CA . GLU B 1 222 ? -23.875 -1.562 11.852 1 96.06 222 GLU B CA 1
ATOM 3808 C C . GLU B 1 222 ? -23.969 -0.314 10.984 1 96.06 222 GLU B C 1
ATOM 3810 O O . GLU B 1 222 ? -24.609 -0.332 9.93 1 96.06 222 GLU B O 1
ATOM 3815 N N . LYS B 1 223 ? -23.375 0.745 11.438 1 95.56 223 LYS B N 1
ATOM 3816 C CA . LYS B 1 223 ? -23.406 1.99 10.672 1 95.56 223 LYS B CA 1
ATOM 3817 C C . LYS B 1 223 ? -22.578 1.864 9.391 1 95.56 223 LYS B C 1
ATOM 3819 O O . LYS B 1 223 ? -22.953 2.418 8.352 1 95.56 223 LYS B O 1
ATOM 3824 N N . ILE B 1 224 ? -21.484 1.167 9.445 1 96.44 224 ILE B N 1
ATOM 3825 C CA . ILE B 1 224 ? -20.672 0.91 8.258 1 96.44 224 ILE B CA 1
ATOM 3826 C C . ILE B 1 224 ? -21.5 0.142 7.23 1 96.44 224 ILE B C 1
ATOM 3828 O O . ILE B 1 224 ? -21.516 0.49 6.047 1 96.44 224 ILE B O 1
ATOM 3832 N N . ALA B 1 225 ? -22.188 -0.828 7.688 1 94.69 225 ALA B N 1
ATOM 3833 C CA . ALA B 1 225 ? -23.047 -1.617 6.816 1 94.69 225 ALA B CA 1
ATOM 3834 C C . ALA B 1 225 ? -24.141 -0.748 6.188 1 94.69 225 ALA B C 1
ATOM 3836 O O . ALA B 1 225 ? -24.469 -0.914 5.012 1 94.69 225 ALA B O 1
ATOM 3837 N N . GLU B 1 226 ? -24.609 0.137 6.965 1 93.69 226 GLU B N 1
ATOM 3838 C CA . GLU B 1 226 ? -25.641 1.042 6.473 1 93.69 226 GLU B CA 1
ATOM 3839 C C . GLU B 1 226 ? -25.109 1.955 5.375 1 93.69 226 GLU B C 1
ATOM 3841 O O . GLU B 1 226 ? -25.797 2.238 4.395 1 93.69 226 GLU B O 1
ATOM 3846 N N . VAL B 1 227 ? -23.922 2.434 5.59 1 93.38 227 VAL B N 1
ATOM 3847 C CA . VAL B 1 227 ? -23.297 3.299 4.602 1 93.38 227 VAL B CA 1
ATOM 3848 C C . VAL B 1 227 ? -23.125 2.543 3.283 1 93.38 227 VAL B C 1
ATOM 3850 O O . VAL B 1 227 ? -23.375 3.092 2.209 1 93.38 227 VAL B O 1
ATOM 3853 N N . ILE B 1 228 ? -22.734 1.328 3.35 1 93.69 228 ILE B N 1
ATOM 3854 C CA . ILE B 1 228 ? -22.562 0.493 2.166 1 93.69 228 ILE B CA 1
ATOM 3855 C C . ILE B 1 228 ? -23.906 0.273 1.482 1 93.69 228 ILE B C 1
ATOM 3857 O O . ILE B 1 228 ? -24.031 0.418 0.263 1 93.69 228 ILE B O 1
ATOM 3861 N N . LYS B 1 229 ? -24.891 -0.016 2.25 1 91.12 229 LYS B N 1
ATOM 3862 C CA . LYS B 1 229 ? -26.234 -0.295 1.72 1 91.12 229 LYS B CA 1
ATOM 3863 C C . LYS B 1 229 ? -26.844 0.955 1.101 1 91.12 229 LYS B C 1
ATOM 3865 O O . LYS B 1 229 ? -27.562 0.868 0.103 1 91.12 229 LYS B O 1
ATOM 3870 N N . ALA B 1 230 ? -26.531 2.074 1.67 1 89.06 230 ALA B N 1
ATOM 3871 C CA . ALA B 1 230 ? -27.156 3.332 1.271 1 89.06 230 ALA B CA 1
ATOM 3872 C C . ALA B 1 230 ? -26.453 3.932 0.055 1 89.06 230 ALA B C 1
ATOM 3874 O O . ALA B 1 230 ? -26.922 4.922 -0.515 1 89.06 230 ALA B O 1
ATOM 3875 N N . ALA B 1 231 ? -25.375 3.271 -0.282 1 88.12 231 ALA B N 1
ATOM 3876 C CA . ALA B 1 231 ? -24.641 3.818 -1.426 1 88.12 231 ALA B CA 1
ATOM 3877 C C . ALA B 1 231 ? -25.516 3.838 -2.674 1 88.12 231 ALA B C 1
ATOM 3879 O O . ALA B 1 231 ? -26.312 2.922 -2.895 1 88.12 231 ALA B O 1
ATOM 3880 N N . GLU B 1 232 ? -25.344 4.852 -3.438 1 82.88 232 GLU B N 1
ATOM 3881 C CA . GLU B 1 232 ? -26.156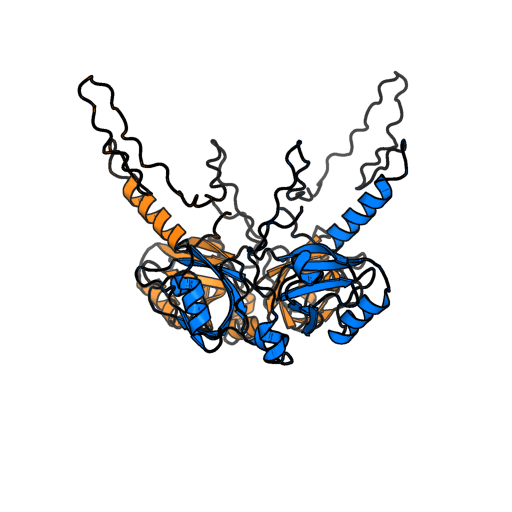 5.027 -4.633 1 82.88 232 GLU B CA 1
ATOM 3882 C C . GLU B 1 232 ? -25.797 4.004 -5.707 1 82.88 232 GLU B C 1
ATOM 3884 O O . GLU B 1 232 ? -26.672 3.471 -6.387 1 82.88 232 GLU B O 1
ATOM 3889 N N . ASN B 1 233 ? -24.547 3.756 -5.773 1 82.25 233 ASN B N 1
ATOM 3890 C CA . ASN B 1 233 ? -24.047 2.828 -6.785 1 82.25 233 ASN B CA 1
ATOM 3891 C C . ASN B 1 233 ? -23.688 1.475 -6.18 1 82.25 233 ASN B C 1
ATOM 3893 O O . ASN B 1 233 ? -23.328 1.393 -5 1 82.25 233 ASN B O 1
ATOM 3897 N N . ASP B 1 234 ? -23.859 0.446 -7.023 1 84 234 ASP B N 1
ATOM 3898 C CA . ASP B 1 234 ? -23.5 -0.893 -6.566 1 84 234 ASP B CA 1
ATOM 3899 C C . ASP B 1 234 ? -21.984 -1.047 -6.445 1 84 234 ASP B C 1
ATOM 3901 O O . ASP B 1 234 ? -21.5 -1.876 -5.672 1 84 234 ASP B O 1
ATOM 3905 N N . LEU B 1 235 ? -21.344 -0.278 -7.234 1 86.31 235 LEU B N 1
ATOM 3906 C CA . LEU B 1 235 ? -19.891 -0.259 -7.102 1 86.31 235 LEU B CA 1
ATOM 3907 C C . LEU B 1 235 ? -19.453 0.579 -5.902 1 86.31 235 LEU B C 1
ATOM 3909 O O . LEU B 1 235 ? -19.797 1.764 -5.816 1 86.31 235 LEU B O 1
ATOM 3913 N N . ILE B 1 236 ? -18.828 -0.056 -5 1 88.88 236 ILE B N 1
ATOM 3914 C CA . ILE B 1 236 ? -18.422 0.574 -3.752 1 88.88 236 ILE B CA 1
ATOM 3915 C C . ILE B 1 236 ? -16.891 0.61 -3.674 1 88.88 236 ILE B C 1
ATOM 3917 O O . ILE B 1 236 ? -16.234 -0.42 -3.824 1 88.88 236 ILE B O 1
ATOM 3921 N N . ARG B 1 237 ? -16.391 1.746 -3.471 1 90.12 237 ARG B N 1
ATOM 3922 C CA . ARG B 1 237 ? -14.953 1.896 -3.277 1 90.12 237 ARG B CA 1
ATOM 3923 C C . ARG B 1 237 ? -14.594 1.866 -1.795 1 90.12 237 ARG B C 1
ATOM 3925 O O . ARG B 1 237 ? -15.062 2.699 -1.021 1 90.12 237 ARG B O 1
ATOM 3932 N N . VAL B 1 238 ? -13.781 0.943 -1.479 1 93.5 238 VAL B N 1
ATOM 3933 C CA . VAL B 1 238 ? -13.414 0.76 -0.077 1 93.5 238 VAL B CA 1
ATOM 3934 C C . VAL B 1 238 ? -11.922 0.99 0.105 1 93.5 238 VAL B C 1
ATOM 3936 O O . VAL B 1 238 ? -11.102 0.381 -0.59 1 93.5 238 VAL B O 1
ATOM 3939 N N . THR B 1 239 ? -11.562 1.923 0.951 1 94.56 239 THR B N 1
ATOM 3940 C CA . THR B 1 239 ? -10.172 2.137 1.327 1 94.56 239 THR B CA 1
ATOM 3941 C C . THR B 1 239 ? -9.82 1.332 2.574 1 94.56 239 THR B C 1
ATOM 3943 O O . THR B 1 239 ? -10.516 1.406 3.586 1 94.56 239 THR B O 1
ATOM 3946 N N . ILE B 1 240 ? -8.719 0.573 2.43 1 95.81 240 ILE B N 1
ATOM 3947 C CA . ILE B 1 240 ? -8.367 -0.292 3.551 1 95.81 240 ILE B CA 1
ATOM 3948 C C . ILE B 1 240 ? -6.895 -0.1 3.906 1 95.81 240 ILE B C 1
ATOM 3950 O O . ILE B 1 240 ? -6.113 0.387 3.09 1 95.81 240 ILE B O 1
ATOM 3954 N N . ILE B 1 241 ? -6.559 -0.427 5.133 1 96.12 241 ILE B N 1
ATOM 3955 C CA . ILE B 1 241 ? -5.207 -0.392 5.68 1 96.12 241 ILE B CA 1
ATOM 3956 C C . ILE B 1 241 ? -4.969 -1.627 6.547 1 96.12 241 ILE B C 1
ATOM 3958 O O . ILE B 1 241 ? -5.887 -2.117 7.207 1 96.12 241 ILE B O 1
ATOM 3962 N N . PRO B 1 242 ? -3.793 -2.215 6.488 1 94.69 242 PRO B N 1
ATOM 3963 C CA . PRO B 1 242 ? -3.539 -3.318 7.418 1 94.69 242 PRO B CA 1
ATOM 3964 C C . PRO B 1 242 ? -3.777 -2.93 8.875 1 94.69 242 PRO B C 1
ATOM 3966 O O . PRO B 1 242 ? -3.361 -1.851 9.305 1 94.69 242 PRO B O 1
ATOM 3969 N N . GLN B 1 243 ? -4.379 -3.787 9.562 1 96.06 243 GLN B N 1
ATOM 3970 C CA . GLN B 1 243 ? -4.891 -3.482 10.891 1 96.06 243 GLN B CA 1
ATOM 3971 C C . GLN B 1 243 ? -3.758 -3.1 11.844 1 96.06 243 GLN B C 1
ATOM 3973 O O . GLN B 1 243 ? -3.939 -2.266 12.727 1 96.06 243 GLN B O 1
ATOM 3978 N N . ASP B 1 244 ? -2.639 -3.686 11.68 1 93.56 244 ASP B N 1
ATOM 3979 C CA . ASP B 1 244 ? -1.515 -3.367 12.562 1 93.56 244 ASP B CA 1
ATOM 3980 C C . ASP B 1 244 ? -1.134 -1.893 12.453 1 93.56 244 ASP B C 1
ATOM 3982 O O . ASP B 1 244 ? -0.846 -1.246 13.461 1 93.56 244 ASP B O 1
ATOM 3986 N N . PHE B 1 245 ? -1.175 -1.384 11.273 1 94.62 245 PHE B N 1
ATOM 3987 C CA . PHE B 1 245 ? -0.86 0.025 11.062 1 94.62 245 PHE B CA 1
ATOM 3988 C C . PHE B 1 245 ? -1.967 0.915 11.617 1 94.62 245 PHE B C 1
ATOM 3990 O O . PHE B 1 245 ? -1.69 1.923 12.273 1 94.62 245 PHE B O 1
ATOM 3997 N N . TYR B 1 246 ? -3.148 0.476 11.383 1 97.06 246 TYR B N 1
ATOM 3998 C CA . TYR B 1 246 ? -4.301 1.202 11.906 1 97.06 246 TYR B CA 1
ATOM 3999 C C . TYR B 1 246 ? -4.227 1.321 13.422 1 97.06 246 TYR B C 1
ATOM 4001 O O . TYR B 1 246 ? -4.41 2.408 13.977 1 97.06 246 TYR B O 1
ATOM 4009 N N . ARG B 1 247 ? -3.951 0.231 14.055 1 96.12 247 ARG B N 1
ATOM 4010 C CA . ARG B 1 247 ? -3.893 0.201 15.516 1 96.12 247 ARG B CA 1
ATOM 4011 C C . ARG B 1 247 ? -2.801 1.128 16.031 1 96.12 247 ARG B C 1
ATOM 4013 O O . ARG B 1 247 ? -2.996 1.825 17.031 1 96.12 247 ARG B O 1
ATOM 4020 N N . HIS B 1 248 ? -1.76 1.108 15.375 1 95.81 248 HIS B N 1
ATOM 4021 C CA . HIS B 1 248 ? -0.671 1.99 15.781 1 95.81 248 HIS B CA 1
ATOM 4022 C C . HIS B 1 248 ? -1.076 3.455 15.656 1 95.81 248 HIS B C 1
ATOM 4024 O O . HIS B 1 248 ? -0.804 4.254 16.562 1 95.81 248 HIS B O 1
ATOM 4030 N N . LEU B 1 249 ? -1.741 3.797 14.594 1 96.12 249 LEU B N 1
ATOM 4031 C CA . LEU B 1 249 ? -2.078 5.188 14.312 1 96.12 249 LEU B CA 1
ATOM 4032 C C . LEU B 1 249 ? -3.205 5.672 15.219 1 96.12 249 LEU B C 1
ATOM 4034 O O . LEU B 1 249 ? -3.311 6.863 15.508 1 96.12 249 LEU B O 1
ATOM 4038 N N . THR B 1 250 ? -4.02 4.805 15.766 1 96.12 250 THR B N 1
ATOM 4039 C CA . THR B 1 250 ? -5.211 5.238 16.484 1 96.12 250 THR B CA 1
ATOM 4040 C C . THR B 1 250 ? -5.105 4.879 17.969 1 96.12 250 THR B C 1
ATOM 4042 O O . THR B 1 250 ? -6.02 5.156 18.75 1 96.12 250 THR B O 1
ATOM 4045 N N . LYS B 1 251 ? -4.055 4.211 18.391 1 92.94 251 LYS B N 1
ATOM 4046 C CA . LYS B 1 251 ? -3.924 3.646 19.719 1 92.94 251 LYS B CA 1
ATOM 4047 C C . LYS B 1 251 ? -4.137 4.715 20.797 1 92.94 251 LYS B C 1
ATOM 4049 O O . LYS B 1 251 ? -4.609 4.414 21.891 1 92.94 251 LYS B O 1
ATOM 4054 N N . ARG B 1 252 ? -3.9 6 20.5 1 91.12 252 ARG B N 1
ATOM 4055 C CA . ARG B 1 252 ? -3.996 7.031 21.531 1 91.12 252 ARG B CA 1
ATOM 4056 C C . ARG B 1 252 ? -5.219 7.914 21.312 1 91.12 252 ARG B C 1
ATOM 4058 O O . ARG B 1 252 ? -5.398 8.922 22 1 91.12 252 ARG B O 1
ATOM 4065 N N . LEU B 1 253 ? -6.012 7.555 20.359 1 93.69 253 LEU B N 1
ATOM 4066 C CA . LEU B 1 253 ? -7.215 8.344 20.125 1 93.69 253 LEU B CA 1
ATOM 4067 C C . LEU B 1 253 ? -8.344 7.906 21.047 1 93.69 253 LEU B C 1
ATOM 4069 O O . LEU B 1 253 ? -8.633 6.715 21.172 1 93.69 253 LEU B O 1
ATOM 4073 N N . THR B 1 254 ? -8.969 8.867 21.688 1 92.56 254 THR B N 1
ATOM 4074 C CA . THR B 1 254 ? -10.102 8.594 22.562 1 92.56 254 THR B CA 1
ATOM 4075 C C . THR B 1 254 ? -11.383 8.43 21.75 1 92.56 254 THR B C 1
ATOM 4077 O O . THR B 1 254 ? -11.43 8.797 20.578 1 92.56 254 THR B O 1
ATOM 4080 N N . LYS B 1 255 ? -12.352 7.855 22.406 1 90.94 255 LYS B N 1
ATOM 4081 C CA . LYS B 1 255 ? -13.641 7.645 21.75 1 90.94 255 LYS B CA 1
ATOM 4082 C C . LYS B 1 255 ? -14.25 8.969 21.297 1 90.94 255 LYS B C 1
ATOM 4084 O O . LYS B 1 255 ? -14.867 9.039 20.219 1 90.94 255 LYS B O 1
ATOM 4089 N N . ASP B 1 256 ? -14.047 9.945 22.078 1 92.81 256 ASP B N 1
ATOM 4090 C CA . ASP B 1 256 ? -14.586 11.258 21.75 1 92.81 256 ASP B CA 1
ATOM 4091 C C . ASP B 1 256 ? -13.945 11.812 20.484 1 92.81 256 ASP B C 1
ATOM 4093 O O . ASP B 1 256 ? -14.625 12.414 19.641 1 92.81 256 ASP B O 1
ATOM 4097 N N . VAL B 1 257 ? -12.695 11.602 20.328 1 93.56 257 VAL B N 1
ATOM 4098 C CA . VAL B 1 257 ? -11.961 12.094 19.172 1 93.56 257 VAL B CA 1
ATOM 4099 C C . VAL B 1 257 ? -12.422 11.352 17.922 1 93.56 257 VAL B C 1
ATOM 4101 O O . VAL B 1 257 ? -12.562 11.953 16.844 1 93.56 257 VAL B O 1
ATOM 4104 N N . LEU B 1 258 ? -12.68 10.102 18.062 1 93.69 258 LEU B N 1
ATOM 4105 C CA . LEU B 1 258 ? -13.094 9.273 16.922 1 93.69 258 LEU B CA 1
ATOM 4106 C C . LEU B 1 258 ? -14.406 9.781 16.344 1 93.69 258 LEU B C 1
ATOM 4108 O O . LEU B 1 258 ? -14.656 9.633 15.141 1 93.69 258 LEU B O 1
ATOM 4112 N N . THR B 1 259 ? -15.234 10.406 17.109 1 92.62 259 THR B N 1
ATOM 4113 C CA . THR B 1 259 ? -16.531 10.891 16.656 1 92.62 259 THR B CA 1
ATOM 4114 C C . THR B 1 259 ? -16.391 12.211 15.906 1 92.62 259 THR B C 1
ATOM 4116 O O . THR B 1 259 ? -17.312 12.656 15.227 1 92.62 259 THR B O 1
ATOM 4119 N N . THR B 1 260 ? -15.234 12.836 15.961 1 94.81 260 THR B N 1
ATOM 4120 C CA . THR B 1 260 ? -15.07 14.172 15.406 1 94.81 260 THR B CA 1
ATOM 4121 C C . THR B 1 260 ? -14.383 14.117 14.039 1 94.81 260 THR B C 1
ATOM 4123 O O . THR B 1 260 ? -14.109 15.156 13.438 1 94.81 260 THR B O 1
ATOM 4126 N N . PHE B 1 261 ? -14.18 12.953 13.539 1 95.38 261 PHE B N 1
ATOM 4127 C CA . PHE B 1 261 ? -13.523 12.812 12.242 1 95.38 261 PHE B CA 1
ATOM 4128 C C . PHE B 1 261 ? -14.266 13.602 11.172 1 95.38 261 PHE B C 1
ATOM 4130 O O . PHE B 1 261 ? -15.492 13.703 11.195 1 95.38 261 PHE B O 1
ATOM 4137 N N . ASN B 1 262 ? -13.555 14.156 10.242 1 93.5 262 ASN B N 1
ATOM 4138 C CA . ASN B 1 262 ? -14.156 14.711 9.031 1 93.5 262 ASN B CA 1
ATOM 4139 C C . ASN B 1 262 ? -14.766 13.617 8.156 1 93.5 262 ASN B C 1
ATOM 4141 O O . ASN B 1 262 ? -14.055 12.742 7.664 1 93.5 262 ASN B O 1
ATOM 4145 N N . ARG B 1 263 ? -16.047 13.688 7.941 1 92.81 263 ARG B N 1
ATOM 4146 C CA . ARG B 1 263 ? -16.734 12.648 7.188 1 92.81 263 ARG B CA 1
ATOM 4147 C C . ARG B 1 263 ? -17.438 13.227 5.965 1 92.81 263 ARG B C 1
ATOM 4149 O O . ARG B 1 263 ? -18.375 12.625 5.438 1 92.81 263 ARG B O 1
ATOM 4156 N N . LEU B 1 264 ? -16.984 14.305 5.539 1 87.19 264 LEU B N 1
ATOM 4157 C CA . LEU B 1 264 ? -17.578 14.938 4.367 1 87.19 264 LEU B CA 1
ATOM 4158 C C . LEU B 1 264 ? -17.219 14.18 3.094 1 87.19 264 LEU B C 1
ATOM 4160 O O . LEU B 1 264 ? -16.125 13.602 3.002 1 87.19 264 LEU B O 1
ATOM 4164 N N . ALA B 1 265 ? -18.156 14.234 2.166 1 83.12 265 ALA B N 1
ATOM 4165 C CA . ALA B 1 265 ? -17.891 13.617 0.865 1 83.12 265 ALA B CA 1
ATOM 4166 C C . ALA B 1 265 ? -16.688 14.266 0.178 1 83.12 265 ALA B C 1
ATOM 4168 O O . ALA B 1 265 ? -16.5 15.477 0.267 1 83.12 265 ALA B O 1
ATOM 4169 N N . PRO B 1 266 ? -15.969 13.391 -0.469 1 78.56 266 PRO B N 1
ATOM 4170 C CA . PRO B 1 266 ? -14.773 13.938 -1.121 1 78.56 266 PRO B CA 1
ATOM 4171 C C . PRO B 1 266 ? -15.109 14.945 -2.213 1 78.56 266 PRO B C 1
ATOM 4173 O O . PRO B 1 266 ? -16.094 14.773 -2.938 1 78.56 266 PRO B O 1
ATOM 4176 N N . VAL B 1 267 ? -14.422 16.047 -2.113 1 72.69 267 VAL B N 1
ATOM 4177 C CA . VAL B 1 267 ? -14.523 17.078 -3.146 1 72.69 267 VAL B CA 1
ATOM 4178 C C . VAL B 1 267 ? -13.25 17.094 -3.986 1 72.69 267 VAL B C 1
ATOM 4180 O O . VAL B 1 267 ? -12.164 16.781 -3.486 1 72.69 267 VAL B O 1
ATOM 4183 N N . PRO B 1 268 ? -13.469 17.203 -5.312 1 69.12 268 PRO B N 1
ATOM 4184 C CA . PRO B 1 268 ? -12.258 17.266 -6.137 1 69.12 268 PRO B CA 1
ATOM 4185 C C . PRO B 1 268 ? -11.242 18.281 -5.617 1 69.12 268 PRO B C 1
ATOM 4187 O O . PRO B 1 268 ? -11.625 19.344 -5.125 1 69.12 268 PRO B O 1
ATOM 4190 N N . LEU B 1 269 ? -10.031 17.812 -5.457 1 61.22 269 LEU B N 1
ATOM 4191 C CA . LEU B 1 269 ? -8.953 18.656 -4.938 1 61.22 269 LEU B CA 1
ATOM 4192 C C . LEU B 1 269 ? -8.414 19.578 -6.02 1 61.22 269 LEU B C 1
ATOM 4194 O O . LEU B 1 269 ? -8.398 19.219 -7.199 1 61.22 269 LEU B O 1
ATOM 4198 N N . ASP B 1 270 ? -8.234 20.812 -5.668 1 51.03 270 ASP B N 1
ATOM 4199 C CA . ASP B 1 270 ? -7.656 21.781 -6.59 1 51.03 270 ASP B CA 1
ATOM 4200 C C . ASP B 1 270 ? -6.324 21.281 -7.145 1 51.03 270 ASP B C 1
ATOM 4202 O O . ASP B 1 270 ? -5.566 20.609 -6.445 1 51.03 270 ASP B O 1
ATOM 4206 N N . PRO B 1 271 ? -6.082 21.391 -8.586 1 48.81 271 PRO B N 1
ATOM 4207 C CA . PRO B 1 271 ? -4.812 20.969 -9.18 1 48.81 271 PRO B CA 1
ATOM 4208 C C . PRO B 1 271 ? -3.602 21.625 -8.523 1 48.81 271 PRO B C 1
ATOM 4210 O O . PRO B 1 271 ? -3.715 22.719 -7.969 1 48.81 271 PRO B O 1
#

Foldseek 3Di:
DADFADPVNAVVVVVVVVVPPPDDDALCCPPVNRGRPQDQDPVRHSDDDDPDDDDPPPNPNDDPPPDPPDAPWFAFLQFQPQHKDKFKFFDDVAQQWFWADDPQWIFTLFHFAPGRCVVQPHFGQKTWQDKAHDGCGNHGRVVVRVVNVVVVDRIIMTMITGRPQKGKWKFFADPVLDQFFDDDQQFGADGHPPGRCVVGPPDGQKGWQDKQQFGC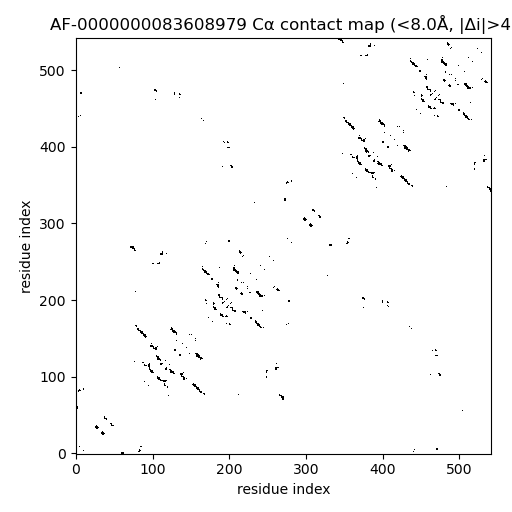HLPGPVVVSVVSSPDPHRIIMTMIGRNVVSCNSCVPPDSVRRVRGHGDRDDRRRD/DADFADPVNAVVVVVVVVVPPPDDDALCCPPVNRGHPQDQDPVRHSDDDDDDDDDPPPPVNDDPPPPDPDFPWFAFLQFQPQHKDKFKFFDDVAQQWFWADDPQWIFTLFHFAPGRCVVQPHFGQKTWQDKAHDGCGNHGRVVVRVVNVVVVDRIIMTMITGRPQKGKWKFFADPVLDQFFDDDQQFGADGHPPGRCVVGPPDGQKGWQDKQQFGCHLPGPVVVSVVSSPDPHRIIMTMIGRNVVSCNSCVPPDSVRRVRGHGDRDDRRRD

Solvent-accessible surface area (backbone atoms only — not comparable to full-atom values): 29852 Å² total; per-residue (Å²): 99,51,67,68,55,28,44,63,54,53,52,50,52,47,54,50,55,59,61,60,70,71,76,91,80,81,34,72,34,69,94,84,49,60,48,46,77,63,53,65,38,87,90,66,51,62,59,76,80,81,72,84,86,68,93,68,76,71,72,41,75,39,85,68,70,69,64,58,96,62,71,66,65,52,41,69,71,61,67,56,76,46,37,45,49,80,42,74,32,44,50,54,106,52,43,36,65,38,52,33,51,54,53,47,28,26,29,29,48,38,32,28,52,91,23,39,35,37,73,70,62,58,49,67,46,24,30,46,34,27,48,68,92,39,72,40,55,64,44,50,18,65,55,50,52,50,49,61,60,67,64,75,45,66,55,44,44,33,34,31,31,36,24,74,71,42,45,64,43,61,30,43,44,47,97,86,47,43,42,28,68,40,61,59,81,42,24,27,72,43,65,39,83,93,20,35,28,39,52,52,59,56,43,44,50,24,24,50,42,24,52,66,45,21,49,49,56,78,44,56,49,68,57,53,51,45,53,58,51,65,41,89,53,54,67,40,38,36,30,34,28,49,33,72,59,50,47,66,51,42,70,83,59,48,74,72,56,39,72,39,46,42,53,61,72,69,59,61,36,82,104,96,54,68,69,55,31,43,64,55,55,50,51,50,48,53,54,55,63,63,60,71,71,77,88,83,79,35,77,32,70,94,86,48,64,44,51,76,60,50,64,37,89,92,67,51,59,58,70,81,82,71,82,87,68,93,68,77,70,72,43,73,40,81,70,68,71,55,68,96,62,70,66,66,51,42,69,72,59,67,58,75,48,37,44,47,80,41,75,32,42,49,53,107,53,43,36,65,38,52,30,52,54,53,48,29,27,30,29,48,39,32,28,53,91,24,39,34,37,73,71,63,55,49,67,47,24,29,47,35,28,48,68,93,40,72,40,55,64,44,48,17,63,56,50,53,50,50,62,59,69,64,73,45,67,56,42,44,33,35,30,32,36,24,74,70,42,44,64,42,63,29,44,42,46,98,86,46,46,42,28,69,40,62,58,80,40,24,27,73,42,66,38,84,92,20,36,29,39,51,53,61,57,43,46,50,24,24,50,42,24,53,65,46,23,49,48,56,76,44,56,51,69,56,52,51,46,54,58,52,65,42,89,51,53,67,38,39,35,31,34,28,49,33,72,59,50,47,65,52,42,68,83,59,49,75,72,58,40,71,39,47,44,52,61,71,70,59,64,36,80,102

pLDDT: mean 74.09, std 27.56, range [22.81, 97.88]

Nearest PDB structures (foldseek):
  7fta-assembly4_D  TM=9.370E-01  e=8.410E-21  Homo sapiens
  8blv-assembly2_B  TM=9.476E-01  e=4.105E-19  Homo sapiens
  4z33-assembly2_B  TM=9.077E-01  e=2.540E-18  Homo sapiens
  8aao-assembly1_B  TM=8.963E-01  e=1.660E-18  Homo sapiens
  8hu2-assembly1_A  TM=9.017E-01  e=3.657E-18  Rattus norvegicus

InterPro domains:
  IPR001478 PDZ domain [PF00595] (91-141)
  IPR001478 PDZ domain [PS50106] (77-144)
  IPR001478 PDZ domain [PS50106] (168-235)
  IPR001478 PDZ domain [SM00228] (93-164)
  IPR001478 PDZ domain [SM00228] (177-244)
  IPR036034 PDZ superfamily [G3DSA:2.30.42.10] (78-164)
  IPR036034 PDZ superfamily [G3DSA:2.30.42.10] (165-250)
  IPR036034 PDZ superfamily [SSF50156] (81-165)
  IPR036034 PDZ superfamily [SSF50156] (166-253)
  IPR051230 Amyloid-beta A4 Precursor Protein-Binding [PTHR12345] (94-256)

Sequence (542 aa):
MPAQSSLEGVIAAKENAKNNSNDSQKSNTFLGLDWNNLKNNENGDKVHFPMPENGATLFNTMGIAIPGNKTPEPRDPIPVNQEVRELIIKSKCNFGMTLRNFENGIFVSHVRAGTPAAKVGLRFGDQILRIGDKNVAGMKGKDAYEYALSLKLRAVSFIIRDRPLERVVDLTRNDQGQVGMFIVKGGVVEILNESSAENNGVIKRSQICEINGINVIGFPDEKIAEVIKAAENDLIRVTIIPQDFYRHLTKRLTKDVLTTFNRLAPVPLDPMPAQSSLEGVIAAKENAKNNSNDSQKSNTFLGLDWNNLKNNENGDKVHFPMPENGATLFNTMGIAIPGNKTPEPRDPIPVNQEVRELIIKSKCNFGMTLRNFENGIFVSHVRAGTPAAKVGLRFGDQILRIGDKNVAGMKGKDAYEYALSLKLRAVSFIIRDRPLERVVDLTRNDQGQVGMFIVKGGVVEILNESSAENNGVIKRSQICEINGINVIGFPDEKIAEVIKAAENDLIRVTIIPQDFYRHLTKRLTKDVLTTFNRLAPVPLDP

Organism: Rodentolepis nana (NCBI:txid102285)

Radius of gyration: 25.71 Å; Cα contacts (8 Å, |Δi|>4): 1061; chains: 2; bounding box: 71×71×66 Å

Secondary structure (DSSP, 8-state):
------HHHHHHHHHHHHHHHH-SS-----SS--SS---B-TTS-B-------S-------------SS-----B-SSS----EEEEEEE-BSB--EEEEEETTEEEEEEEBTTSHHHHTT--TTPEEEEETTEE-TTS-HHHHHHHHHHT--SEEEEEEE--TT-EEEEEE--TTS--SEEEETTEEEEE-TTSHHHHTT--TTEEEEEETTEE-TT--HHHHHHHHHH-SSSEEEEEEEEHHHHHHHHTT--HHHHTTB--PPP-PBP-/------HHHHHHHHHHHHHTTT-SS-----SS--SS---B-TTSSB-------S-------------SS-----B-SSS----EEEEEEE-BSB--EEEEEETTEEEEEEEBTTSHHHHTT--TTPEEEEETTEE-TTS-HHHHHHHHHHT--SEEEEEEE--TT-EEEEEE--TTS--SEEEETTEEEEE-TTSHHHHTT--TTEEEEEETTEE-TT--HHHHHHHHHH-SSSEEEEEEEEHHHHHHHHTT--HHHHTTB--PPP-PBP-